Protein AF-A0A2A9PAX6-F1 (afdb_monomer_lite)

Secondary structure (DSSP, 8-state):
--HHHHHHHTTPPP----TTHHHHHHSSSHHHHHHHHHHHHHHHHHHHHHHHHHHHHHHHHT-BGGGG-HHHHHHS--HHHHHHHHHHHHHTTT-SS-B-SSS----SSSS-SS--HHHHTHHHHHHHHHHHHHHHHHHHHHHHTS---SSEEEEEEEETTTEEEEEE---TT--HHHHHHHHHHHHHHHHHHHHHHHHHHHHH-TTTTTSPPGGG--S-TT--TTHHHHHHHHHHHHHHHHHTS-SGGG---BGGGTBSS---HHHHHHHHHHHHHHHHHHHHHHHHHHHHHHHHHHHHHHHHHIIIIIITT--STTSTTTTS---SHHHHHHHHHHHHHHHHHHHHH-TTS-HHHHHHHHHHHHHHHHHHHHHHTT----HHHHHHHHHHHHHHHHHHHHHHSTTSPPPPHHHHHTTS-TTHHHHHHIIIIIS-PPPP-GGGG-HHHHHHHT---TT---HHHHHHHHHHHHHTSHHHHHHHHHHHS---S---SHHHHHHHHHHHTT-

InterPro domains:
  IPR001106 Aromatic amino acid lyase [PF00221] (1-301)
  IPR001106 Aromatic amino acid lyase [PTHR10362] (2-488)
  IPR001106 Aromatic amino acid lyase [cd00332] (1-297)
  IPR008948 L-Aspartase-like [SSF48557] (1-490)
  IPR023144 Phenylalanine ammonia-lyase, shielding domain superfamily [G3DSA:1.10.274.20] (300-417)

pLDDT: mean 93.19, std 7.22, range [53.94, 98.94]

Structure (mmCIF, N/CA/C/O backbone):
data_AF-A0A2A9PAX6-F1
#
_entry.id   AF-A0A2A9PAX6-F1
#
loop_
_atom_site.group_PDB
_atom_site.id
_atom_site.type_symbol
_atom_site.label_atom_id
_atom_site.label_alt_id
_atom_site.label_comp_id
_atom_site.label_asym_id
_atom_site.label_entity_id
_atom_site.label_seq_id
_atom_site.pdbx_PDB_ins_code
_atom_site.Cartn_x
_atom_site.Cartn_y
_atom_site.Cartn_z
_atom_site.occupancy
_atom_site.B_iso_or_equiv
_atom_site.auth_seq_id
_atom_site.auth_comp_id
_atom_site.auth_asym_id
_atom_site.auth_atom_id
_atom_site.pdbx_PDB_model_num
ATOM 1 N N . MET A 1 1 ? -27.738 21.958 20.203 1.00 93.00 1 MET A N 1
ATOM 2 C CA . MET A 1 1 ? -29.095 22.229 20.728 1.00 93.00 1 MET A CA 1
ATOM 3 C C . MET A 1 1 ? -29.168 21.798 22.187 1.00 93.00 1 MET A C 1
ATOM 5 O O . MET A 1 1 ? -28.459 20.857 22.531 1.00 93.00 1 MET A O 1
ATOM 9 N N . PRO A 1 2 ? -29.952 22.470 23.044 1.00 94.94 2 PRO A N 1
ATOM 10 C CA . PRO A 1 2 ? -30.195 22.041 24.423 1.00 94.94 2 PRO A CA 1
ATOM 11 C C . PRO A 1 2 ? -30.911 20.680 24.499 1.00 94.94 2 PRO A C 1
ATOM 13 O O . PRO A 1 2 ? -31.703 20.349 23.618 1.00 94.94 2 PRO A O 1
ATOM 16 N N . ALA A 1 3 ? -30.681 19.915 25.573 1.00 92.56 3 ALA A N 1
ATOM 17 C CA . ALA A 1 3 ? -31.254 18.571 25.745 1.00 92.56 3 ALA A CA 1
ATOM 18 C C . ALA A 1 3 ? -32.798 18.503 25.638 1.00 92.56 3 ALA A C 1
ATOM 20 O O . ALA A 1 3 ? -33.286 17.603 24.954 1.00 92.56 3 ALA A O 1
ATOM 21 N N . PRO A 1 4 ? -33.588 19.441 26.210 1.00 92.06 4 PRO A N 1
ATOM 22 C CA . PRO A 1 4 ? -35.049 19.404 26.077 1.00 92.06 4 PRO A CA 1
ATOM 23 C C . PRO A 1 4 ? -35.538 19.529 24.628 1.00 92.06 4 PRO A C 1
ATOM 25 O O . PRO A 1 4 ? -36.483 18.852 24.232 1.00 92.06 4 PRO A O 1
ATOM 28 N N . GLU A 1 5 ? -34.869 20.357 23.822 1.00 94.44 5 GLU A N 1
ATOM 29 C CA . GLU A 1 5 ? -35.203 20.529 22.405 1.00 94.44 5 GLU A CA 1
ATOM 30 C C . GLU A 1 5 ? -34.905 19.248 21.611 1.00 94.44 5 GLU A C 1
ATOM 32 O O . GLU A 1 5 ? -35.689 18.852 20.751 1.00 94.44 5 GLU A O 1
ATOM 37 N N . ALA A 1 6 ? -33.795 18.572 21.925 1.00 95.56 6 ALA A N 1
ATOM 38 C CA . ALA A 1 6 ? -33.430 17.305 21.295 1.00 95.56 6 ALA A CA 1
ATOM 39 C C . ALA A 1 6 ? -34.447 16.195 21.607 1.00 95.56 6 ALA A C 1
ATOM 41 O O . ALA A 1 6 ? -34.886 15.502 20.693 1.00 95.56 6 ALA A O 1
ATOM 42 N N . LEU A 1 7 ? -34.868 16.063 22.871 1.00 93.94 7 LEU A N 1
ATOM 43 C CA . LEU A 1 7 ? -35.895 15.094 23.273 1.00 93.94 7 LEU A CA 1
ATOM 44 C C . LEU A 1 7 ? -37.217 15.350 22.541 1.00 93.94 7 LEU A C 1
ATOM 46 O O . LEU A 1 7 ? -37.763 14.427 21.938 1.00 93.94 7 LEU A O 1
ATOM 50 N N . GLN A 1 8 ? -37.675 16.606 22.505 1.00 94.00 8 GLN A N 1
ATOM 51 C CA . GLN A 1 8 ? -38.909 16.985 21.817 1.00 94.00 8 GLN A CA 1
ATOM 52 C C . GLN A 1 8 ? -38.858 16.659 20.317 1.00 94.00 8 GLN A C 1
ATOM 54 O O . GLN A 1 8 ? -39.816 16.109 19.774 1.00 94.00 8 GLN A O 1
ATOM 59 N N . ARG A 1 9 ? -37.736 16.958 19.646 1.00 96.25 9 ARG A N 1
ATOM 60 C CA . ARG A 1 9 ? -37.533 16.627 18.225 1.00 96.25 9 ARG A CA 1
ATOM 61 C C . ARG A 1 9 ? -37.530 15.119 17.962 1.00 96.25 9 ARG A C 1
ATOM 63 O O . ARG A 1 9 ? -37.971 14.706 16.895 1.00 96.25 9 ARG A O 1
ATOM 70 N N . SER A 1 10 ? -37.076 14.316 18.922 1.00 95.88 10 SER A N 1
ATOM 71 C CA . SER A 1 10 ? -37.088 12.848 18.853 1.00 95.88 10 SER A CA 1
ATOM 72 C C . SER A 1 10 ? -38.413 12.216 19.306 1.00 95.88 10 SER A C 1
ATOM 74 O O . SER A 1 10 ? -38.500 10.994 19.384 1.00 95.88 10 SER A O 1
ATOM 76 N N . GLY A 1 11 ? -39.442 13.011 19.628 1.00 96.19 11 GLY A N 1
ATOM 77 C CA . GLY A 1 11 ? -40.727 12.504 20.126 1.00 96.19 11 GLY A CA 1
ATOM 78 C C . GLY A 1 11 ? -40.675 11.944 21.554 1.00 96.19 11 GLY A C 1
ATOM 79 O O . GLY A 1 11 ? -41.574 11.211 21.956 1.00 96.19 11 GLY A O 1
ATOM 80 N N . LEU A 1 12 ? -39.634 12.279 22.322 1.00 94.44 12 LEU A N 1
ATOM 81 C CA . LEU A 1 12 ? -39.436 11.849 23.704 1.00 94.44 12 LEU A CA 1
ATOM 82 C C . LEU A 1 12 ? -39.805 12.973 24.677 1.00 94.44 12 LEU A C 1
ATOM 84 O O . LEU A 1 12 ? -39.599 14.156 24.405 1.00 94.44 12 LEU A O 1
ATOM 88 N N . SER A 1 13 ? -40.328 12.600 25.844 1.00 88.69 13 SER A N 1
ATOM 89 C CA . SER A 1 13 ? -40.570 13.530 26.952 1.00 88.69 13 SER A CA 1
ATOM 90 C C . SER A 1 13 ? -39.496 13.374 28.029 1.00 88.69 13 SER A C 1
ATOM 92 O O . SER A 1 13 ? -39.046 12.252 28.261 1.00 88.69 13 SER A O 1
ATOM 94 N N . PRO A 1 14 ? -39.084 14.457 28.712 1.00 81.94 14 PRO A N 1
ATOM 95 C CA . PRO A 1 14 ? -38.200 14.340 29.863 1.00 81.94 14 PRO A CA 1
ATOM 96 C C . PRO A 1 14 ? -38.856 13.479 30.950 1.00 81.94 14 PRO A C 1
ATOM 98 O O . PRO A 1 14 ? -39.945 13.805 31.423 1.00 81.94 14 PRO A O 1
ATOM 101 N N . SER A 1 15 ? -38.194 12.401 31.358 1.00 80.31 15 SER A N 1
ATOM 102 C CA . SER A 1 15 ? -38.548 11.626 32.547 1.00 80.31 15 SER A CA 1
ATOM 103 C C . SER A 1 15 ? -37.545 11.918 33.664 1.00 80.31 15 SER A C 1
ATOM 105 O O . SER A 1 15 ? -36.359 12.136 33.409 1.00 80.31 15 SER A O 1
ATOM 107 N N . GLY A 1 16 ? -38.016 11.955 34.913 1.00 85.94 16 GLY A N 1
ATOM 108 C CA . GLY A 1 16 ? -37.116 11.910 36.067 1.00 85.94 16 GLY A CA 1
ATOM 109 C C . GLY A 1 16 ? -36.395 10.560 36.142 1.00 85.94 16 GLY A C 1
ATOM 110 O O . GLY A 1 16 ? -36.816 9.609 35.488 1.00 85.94 16 GLY A O 1
ATOM 111 N N . LEU A 1 17 ? -35.328 10.485 36.939 1.00 92.00 17 LEU A N 1
ATOM 112 C CA . LEU A 1 17 ? -34.605 9.239 37.202 1.00 92.00 17 LEU A CA 1
ATOM 113 C C . LEU A 1 17 ? -35.041 8.663 38.551 1.00 92.00 17 LEU A C 1
ATOM 115 O O . LEU A 1 17 ? -35.015 9.363 39.567 1.00 92.00 17 LEU A O 1
ATOM 119 N N . GLY A 1 18 ? -35.437 7.397 38.556 1.00 93.81 18 GLY A N 1
ATOM 120 C CA . GLY A 1 18 ? -35.698 6.615 39.754 1.00 93.81 18 GLY A CA 1
ATOM 121 C C . GLY A 1 18 ? -34.415 6.172 40.471 1.00 93.81 18 GLY A C 1
ATOM 122 O O . GLY A 1 18 ? -33.294 6.445 40.021 1.00 93.81 18 GLY A O 1
ATOM 123 N N . PRO A 1 19 ? -34.552 5.463 41.608 1.00 92.75 19 PRO A N 1
ATOM 124 C CA . PRO A 1 19 ? -33.420 4.834 42.279 1.00 92.75 19 PRO A CA 1
ATOM 125 C C . PRO A 1 19 ? -32.650 3.919 41.318 1.00 92.75 19 PRO A C 1
ATOM 127 O O . PRO A 1 19 ? -33.253 3.248 40.488 1.00 92.75 19 PRO A O 1
ATOM 130 N N . LYS A 1 20 ? -31.317 3.887 41.437 1.00 93.00 20 LYS A N 1
ATOM 131 C CA . LYS A 1 20 ? -30.375 3.121 40.589 1.00 93.00 20 LYS A CA 1
ATOM 132 C C . LYS A 1 20 ? -30.283 3.550 39.115 1.00 93.00 20 LYS A C 1
ATOM 134 O O . LYS A 1 20 ? -29.205 3.383 38.549 1.00 93.00 20 LYS A O 1
ATOM 139 N N . GLU A 1 21 ? -31.308 4.154 38.514 1.00 94.12 21 GLU A N 1
ATOM 140 C CA . GLU A 1 21 ? -31.316 4.506 37.081 1.00 94.12 21 GLU A CA 1
ATOM 141 C C . GLU A 1 21 ? -30.173 5.452 36.692 1.00 94.12 21 GLU A C 1
ATOM 143 O O . GLU A 1 21 ? -29.459 5.191 35.727 1.00 94.12 21 GLU A O 1
ATOM 148 N N . ALA A 1 22 ? -29.922 6.500 37.485 1.00 93.19 22 ALA A N 1
ATOM 149 C CA . ALA A 1 22 ? -28.809 7.420 37.232 1.00 93.19 22 ALA A CA 1
ATOM 150 C C . ALA A 1 22 ? -27.451 6.705 37.236 1.00 93.19 22 ALA A C 1
ATOM 152 O O . ALA A 1 22 ? -26.610 6.971 36.382 1.00 93.19 22 ALA A O 1
ATOM 153 N N . LEU A 1 23 ? -27.255 5.773 38.175 1.00 94.12 23 LEU A N 1
ATOM 154 C CA . LEU A 1 23 ? -26.037 4.976 38.248 1.00 94.12 23 LEU A CA 1
ATOM 155 C C . LEU A 1 23 ? -25.953 4.002 37.068 1.00 94.12 23 LEU A C 1
ATOM 157 O O . LEU A 1 23 ? -24.904 3.926 36.452 1.00 94.12 23 LEU A O 1
ATOM 161 N N . GLY A 1 24 ? -27.047 3.330 36.698 1.00 91.62 24 GLY A N 1
ATOM 162 C CA . GLY A 1 24 ? -27.072 2.429 35.537 1.00 91.62 24 GLY A CA 1
ATOM 163 C C . GLY A 1 24 ? -26.767 3.125 34.205 1.00 91.62 24 GLY A C 1
ATOM 164 O O . GLY A 1 24 ? -26.224 2.502 33.301 1.00 91.62 24 GLY A O 1
ATOM 165 N N . LEU A 1 25 ? -27.050 4.427 34.091 1.00 91.62 25 LEU A N 1
ATOM 166 C CA . LEU A 1 25 ? -26.694 5.220 32.910 1.00 91.62 25 LEU A CA 1
ATOM 167 C C . LEU A 1 25 ? -25.199 5.564 32.830 1.00 91.62 25 LEU A C 1
ATOM 169 O O . LEU A 1 25 ? -24.664 5.678 31.728 1.00 91.62 25 LEU A O 1
ATOM 173 N N . ILE A 1 26 ? -24.536 5.788 33.969 1.00 94.00 26 ILE A N 1
ATOM 174 C CA . ILE A 1 26 ? -23.148 6.291 34.005 1.00 94.00 26 ILE A CA 1
ATOM 175 C C . ILE A 1 26 ? -22.116 5.224 34.375 1.00 94.00 26 ILE A C 1
ATOM 177 O O . ILE A 1 26 ? -20.929 5.408 34.113 1.00 94.00 26 ILE A O 1
ATOM 181 N N . ASN A 1 27 ? -22.543 4.137 35.012 1.00 90.38 27 ASN A N 1
ATOM 182 C CA . ASN A 1 27 ? -21.668 3.115 35.561 1.00 90.38 27 ASN A CA 1
ATOM 183 C C . ASN A 1 27 ? -21.474 1.997 34.540 1.00 90.38 27 ASN A C 1
ATOM 185 O O . ASN A 1 27 ? -22.255 1.052 34.459 1.00 90.38 27 ASN A O 1
ATOM 189 N N . GLY A 1 28 ? -20.440 2.142 33.717 1.00 92.12 28 GLY A N 1
ATOM 190 C CA . GLY A 1 28 ? -20.119 1.153 32.705 1.00 92.12 28 GLY A CA 1
ATOM 191 C C . GLY A 1 28 ? -18.996 1.571 31.772 1.00 92.12 28 GLY A C 1
ATOM 192 O O . GLY A 1 28 ? -18.386 2.631 31.910 1.00 92.12 28 GLY A O 1
ATOM 193 N N . THR A 1 29 ? -18.734 0.714 30.792 1.00 97.00 29 THR A N 1
ATOM 194 C CA . THR A 1 29 ? -17.568 0.824 29.902 1.00 97.00 29 THR A CA 1
ATOM 195 C C . THR A 1 29 ? -17.936 1.276 28.488 1.00 97.00 29 THR A C 1
ATOM 197 O O . THR A 1 29 ? -17.059 1.428 27.633 1.00 97.00 29 THR A O 1
ATOM 200 N N . ALA A 1 30 ? -19.220 1.568 28.243 1.00 96.31 30 ALA A N 1
ATOM 201 C CA . ALA A 1 30 ? -19.776 1.824 26.916 1.00 96.31 30 ALA A CA 1
ATOM 202 C C . ALA A 1 30 ? -19.006 2.874 26.085 1.00 96.31 30 ALA A C 1
ATOM 204 O O . ALA A 1 30 ? -18.693 2.567 24.933 1.00 96.31 30 ALA A O 1
ATOM 205 N N . PRO A 1 31 ? -18.606 4.057 26.607 1.00 96.44 31 PRO A N 1
ATOM 206 C CA . PRO A 1 31 ? -17.847 5.021 25.807 1.00 96.44 31 PRO A CA 1
ATOM 207 C C . PRO A 1 31 ? -16.486 4.484 25.346 1.00 96.44 31 PRO A C 1
ATOM 209 O O . PRO A 1 31 ? -16.105 4.674 24.192 1.00 96.44 31 PRO A O 1
ATOM 212 N N . SER A 1 32 ? -15.749 3.797 26.227 1.00 97.88 32 SER A N 1
ATOM 213 C CA . SER A 1 32 ? -14.463 3.189 25.868 1.00 97.88 32 SER A CA 1
ATOM 214 C C . SER A 1 32 ? -14.624 2.038 24.884 1.00 97.88 32 SER A C 1
ATOM 216 O O . SER A 1 32 ? -13.879 1.975 23.909 1.00 97.88 32 SER A O 1
ATOM 218 N N . THR A 1 33 ? -15.604 1.162 25.107 1.00 98.25 33 THR A N 1
ATOM 219 C CA . THR A 1 33 ? -15.859 -0.006 24.259 1.00 98.25 33 THR A CA 1
ATOM 220 C C . THR A 1 33 ? -16.315 0.421 22.867 1.00 98.25 33 THR A C 1
ATOM 222 O O . THR A 1 33 ? -15.815 -0.110 21.880 1.00 98.25 33 THR A O 1
ATOM 225 N N . ALA A 1 34 ? -17.173 1.442 22.761 1.00 98.31 34 ALA A N 1
ATOM 226 C CA . ALA A 1 34 ? -17.632 1.976 21.481 1.00 98.31 34 ALA A CA 1
ATOM 227 C C . ALA A 1 34 ? -16.470 2.495 20.619 1.00 98.31 34 ALA A C 1
ATOM 229 O O . ALA A 1 34 ? -16.323 2.081 19.469 1.00 98.31 34 ALA A O 1
ATOM 230 N N . VAL A 1 35 ? -15.605 3.353 21.179 1.00 98.69 35 VAL A N 1
ATOM 231 C CA . VAL A 1 35 ? -14.426 3.860 20.454 1.00 98.69 35 VAL A CA 1
ATOM 232 C C . VAL A 1 35 ? -13.479 2.714 20.103 1.00 98.69 35 VAL A C 1
ATOM 234 O O . VAL A 1 35 ? -13.005 2.640 18.973 1.00 98.69 35 VAL A O 1
ATOM 237 N N . ALA A 1 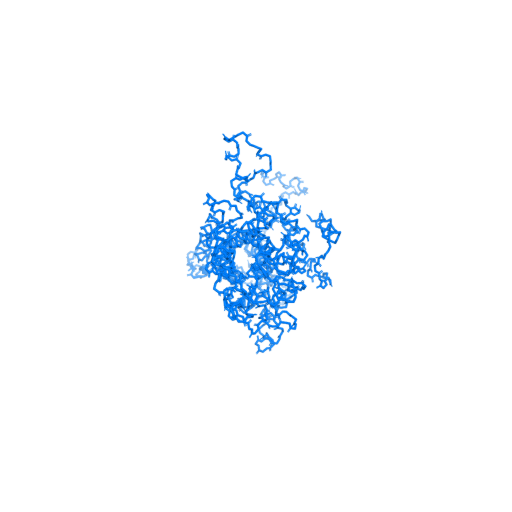36 ? -13.240 1.788 21.035 1.00 98.75 36 ALA A N 1
ATOM 238 C CA . ALA A 1 36 ? -12.363 0.647 20.805 1.00 98.75 36 ALA A CA 1
ATOM 239 C C . ALA A 1 36 ? -12.831 -0.242 19.642 1.00 98.75 36 ALA A C 1
ATOM 241 O O . ALA A 1 36 ? -12.005 -0.674 18.843 1.00 98.75 36 ALA A O 1
ATOM 242 N N . CYS A 1 37 ? -14.139 -0.478 19.505 1.00 98.75 37 CYS A N 1
ATOM 243 C CA . CYS A 1 37 ? -14.685 -1.294 18.418 1.00 98.75 37 CYS A CA 1
ATOM 244 C C . CYS A 1 37 ? -14.513 -0.629 17.050 1.00 98.75 37 CYS A C 1
ATOM 246 O O . CYS A 1 37 ? -14.090 -1.288 16.103 1.00 98.75 37 CYS A O 1
ATOM 248 N N . LEU A 1 38 ? -14.779 0.679 16.952 1.00 98.38 38 LEU A N 1
ATOM 249 C CA . LEU A 1 38 ? -14.576 1.439 15.712 1.00 98.38 38 LEU A CA 1
ATOM 250 C C . LEU A 1 38 ? -13.102 1.433 15.288 1.00 98.38 38 LEU A C 1
ATOM 252 O O . LEU A 1 38 ? -12.778 1.190 14.129 1.00 98.38 38 LEU A O 1
ATOM 256 N N . VAL A 1 39 ? -12.200 1.649 16.245 1.00 98.38 39 VAL A N 1
ATOM 257 C CA . VAL A 1 39 ? -10.757 1.663 15.985 1.00 98.38 39 VAL A CA 1
ATOM 258 C C . VAL A 1 39 ? -10.238 0.277 15.612 1.00 98.38 39 VAL A C 1
ATOM 260 O O . VAL A 1 39 ? -9.399 0.162 14.721 1.00 98.38 39 VAL A O 1
ATOM 263 N N . LEU A 1 40 ? -10.728 -0.785 16.260 1.00 98.81 40 LEU A N 1
ATOM 264 C CA . LEU A 1 40 ? -10.346 -2.151 15.912 1.00 98.81 40 LEU A CA 1
ATOM 265 C C . LEU A 1 40 ? -10.795 -2.513 14.491 1.00 98.81 40 LEU A C 1
ATOM 267 O O . LEU A 1 40 ? -10.008 -3.088 13.741 1.00 98.81 40 LEU A O 1
ATOM 271 N N . HIS A 1 41 ? -12.015 -2.131 14.108 1.00 98.12 41 HIS A N 1
ATOM 272 C CA . HIS A 1 41 ? -12.517 -2.311 12.747 1.00 98.12 41 HIS A CA 1
ATOM 273 C C . HIS A 1 41 ? -11.603 -1.630 11.711 1.00 98.12 41 HIS A C 1
ATOM 275 O O . HIS A 1 41 ? -11.192 -2.254 10.728 1.00 98.12 41 HIS A O 1
ATOM 281 N N . ASP A 1 42 ? -11.208 -0.378 11.960 1.00 98.12 42 ASP A N 1
ATOM 282 C CA . ASP A 1 42 ? -10.267 0.343 11.096 1.00 98.12 42 ASP A CA 1
ATOM 283 C C . ASP A 1 42 ? -8.890 -0.343 11.054 1.00 98.12 42 ASP A C 1
ATOM 285 O O . ASP A 1 42 ? -8.308 -0.514 9.980 1.00 98.12 42 ASP A O 1
ATOM 289 N N . ALA A 1 43 ? -8.380 -0.805 12.199 1.00 98.69 43 ALA A N 1
ATOM 290 C CA . ALA A 1 43 ? -7.095 -1.494 12.287 1.00 98.69 43 ALA A CA 1
ATOM 291 C C . ALA A 1 43 ? -7.074 -2.818 11.504 1.00 98.69 43 ALA A C 1
ATOM 293 O O . ALA A 1 43 ? -6.090 -3.113 10.826 1.00 98.69 43 ALA A O 1
ATOM 294 N N . GLN A 1 44 ? -8.160 -3.594 11.538 1.00 98.44 44 GLN A N 1
ATOM 295 C CA . GLN A 1 44 ? -8.292 -4.832 10.765 1.00 98.44 44 GLN A CA 1
ATOM 296 C C . GLN A 1 44 ? -8.297 -4.563 9.254 1.00 98.44 44 GLN A C 1
ATOM 298 O O . GLN A 1 44 ? -7.599 -5.245 8.499 1.00 98.44 44 GLN A O 1
ATOM 303 N N . ARG A 1 45 ? -9.001 -3.514 8.804 1.00 97.94 45 ARG A N 1
ATOM 304 C CA . ARG A 1 45 ? -8.983 -3.078 7.395 1.00 97.94 45 ARG A CA 1
ATOM 305 C C . ARG A 1 45 ? -7.583 -2.647 6.960 1.00 97.94 45 ARG A C 1
ATOM 307 O O . ARG A 1 45 ? -7.117 -3.059 5.898 1.00 97.94 45 ARG A O 1
ATOM 314 N N . LEU A 1 46 ? -6.877 -1.881 7.793 1.00 98.62 46 LEU A N 1
ATOM 315 C CA . LEU A 1 46 ? -5.493 -1.472 7.534 1.00 98.62 46 LEU A CA 1
ATOM 316 C C . LEU A 1 46 ? -4.522 -2.662 7.519 1.00 98.62 46 LEU A C 1
ATOM 318 O O . LEU A 1 46 ? -3.591 -2.682 6.711 1.00 98.62 46 LEU A O 1
ATOM 322 N N . ALA A 1 47 ? -4.743 -3.682 8.351 1.00 98.75 47 ALA A N 1
ATOM 323 C CA . ALA A 1 47 ? -3.945 -4.906 8.343 1.00 98.75 47 ALA A CA 1
ATOM 324 C C . ALA A 1 47 ? -4.088 -5.675 7.022 1.00 98.75 47 ALA A C 1
ATOM 326 O O . ALA A 1 47 ? -3.090 -6.150 6.474 1.00 98.75 47 ALA A O 1
ATOM 327 N N . LEU A 1 48 ? -5.302 -5.749 6.468 1.00 98.50 48 LEU A N 1
ATOM 328 C CA . LEU A 1 48 ? -5.532 -6.334 5.148 1.00 98.50 48 LEU A CA 1
ATOM 329 C C . LEU A 1 48 ? -4.917 -5.482 4.030 1.00 98.50 48 LEU A C 1
ATOM 331 O O . LEU A 1 48 ? -4.211 -6.003 3.164 1.00 98.50 48 LEU A O 1
ATOM 335 N N . LEU A 1 49 ? -5.125 -4.164 4.073 1.00 98.69 49 LEU A N 1
ATOM 336 C CA . LEU A 1 49 ? -4.542 -3.243 3.100 1.00 98.69 49 LEU A CA 1
ATOM 337 C C . LEU A 1 49 ? -3.014 -3.322 3.087 1.00 98.69 49 LEU A C 1
ATOM 339 O O . LEU A 1 49 ? -2.411 -3.312 2.019 1.00 98.69 49 LEU A O 1
ATOM 343 N N . THR A 1 50 ? -2.378 -3.472 4.250 1.00 98.88 50 THR A N 1
ATOM 344 C CA . THR A 1 50 ? -0.920 -3.632 4.358 1.00 98.88 50 THR A CA 1
ATOM 345 C C . THR A 1 50 ? -0.426 -4.855 3.577 1.00 98.88 50 THR A C 1
ATOM 347 O O . THR A 1 50 ? 0.638 -4.806 2.955 1.00 98.88 50 THR A O 1
ATOM 350 N N . GLN A 1 51 ? -1.200 -5.944 3.540 1.00 98.81 51 GLN A N 1
ATOM 351 C CA . GLN A 1 51 ? -0.870 -7.141 2.755 1.00 98.81 51 GLN A CA 1
ATOM 352 C C . GLN A 1 51 ? -0.978 -6.877 1.244 1.00 98.81 51 GLN A C 1
ATOM 354 O O . GLN A 1 51 ? -0.109 -7.289 0.467 1.00 98.81 51 GLN A O 1
ATOM 359 N N . LEU A 1 52 ? -2.007 -6.140 0.819 1.00 98.69 52 LEU A N 1
ATOM 360 C CA . LEU A 1 52 ? -2.179 -5.731 -0.575 1.00 98.69 52 LEU A CA 1
ATOM 361 C C . LEU A 1 52 ? -1.083 -4.747 -1.025 1.00 98.69 52 LEU A C 1
ATOM 363 O O . LEU A 1 52 ? -0.487 -4.932 -2.085 1.00 98.69 52 LEU A O 1
ATOM 367 N N . LEU A 1 53 ? -0.754 -3.755 -0.196 1.00 98.88 53 LEU A N 1
ATOM 368 C CA . LEU A 1 53 ? 0.335 -2.803 -0.434 1.00 98.88 53 LEU A CA 1
ATOM 369 C C . LEU A 1 53 ? 1.693 -3.505 -0.502 1.00 98.88 53 LEU A C 1
ATOM 371 O O . LEU A 1 53 ? 2.483 -3.220 -1.396 1.00 98.88 53 LEU A O 1
ATOM 375 N N . THR A 1 54 ? 1.943 -4.484 0.369 1.00 98.88 54 THR A N 1
ATOM 376 C CA . THR A 1 54 ? 3.145 -5.332 0.302 1.00 98.88 54 THR A CA 1
ATOM 377 C C . THR A 1 54 ? 3.249 -6.057 -1.041 1.00 98.88 54 THR A C 1
ATOM 379 O O . THR A 1 54 ? 4.331 -6.148 -1.621 1.00 98.88 54 THR A O 1
ATOM 382 N N . SER A 1 55 ? 2.123 -6.554 -1.556 1.00 98.62 55 SER A N 1
ATOM 383 C CA . SER A 1 55 ? 2.069 -7.223 -2.859 1.00 98.62 55 SER A CA 1
ATOM 384 C C . SER A 1 55 ? 2.405 -6.248 -3.992 1.00 98.62 55 SER A C 1
ATOM 386 O O . SER A 1 55 ? 3.258 -6.542 -4.828 1.00 98.62 55 SER A O 1
ATOM 388 N N . LEU A 1 56 ? 1.823 -5.045 -3.974 1.00 98.69 56 LEU A N 1
ATOM 389 C CA . LEU A 1 56 ? 2.129 -4.004 -4.959 1.00 98.69 56 LEU A CA 1
ATOM 390 C C . LEU A 1 56 ? 3.593 -3.525 -4.859 1.00 98.69 56 LEU A C 1
ATOM 392 O O . LEU A 1 56 ? 4.234 -3.284 -5.880 1.00 98.69 56 LEU A O 1
ATOM 396 N N . ALA A 1 57 ? 4.161 -3.453 -3.650 1.00 98.75 57 ALA A N 1
ATOM 397 C CA . ALA A 1 57 ? 5.580 -3.159 -3.441 1.00 98.75 57 ALA A CA 1
ATOM 398 C C . ALA A 1 57 ? 6.487 -4.235 -4.058 1.00 98.75 57 ALA A C 1
ATOM 400 O O . ALA A 1 57 ? 7.497 -3.905 -4.680 1.00 98.75 57 ALA A O 1
ATOM 401 N N . ALA A 1 58 ? 6.129 -5.517 -3.932 1.00 97.94 58 ALA A N 1
ATOM 402 C CA . ALA A 1 58 ? 6.878 -6.601 -4.562 1.00 97.94 58 ALA A CA 1
ATOM 403 C C . ALA A 1 58 ? 6.883 -6.474 -6.097 1.00 97.94 58 ALA A C 1
ATOM 405 O O . ALA A 1 58 ? 7.928 -6.661 -6.722 1.00 97.94 58 ALA A O 1
ATOM 406 N N . GLU A 1 59 ? 5.759 -6.085 -6.705 1.00 97.88 59 GLU A N 1
ATOM 407 C CA . GLU A 1 59 ? 5.677 -5.799 -8.144 1.00 97.88 59 GLU A CA 1
ATOM 408 C C . GLU A 1 59 ? 6.493 -4.571 -8.556 1.00 97.88 59 GLU A C 1
ATOM 410 O O . GLU A 1 59 ? 7.238 -4.629 -9.537 1.00 97.88 59 GLU A O 1
ATOM 415 N N . ALA A 1 60 ? 6.424 -3.484 -7.784 1.00 98.06 60 ALA A N 1
ATOM 416 C CA . ALA A 1 60 ? 7.229 -2.283 -8.004 1.00 98.06 60 ALA A CA 1
ATOM 417 C C . ALA A 1 60 ? 8.738 -2.593 -7.992 1.00 98.06 60 ALA A C 1
ATOM 419 O O . ALA A 1 60 ? 9.500 -2.115 -8.842 1.00 98.06 60 ALA A O 1
ATOM 420 N N . LEU A 1 61 ? 9.174 -3.447 -7.063 1.00 96.31 61 LEU A N 1
ATOM 421 C CA . LEU A 1 61 ? 10.565 -3.879 -6.914 1.00 96.31 61 LEU A CA 1
ATOM 422 C C . LEU A 1 61 ? 10.980 -4.979 -7.905 1.00 96.31 61 LEU A C 1
ATOM 424 O O . LEU A 1 61 ? 12.172 -5.269 -8.008 1.00 96.31 61 LEU A O 1
ATOM 428 N N . GLY A 1 62 ? 10.041 -5.580 -8.641 1.00 93.25 62 GLY A N 1
ATOM 429 C CA . GLY A 1 62 ? 10.313 -6.727 -9.512 1.00 93.25 62 GLY A CA 1
ATOM 430 C C . GLY A 1 62 ? 10.815 -7.957 -8.744 1.00 93.25 62 GLY A C 1
ATOM 431 O O . GLY A 1 62 ? 11.768 -8.609 -9.177 1.00 93.25 62 GLY A O 1
ATOM 432 N N . GLY A 1 63 ? 10.236 -8.211 -7.567 1.00 91.19 63 GLY A N 1
ATOM 433 C CA . GLY A 1 63 ? 10.727 -9.182 -6.588 1.00 91.19 63 GLY A CA 1
ATOM 434 C C . GLY A 1 63 ? 10.565 -10.656 -6.977 1.00 91.19 63 GLY A C 1
ATOM 435 O O . GLY A 1 63 ? 9.790 -11.025 -7.868 1.00 91.19 63 GLY A O 1
ATOM 436 N N . ASN A 1 64 ? 11.291 -11.517 -6.258 1.00 91.44 64 ASN A N 1
ATOM 437 C CA . ASN A 1 64 ? 11.088 -12.965 -6.262 1.00 91.44 64 ASN A CA 1
ATOM 438 C C . ASN A 1 64 ? 10.176 -13.368 -5.093 1.00 91.44 64 ASN A C 1
ATOM 440 O O . ASN A 1 64 ? 10.608 -13.477 -3.944 1.00 91.44 64 ASN A O 1
ATOM 444 N N . VAL A 1 65 ? 8.920 -13.667 -5.414 1.00 93.50 65 VAL A N 1
ATOM 445 C CA . VAL A 1 65 ? 7.848 -13.916 -4.444 1.00 93.50 65 VAL A CA 1
ATOM 446 C C . VAL A 1 65 ? 7.636 -15.395 -4.110 1.00 93.50 65 VAL A C 1
ATOM 448 O O . VAL A 1 65 ? 6.579 -15.780 -3.613 1.00 93.50 65 VAL A O 1
ATOM 451 N N . GLU A 1 66 ? 8.663 -16.236 -4.292 1.00 92.38 66 GLU A N 1
ATOM 452 C CA . GLU A 1 66 ? 8.690 -17.616 -3.764 1.00 92.38 66 GLU A CA 1
ATOM 453 C C . GLU A 1 66 ? 8.386 -17.679 -2.256 1.00 92.38 66 GLU A C 1
ATOM 455 O O . GLU A 1 66 ? 7.938 -18.704 -1.740 1.00 92.38 66 GLU A O 1
ATOM 460 N N . TRP A 1 67 ? 8.608 -16.574 -1.541 1.00 93.75 67 TRP A N 1
ATOM 461 C CA . TRP A 1 67 ? 8.294 -16.438 -0.125 1.00 93.75 67 TRP A CA 1
ATOM 462 C C . TRP A 1 67 ? 6.804 -16.511 0.203 1.00 93.75 67 TRP A C 1
ATOM 464 O O . TRP A 1 67 ? 6.499 -16.704 1.371 1.00 93.75 67 TRP A O 1
ATOM 474 N N . ALA A 1 68 ? 5.904 -16.391 -0.780 1.00 94.81 68 ALA A N 1
ATOM 475 C CA . ALA A 1 68 ? 4.457 -16.541 -0.602 1.00 94.81 68 ALA A CA 1
ATOM 476 C C . ALA A 1 68 ? 3.968 -17.988 -0.830 1.00 94.81 68 ALA A C 1
ATOM 478 O O . ALA A 1 68 ? 2.765 -18.263 -0.796 1.00 94.81 68 ALA A O 1
ATOM 479 N N . LEU A 1 69 ? 4.872 -18.931 -1.135 1.00 94.38 69 LEU A N 1
ATOM 480 C CA . LEU A 1 69 ? 4.491 -20.303 -1.466 1.00 94.38 69 LEU A CA 1
ATOM 481 C C . LEU A 1 69 ? 3.977 -21.070 -0.232 1.00 94.38 69 LEU A C 1
ATOM 483 O O . LEU A 1 69 ? 4.631 -21.054 0.814 1.00 94.38 69 LEU A O 1
ATOM 487 N N . PRO A 1 70 ? 2.882 -21.852 -0.361 1.00 95.50 70 PRO A N 1
ATOM 488 C CA . PRO A 1 70 ? 2.256 -22.542 0.771 1.00 95.50 70 PRO A CA 1
ATOM 489 C C . PRO A 1 70 ? 3.203 -23.425 1.592 1.00 95.50 70 PRO A C 1
ATOM 491 O O . PRO A 1 70 ? 3.080 -23.486 2.810 1.00 95.50 70 PRO A O 1
ATOM 494 N N . PHE A 1 71 ? 4.185 -24.070 0.951 1.00 95.44 71 PHE A N 1
ATOM 495 C CA . PHE A 1 71 ? 5.163 -24.930 1.628 1.00 95.44 71 PHE A CA 1
ATOM 496 C C . PHE A 1 71 ? 5.945 -24.203 2.736 1.00 95.44 71 PHE A C 1
ATOM 498 O O . PHE A 1 71 ? 6.159 -24.768 3.811 1.00 95.44 71 PHE A O 1
ATOM 505 N N . VAL A 1 72 ? 6.340 -22.945 2.500 1.00 95.75 72 VAL A N 1
ATOM 506 C CA . VAL A 1 72 ? 7.101 -22.143 3.473 1.00 95.75 72 VAL A CA 1
ATOM 507 C C . VAL A 1 72 ? 6.289 -21.966 4.755 1.00 95.75 72 VAL A C 1
ATOM 509 O O . VAL A 1 72 ? 6.809 -22.146 5.856 1.00 95.75 72 VAL A O 1
ATOM 512 N N . HIS A 1 73 ? 4.996 -21.673 4.616 1.00 97.94 73 HIS A N 1
ATOM 513 C CA . HIS A 1 73 ? 4.124 -21.373 5.750 1.00 97.94 73 HIS A CA 1
ATOM 514 C C . HIS A 1 73 ? 3.518 -22.626 6.381 1.00 97.94 73 HIS A C 1
ATOM 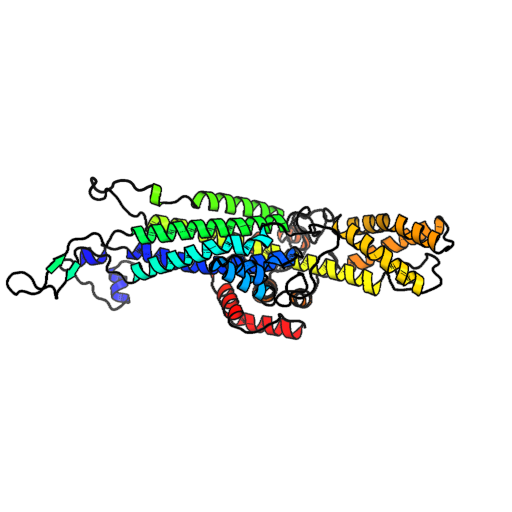516 O O . HIS A 1 73 ? 3.304 -22.635 7.585 1.00 97.94 73 HIS A O 1
ATOM 522 N N . ALA A 1 74 ? 3.353 -23.716 5.630 1.00 97.44 74 ALA A N 1
ATOM 523 C CA . ALA A 1 74 ? 3.003 -25.023 6.187 1.00 97.44 74 ALA A CA 1
ATOM 524 C C . ALA A 1 74 ? 4.114 -25.587 7.095 1.00 97.44 74 ALA A C 1
ATOM 526 O O . ALA A 1 74 ? 3.827 -26.293 8.056 1.00 97.44 74 ALA A O 1
ATOM 527 N N . THR A 1 75 ? 5.379 -25.242 6.824 1.00 97.81 75 THR A N 1
ATOM 528 C CA . THR A 1 75 ? 6.531 -25.670 7.641 1.00 97.81 75 THR A CA 1
ATOM 529 C C . THR A 1 75 ? 6.609 -24.928 8.984 1.00 97.81 75 THR A C 1
ATOM 531 O O . THR A 1 75 ? 7.163 -25.447 9.950 1.00 97.81 75 THR A O 1
ATOM 534 N N . ARG A 1 76 ? 6.037 -23.719 9.071 1.00 96.81 76 ARG A N 1
ATOM 535 C CA . ARG A 1 76 ? 5.916 -22.935 10.311 1.00 96.81 76 ARG A CA 1
ATOM 536 C C . ARG A 1 76 ? 4.515 -22.300 10.393 1.00 96.81 76 ARG A C 1
ATOM 538 O O . ARG A 1 76 ? 4.376 -21.118 10.065 1.00 96.81 76 ARG A O 1
ATOM 545 N N . PRO A 1 77 ? 3.486 -23.070 10.794 1.00 97.12 77 PRO A N 1
ATOM 546 C CA . PRO A 1 77 ? 2.081 -22.751 10.537 1.00 97.12 77 PRO A CA 1
ATOM 547 C C . PRO A 1 77 ? 1.445 -21.874 11.625 1.00 97.12 77 PRO A C 1
ATOM 549 O O . PRO A 1 77 ? 0.434 -22.242 12.217 1.00 97.12 77 PRO A O 1
ATOM 552 N N . HIS A 1 78 ? 2.025 -20.701 11.897 1.00 98.62 78 HIS A N 1
ATOM 553 C CA . HIS A 1 78 ? 1.304 -19.664 12.646 1.00 98.62 78 HIS A CA 1
ATOM 554 C C . HIS A 1 78 ? 0.103 -19.200 11.812 1.00 98.62 78 HIS A C 1
ATOM 556 O O . HIS A 1 78 ? 0.262 -18.941 10.615 1.00 98.62 78 HIS A O 1
ATOM 562 N N . ALA A 1 79 ? -1.084 -19.125 12.412 1.00 98.44 79 ALA A N 1
ATOM 563 C CA . ALA A 1 79 ? -2.337 -18.932 11.684 1.00 98.44 79 ALA A CA 1
ATOM 564 C C . ALA A 1 79 ? -2.324 -17.628 10.878 1.00 98.44 79 ALA A C 1
ATOM 566 O O . ALA A 1 79 ? -2.550 -17.655 9.667 1.00 98.44 79 ALA A O 1
ATOM 567 N N . GLY A 1 80 ? -1.933 -16.516 11.507 1.00 98.56 80 GLY A N 1
ATOM 568 C CA . GLY A 1 80 ? -1.864 -15.227 10.823 1.00 98.56 80 GLY A CA 1
ATOM 569 C C . GLY A 1 80 ? -0.787 -15.192 9.735 1.00 98.56 80 GLY A C 1
ATOM 570 O O . GLY A 1 80 ? -0.954 -14.540 8.708 1.00 98.56 80 GLY A O 1
ATOM 571 N N . GLN A 1 81 ? 0.317 -15.927 9.908 1.00 98.62 81 GLN A N 1
ATOM 572 C CA . GLN A 1 81 ? 1.366 -16.016 8.885 1.00 98.62 81 GLN A CA 1
ATOM 573 C C . GLN A 1 81 ? 0.867 -16.761 7.640 1.00 98.62 81 GLN A C 1
ATOM 575 O O . GLN A 1 81 ? 1.155 -16.350 6.516 1.00 98.62 81 GLN A O 1
ATOM 580 N N . VAL A 1 82 ? 0.156 -17.875 7.840 1.00 98.69 82 VAL A N 1
ATOM 581 C CA . VAL A 1 82 ? -0.430 -18.672 6.755 1.00 98.69 82 VAL A CA 1
ATOM 582 C C . VAL A 1 82 ? -1.480 -17.853 6.009 1.00 98.69 82 VAL A C 1
ATOM 584 O O . VAL A 1 82 ? -1.457 -17.822 4.779 1.00 98.69 82 VAL A O 1
ATOM 587 N N . GLU A 1 83 ? -2.345 -17.149 6.740 1.00 98.19 83 GLU A N 1
ATOM 588 C CA . GLU A 1 83 ? -3.363 -16.267 6.168 1.00 98.19 83 GLU A CA 1
ATOM 589 C C . GLU A 1 83 ? -2.739 -15.132 5.344 1.00 98.19 83 GLU A C 1
ATOM 591 O O . GLU A 1 83 ? -3.051 -14.984 4.161 1.00 98.19 83 GLU A O 1
ATOM 596 N N . ALA A 1 84 ? -1.791 -14.385 5.923 1.00 98.50 84 ALA A N 1
ATOM 597 C CA . ALA A 1 84 ? -1.143 -13.266 5.242 1.00 98.50 84 ALA A CA 1
ATOM 598 C C . ALA A 1 84 ? -0.450 -13.704 3.943 1.00 98.50 84 ALA A C 1
ATOM 600 O O . ALA A 1 84 ? -0.556 -13.037 2.911 1.00 98.50 84 ALA A O 1
ATOM 601 N N . ALA A 1 85 ? 0.226 -14.854 3.966 1.00 98.25 85 ALA A N 1
ATOM 602 C CA . ALA A 1 85 ? 0.847 -15.417 2.777 1.00 98.25 85 ALA A CA 1
ATOM 603 C C . ALA A 1 85 ? -0.169 -15.829 1.708 1.00 98.25 85 ALA A C 1
ATOM 605 O O . ALA A 1 85 ? 0.047 -15.563 0.524 1.00 98.25 85 ALA A O 1
ATOM 606 N N . ALA A 1 86 ? -1.272 -16.465 2.110 1.00 96.56 86 ALA A N 1
ATOM 607 C CA . ALA A 1 86 ? -2.326 -16.879 1.191 1.00 96.56 86 ALA A CA 1
ATOM 608 C C . ALA A 1 86 ? -2.964 -15.668 0.490 1.00 96.56 86 ALA A C 1
ATOM 610 O O . ALA A 1 86 ? -3.120 -15.684 -0.735 1.00 96.56 86 ALA A O 1
ATOM 611 N N . ASN A 1 87 ? -3.242 -14.599 1.240 1.00 96.88 87 ASN A N 1
ATOM 612 C CA . ASN A 1 87 ? -3.777 -13.348 0.706 1.00 96.88 87 ASN A CA 1
ATOM 613 C C . ASN A 1 87 ? -2.801 -12.687 -0.275 1.00 96.88 87 ASN A C 1
ATOM 615 O O . ASN A 1 87 ? -3.173 -12.410 -1.414 1.00 96.88 87 ASN A O 1
ATOM 619 N N . MET A 1 88 ? -1.532 -12.501 0.112 1.00 97.56 88 MET A N 1
ATOM 620 C CA . MET A 1 88 ? -0.513 -11.911 -0.771 1.00 97.56 88 MET A CA 1
ATOM 621 C C . MET A 1 88 ? -0.307 -12.736 -2.044 1.00 97.56 88 MET A C 1
ATOM 623 O O . MET A 1 88 ? -0.258 -12.187 -3.145 1.00 97.56 88 MET A O 1
ATOM 627 N N . ARG A 1 89 ? -0.252 -14.069 -1.923 1.00 95.44 89 ARG A N 1
ATOM 628 C CA . ARG A 1 89 ? -0.161 -14.968 -3.078 1.00 95.44 89 ARG A CA 1
ATOM 629 C C . ARG A 1 89 ? -1.341 -14.773 -4.025 1.00 95.44 89 ARG A C 1
ATOM 631 O O . ARG A 1 89 ? -1.148 -14.752 -5.239 1.00 95.44 89 ARG A O 1
ATOM 638 N N . ARG A 1 90 ? -2.553 -14.635 -3.482 1.00 94.25 90 ARG A N 1
ATOM 639 C CA . ARG A 1 90 ? -3.754 -14.373 -4.276 1.00 94.25 90 ARG A CA 1
ATOM 640 C C . ARG A 1 90 ? -3.686 -13.014 -4.964 1.00 94.25 90 ARG A C 1
ATOM 642 O O . ARG A 1 90 ? -3.954 -12.952 -6.157 1.00 94.25 90 ARG A O 1
ATOM 649 N N . PHE A 1 91 ? -3.291 -11.956 -4.257 1.00 96.44 91 PHE A N 1
ATOM 650 C CA . PHE A 1 91 ? -3.174 -10.614 -4.832 1.00 96.44 91 PHE A CA 1
ATOM 651 C C . PHE A 1 91 ? -2.179 -10.544 -5.989 1.00 96.44 91 PHE A C 1
ATOM 653 O O . PHE A 1 91 ? -2.428 -9.835 -6.962 1.00 96.44 91 PHE A O 1
ATOM 660 N N . LEU A 1 92 ? -1.085 -11.300 -5.895 1.00 95.19 92 LEU A N 1
ATOM 661 C CA . LEU A 1 92 ? -0.041 -11.378 -6.913 1.00 95.19 92 LEU A CA 1
ATOM 662 C C . LEU A 1 92 ? -0.394 -12.308 -8.087 1.00 95.19 92 LEU A C 1
ATOM 664 O O . LEU A 1 92 ? 0.355 -12.362 -9.064 1.00 95.19 92 LEU A O 1
ATOM 668 N N . SER A 1 93 ? -1.509 -13.046 -8.020 1.00 92.81 93 SER A N 1
ATOM 669 C CA . SER A 1 93 ? -1.884 -14.030 -9.040 1.00 92.81 93 SER A CA 1
ATOM 670 C C . SER A 1 93 ? -1.949 -13.403 -10.432 1.00 92.81 93 SER A C 1
ATOM 672 O O . SER A 1 93 ? -2.621 -12.393 -10.652 1.00 92.81 93 SER A O 1
ATOM 674 N N . GLY A 1 94 ? -1.238 -14.007 -11.385 1.00 91.12 94 GLY A N 1
ATOM 675 C CA . GLY A 1 94 ? -1.161 -13.528 -12.761 1.00 91.12 94 GLY A CA 1
ATOM 676 C C . GLY A 1 94 ? -0.249 -12.317 -12.987 1.00 91.12 94 GLY A C 1
ATOM 677 O O . GLY A 1 94 ? -0.192 -11.837 -14.124 1.00 91.12 94 GLY A O 1
ATOM 678 N N . SER A 1 95 ? 0.472 -11.833 -11.975 1.00 94.06 95 SER A N 1
ATOM 679 C CA . SER A 1 95 ? 1.451 -10.762 -12.160 1.00 94.06 95 SER A CA 1
ATOM 680 C C . SER A 1 95 ? 2.543 -11.172 -13.146 1.00 94.06 95 SER A C 1
ATOM 682 O O . SER A 1 95 ? 3.068 -12.285 -13.106 1.00 94.06 95 SER A O 1
ATOM 684 N N . ARG A 1 96 ? 2.907 -10.244 -14.030 1.00 93.69 96 ARG A N 1
ATOM 685 C CA . ARG A 1 96 ? 4.066 -10.364 -14.921 1.00 93.69 96 ARG A CA 1
ATOM 686 C C . ARG A 1 96 ? 5.275 -9.613 -14.380 1.00 93.69 96 ARG A C 1
ATOM 688 O O . ARG A 1 96 ? 6.353 -9.772 -14.951 1.00 93.69 96 ARG A O 1
ATOM 695 N N . LEU A 1 97 ? 5.107 -8.787 -13.342 1.00 93.62 97 LEU A N 1
ATOM 696 C CA . LEU A 1 97 ? 6.168 -7.962 -12.758 1.00 93.62 97 LEU A CA 1
ATOM 697 C C . LEU A 1 97 ? 7.020 -8.709 -11.727 1.00 93.62 97 LEU A C 1
ATOM 699 O O . LEU A 1 97 ? 8.186 -8.357 -11.569 1.00 93.62 97 LEU A O 1
ATOM 703 N N . VAL A 1 98 ? 6.486 -9.754 -11.092 1.00 93.19 98 VAL A N 1
ATOM 704 C CA . VAL A 1 98 ? 7.228 -10.631 -10.169 1.00 93.19 98 VAL A CA 1
ATOM 705 C C . VAL A 1 98 ? 7.513 -12.003 -10.778 1.00 93.19 98 VAL A C 1
ATOM 707 O O . VAL A 1 98 ? 6.937 -12.392 -11.794 1.00 93.19 98 VAL A O 1
ATOM 710 N N . VAL A 1 99 ? 8.393 -12.762 -10.127 1.00 90.88 99 VAL A N 1
ATOM 711 C CA . VAL A 1 99 ? 8.675 -14.174 -10.438 1.00 90.88 99 VAL A CA 1
ATOM 712 C C . VAL A 1 99 ? 8.487 -15.044 -9.193 1.00 90.88 99 VAL A C 1
ATOM 714 O O . VAL A 1 99 ? 8.445 -14.520 -8.085 1.00 90.88 99 VAL A O 1
ATOM 717 N N . GLY A 1 100 ? 8.392 -16.369 -9.345 1.00 87.69 100 GLY A N 1
ATOM 718 C CA . GLY A 1 100 ? 8.395 -17.293 -8.200 1.00 87.69 100 GLY A CA 1
ATOM 719 C C . GLY A 1 100 ? 7.037 -17.779 -7.671 1.00 87.69 100 GLY A C 1
ATOM 720 O O . GLY A 1 100 ? 7.019 -18.663 -6.817 1.00 87.69 100 GLY A O 1
ATOM 721 N N . LEU A 1 101 ? 5.905 -17.275 -8.186 1.00 85.00 101 LEU A N 1
ATOM 722 C CA . LEU A 1 101 ? 4.557 -17.755 -7.803 1.00 85.00 101 LEU A CA 1
ATOM 723 C C . LEU A 1 101 ? 4.200 -19.133 -8.374 1.00 85.00 101 LEU A C 1
ATOM 725 O O . LEU A 1 101 ? 3.432 -19.878 -7.762 1.00 85.00 101 LEU A O 1
ATOM 729 N N . GLU A 1 102 ? 4.721 -19.437 -9.562 1.00 75.25 102 GLU A N 1
ATOM 730 C CA . GLU A 1 102 ? 4.425 -20.655 -10.318 1.00 75.25 102 GLU A CA 1
ATOM 731 C C . GLU A 1 102 ? 5.703 -21.500 -10.493 1.00 75.25 102 GLU A C 1
ATOM 733 O O . GLU A 1 102 ? 6.302 -21.948 -9.514 1.00 75.25 102 GLU A O 1
ATOM 738 N N . ALA A 1 103 ? 6.133 -21.741 -11.736 1.00 59.31 103 ALA A N 1
ATOM 739 C CA . ALA A 1 103 ? 7.202 -22.686 -12.053 1.00 59.31 103 ALA A CA 1
ATOM 740 C C . ALA A 1 103 ? 8.579 -22.030 -12.248 1.00 59.31 103 ALA A C 1
ATOM 742 O O . ALA A 1 103 ? 9.599 -22.617 -11.878 1.00 59.31 103 ALA A O 1
ATOM 743 N N . VAL A 1 104 ? 8.636 -20.817 -12.810 1.00 61.81 104 VAL A N 1
ATOM 744 C CA . VAL A 1 104 ? 9.913 -20.152 -13.100 1.00 61.81 104 VAL A CA 1
ATOM 745 C C . VAL A 1 104 ? 10.447 -19.493 -11.834 1.00 61.81 104 VAL A C 1
ATOM 747 O O . VAL A 1 104 ? 10.002 -18.426 -11.411 1.00 61.81 104 VAL A O 1
ATOM 750 N N . ARG A 1 105 ? 11.423 -20.167 -11.231 1.00 68.06 105 ARG A N 1
ATOM 751 C CA . ARG A 1 105 ? 12.189 -19.686 -10.083 1.00 68.06 105 ARG A CA 1
ATOM 752 C C . ARG A 1 105 ? 13.467 -19.045 -10.587 1.00 68.06 105 ARG A C 1
ATOM 754 O O . ARG A 1 105 ? 14.244 -19.695 -11.292 1.00 68.06 105 ARG A O 1
ATOM 761 N N . ARG A 1 106 ? 13.714 -17.787 -10.223 1.00 67.38 106 ARG A N 1
ATOM 762 C CA . ARG A 1 106 ? 14.974 -17.119 -10.565 1.00 67.38 106 ARG A CA 1
ATOM 763 C C . ARG A 1 106 ? 16.078 -17.686 -9.677 1.00 67.38 106 ARG A C 1
ATOM 765 O O . ARG A 1 106 ? 16.285 -17.233 -8.560 1.00 67.38 106 ARG A O 1
ATOM 772 N N . ARG A 1 107 ? 16.769 -18.705 -10.193 1.00 66.81 107 ARG A N 1
ATOM 773 C CA . ARG A 1 107 ? 17.917 -19.369 -9.549 1.00 66.81 107 ARG A CA 1
ATOM 774 C C . ARG A 1 107 ? 19.252 -19.027 -10.212 1.00 66.81 107 ARG A C 1
ATOM 776 O O . ARG A 1 107 ? 20.255 -19.680 -9.966 1.00 66.81 107 ARG A O 1
ATOM 783 N N . THR A 1 108 ? 19.280 -18.051 -11.105 1.00 58.62 108 THR A N 1
ATOM 784 C CA . THR A 1 108 ? 20.493 -17.583 -11.782 1.00 58.62 108 THR A CA 1
ATOM 785 C C . THR A 1 108 ? 20.307 -16.116 -12.163 1.00 58.62 108 THR A C 1
ATOM 787 O O . THR A 1 108 ? 19.178 -15.647 -12.323 1.00 58.62 108 THR A O 1
ATOM 790 N N . GLY A 1 109 ? 21.407 -15.378 -12.311 1.00 59.94 109 GLY A N 1
ATOM 791 C CA . GLY A 1 109 ? 21.404 -13.987 -12.771 1.00 59.94 109 GLY A CA 1
ATOM 792 C C . GLY A 1 109 ? 22.081 -13.017 -11.804 1.00 59.94 109 GLY A C 1
ATOM 793 O O . GLY A 1 109 ? 22.620 -13.406 -10.772 1.00 59.94 109 GLY A O 1
ATOM 794 N N . HIS A 1 110 ? 22.071 -11.739 -12.174 1.00 58.69 110 HIS A N 1
ATOM 795 C CA . HIS A 1 110 ? 22.704 -10.653 -11.420 1.00 58.69 110 HIS A CA 1
ATOM 796 C C . HIS A 1 110 ? 21.695 -9.964 -10.490 1.00 58.69 110 HIS A C 1
ATOM 798 O O . HIS A 1 110 ? 20.503 -9.953 -10.793 1.00 58.69 110 HIS A O 1
ATOM 804 N N . GLY A 1 111 ? 22.166 -9.384 -9.383 1.00 67.50 111 GLY A N 1
ATOM 805 C CA . GLY A 1 111 ? 21.327 -8.770 -8.344 1.00 67.50 111 GLY A CA 1
ATOM 806 C C . GLY A 1 111 ? 21.274 -9.600 -7.059 1.00 67.50 111 GLY A C 1
ATOM 807 O O . GLY A 1 111 ? 22.033 -10.557 -6.898 1.00 67.50 111 GLY A O 1
ATOM 808 N N . LEU A 1 112 ? 20.400 -9.218 -6.124 1.00 71.44 112 LEU A N 1
ATOM 809 C CA . LEU A 1 112 ? 20.198 -9.992 -4.901 1.00 71.44 112 LEU A CA 1
ATOM 810 C C . LEU A 1 112 ? 19.541 -11.336 -5.229 1.00 71.44 112 LEU A C 1
ATOM 812 O O . LEU A 1 112 ? 18.558 -11.398 -5.961 1.00 71.44 112 LEU A O 1
ATOM 816 N N . TRP A 1 113 ? 20.067 -12.411 -4.643 1.00 77.00 113 TRP A N 1
ATOM 817 C CA . TRP A 1 113 ? 19.454 -13.738 -4.742 1.00 77.00 113 TRP A CA 1
ATOM 818 C C . TRP A 1 113 ? 18.118 -13.824 -3.997 1.00 77.00 113 TRP A C 1
ATOM 820 O O . TRP A 1 113 ? 17.251 -14.628 -4.325 1.00 77.00 113 TRP A O 1
ATOM 830 N N . GLN A 1 114 ? 17.969 -13.005 -2.959 1.00 84.38 114 GLN A N 1
ATOM 831 C CA . GLN A 1 114 ? 16.777 -12.940 -2.134 1.00 84.38 114 GLN A CA 1
ATOM 832 C C . GLN A 1 114 ? 16.367 -11.485 -1.969 1.00 84.38 114 GLN A C 1
ATOM 834 O O . GLN A 1 114 ? 17.217 -10.641 -1.676 1.00 84.38 114 GLN A O 1
ATOM 839 N N . ASP A 1 115 ? 15.068 -11.219 -2.058 1.00 90.62 115 ASP A N 1
ATOM 840 C CA . ASP A 1 115 ? 14.521 -9.905 -1.729 1.00 90.62 115 ASP A CA 1
ATOM 841 C C . ASP A 1 115 ? 14.863 -9.514 -0.279 1.00 90.62 115 ASP A C 1
ATOM 843 O O . ASP A 1 115 ? 15.177 -10.363 0.573 1.00 90.62 115 ASP A O 1
ATOM 847 N N . ARG A 1 116 ? 14.816 -8.217 0.027 1.00 95.00 116 ARG A N 1
ATOM 848 C CA . ARG A 1 116 ? 15.008 -7.730 1.399 1.00 95.00 116 ARG A CA 1
ATOM 849 C C . ARG A 1 116 ? 13.819 -8.116 2.279 1.00 95.00 116 ARG A C 1
ATOM 851 O O . ARG A 1 116 ? 12.777 -8.569 1.814 1.00 95.00 116 ARG A O 1
ATOM 858 N N . TYR A 1 117 ? 13.999 -7.982 3.589 1.00 98.00 117 TYR A N 1
ATOM 859 C CA . TYR A 1 117 ? 13.024 -8.469 4.571 1.00 98.00 117 TYR A CA 1
ATOM 860 C C . TYR A 1 117 ? 11.686 -7.724 4.509 1.00 98.00 117 TYR A C 1
ATOM 862 O O . TYR A 1 117 ? 10.646 -8.328 4.754 1.00 98.00 117 TYR A O 1
ATOM 870 N N . SER A 1 118 ? 11.711 -6.449 4.113 1.00 96.12 118 SER A N 1
ATOM 871 C CA . SER A 1 118 ? 10.537 -5.582 3.948 1.00 96.12 118 SER A CA 1
ATOM 872 C C . SER A 1 118 ? 9.427 -6.214 3.095 1.00 96.12 118 SER A C 1
ATOM 874 O O . SER A 1 118 ? 8.254 -5.975 3.365 1.00 96.12 118 SER A O 1
ATOM 876 N N . THR A 1 119 ? 9.771 -7.049 2.110 1.00 95.88 119 THR A N 1
ATOM 877 C CA . THR A 1 119 ? 8.819 -7.845 1.322 1.00 95.88 119 THR A CA 1
ATOM 878 C C . THR A 1 119 ? 8.886 -9.324 1.687 1.00 95.88 119 THR A C 1
ATOM 880 O O . THR A 1 119 ? 7.869 -9.928 2.020 1.00 95.88 119 THR A O 1
ATOM 883 N N . ARG A 1 120 ? 10.084 -9.919 1.704 1.00 97.44 120 ARG A N 1
ATOM 884 C CA . ARG A 1 120 ? 10.246 -11.374 1.834 1.00 97.44 120 ARG A CA 1
ATOM 885 C C . ARG A 1 120 ? 9.750 -11.955 3.151 1.00 97.44 120 ARG A C 1
ATOM 887 O O . ARG A 1 120 ? 9.306 -13.098 3.172 1.00 97.44 120 ARG A O 1
ATOM 894 N N . THR A 1 121 ? 9.874 -11.214 4.249 1.00 98.44 121 THR A N 1
ATOM 895 C CA . THR A 1 121 ? 9.421 -11.682 5.566 1.00 98.44 121 THR A CA 1
ATOM 896 C C . THR A 1 121 ? 8.066 -11.102 5.953 1.00 98.44 121 THR A C 1
ATOM 898 O O . THR A 1 121 ? 7.683 -11.192 7.117 1.00 98.44 121 THR A O 1
ATOM 901 N N . ALA A 1 122 ? 7.342 -10.475 5.020 1.00 98.62 122 ALA A N 1
ATOM 902 C CA . ALA A 1 122 ? 6.098 -9.785 5.330 1.00 98.62 122 ALA A CA 1
ATOM 903 C C . ALA A 1 122 ? 5.012 -10.703 5.921 1.00 98.62 122 ALA A C 1
ATOM 905 O O . ALA A 1 122 ? 4.412 -10.292 6.913 1.00 98.62 122 ALA A O 1
ATOM 906 N N . PRO A 1 123 ? 4.796 -11.951 5.448 1.00 98.69 123 PRO A N 1
ATOM 907 C CA . PRO A 1 123 ? 3.856 -12.854 6.114 1.00 98.69 123 PRO A CA 1
ATOM 908 C C . PRO A 1 123 ? 4.246 -13.162 7.566 1.00 98.69 123 PRO A C 1
ATOM 910 O O . PRO A 1 123 ? 3.396 -13.178 8.450 1.00 98.69 123 PRO A O 1
ATOM 913 N N . GLN A 1 124 ? 5.540 -13.374 7.831 1.00 98.75 124 GLN A N 1
ATOM 914 C CA . GLN A 1 124 ? 6.071 -13.646 9.172 1.00 98.75 124 GLN A CA 1
ATOM 915 C C . GLN A 1 124 ? 5.987 -12.421 10.088 1.00 98.75 124 GLN A C 1
ATOM 917 O O . GLN A 1 124 ? 5.840 -12.578 11.295 1.00 98.75 124 GLN A O 1
ATOM 922 N N . TRP A 1 125 ? 6.099 -11.219 9.520 1.00 98.75 125 TRP A N 1
ATOM 923 C CA . TRP A 1 125 ? 5.994 -9.959 10.247 1.00 98.75 125 TRP A CA 1
ATOM 924 C C . TRP A 1 125 ? 4.543 -9.616 10.584 1.00 98.75 125 TRP A C 1
ATOM 926 O O . TRP A 1 125 ? 4.247 -9.295 11.725 1.00 98.75 125 TRP A O 1
ATOM 936 N N . ILE A 1 126 ? 3.634 -9.702 9.609 1.00 98.81 126 ILE A N 1
ATOM 937 C CA . ILE A 1 126 ? 2.225 -9.313 9.765 1.00 98.81 126 ILE A CA 1
ATOM 938 C C . ILE A 1 126 ? 1.444 -10.358 10.571 1.00 98.81 126 ILE A C 1
ATOM 940 O O . ILE A 1 126 ? 0.576 -9.996 11.359 1.00 98.81 126 ILE A O 1
ATOM 944 N N . GLY A 1 127 ? 1.765 -11.644 10.406 1.00 98.69 127 GLY A N 1
ATOM 945 C CA . GLY A 1 127 ? 0.987 -12.754 10.954 1.00 98.69 127 GLY A CA 1
ATOM 946 C C . GLY A 1 127 ? 0.679 -12.673 12.455 1.00 98.69 127 GLY A C 1
ATOM 947 O O . GLY A 1 127 ? -0.498 -12.714 12.807 1.00 98.69 127 GLY A O 1
ATOM 948 N N . PRO A 1 128 ? 1.676 -12.506 13.345 1.00 98.75 128 PRO A N 1
ATOM 949 C CA . PRO A 1 128 ? 1.425 -12.385 14.784 1.00 98.75 128 PRO A CA 1
ATOM 950 C C . PRO A 1 128 ? 0.470 -11.239 15.144 1.00 98.75 128 PRO A C 1
ATOM 952 O O . PRO A 1 128 ? -0.333 -11.361 16.063 1.00 98.75 128 PRO A O 1
ATOM 955 N N . TYR A 1 129 ? 0.499 -10.143 14.384 1.00 98.75 129 TYR A N 1
ATOM 956 C CA . TYR A 1 129 ? -0.372 -8.996 14.631 1.00 98.75 129 TYR A CA 1
ATOM 957 C C . TYR A 1 129 ? -1.806 -9.223 14.149 1.00 98.75 129 TYR A C 1
ATOM 959 O O . TYR A 1 129 ? -2.725 -8.647 14.721 1.00 98.75 129 TYR A O 1
ATOM 967 N N . LEU A 1 130 ? -2.033 -10.099 13.163 1.00 98.81 130 LEU A N 1
ATOM 968 C CA . LEU A 1 130 ? -3.388 -10.568 12.848 1.00 98.81 130 LEU A CA 1
ATOM 969 C C . LEU A 1 130 ? -3.964 -11.377 14.018 1.00 98.81 130 LEU A C 1
ATOM 971 O O . LEU A 1 130 ? -5.110 -11.166 14.410 1.00 98.81 130 LEU A O 1
ATOM 975 N N . GLU A 1 131 ? -3.151 -12.243 14.627 1.00 98.75 131 GLU A N 1
ATOM 976 C CA . GLU A 1 131 ? -3.551 -13.044 15.792 1.00 98.75 131 GLU A CA 1
ATOM 977 C C . GLU A 1 131 ? -3.885 -12.151 17.006 1.00 98.75 131 GLU A C 1
ATOM 979 O O . GLU A 1 131 ? -4.900 -12.370 17.676 1.00 98.75 131 GLU A O 1
ATOM 984 N N . ASP A 1 132 ? -3.098 -11.095 17.240 1.00 98.62 132 ASP A N 1
ATOM 985 C CA . ASP A 1 132 ? -3.371 -10.088 18.274 1.00 98.62 132 ASP A CA 1
ATOM 986 C C . ASP A 1 132 ? -4.676 -9.319 18.025 1.00 98.62 132 ASP A C 1
ATOM 988 O O . ASP A 1 132 ? -5.458 -9.119 18.960 1.00 98.62 132 ASP A O 1
ATOM 992 N N . LEU A 1 133 ? -4.951 -8.915 16.779 1.00 98.88 133 LEU A N 1
ATOM 993 C CA . LEU A 1 133 ? -6.200 -8.233 16.415 1.00 98.88 133 LEU A CA 1
ATOM 994 C C . LEU A 1 133 ? -7.420 -9.148 16.604 1.00 98.88 133 LEU A C 1
ATOM 996 O O . LEU A 1 133 ? -8.452 -8.696 17.097 1.00 98.88 133 LEU A O 1
ATOM 1000 N N . MET A 1 134 ? -7.303 -10.444 16.297 1.00 98.56 134 MET A N 1
ATOM 1001 C CA . MET A 1 134 ? -8.369 -11.419 16.569 1.00 98.56 134 MET A CA 1
ATOM 1002 C C . MET A 1 134 ? -8.592 -11.644 18.069 1.00 98.56 134 MET A C 1
ATOM 1004 O O . MET A 1 134 ? -9.716 -11.880 18.519 1.00 98.56 134 MET A O 1
ATOM 1008 N N . LEU A 1 135 ? -7.534 -11.596 18.881 1.00 98.75 135 LEU A N 1
ATOM 1009 C CA . LEU A 1 135 ? -7.680 -11.639 20.333 1.00 98.75 135 LEU A CA 1
ATOM 1010 C C . LEU A 1 135 ? -8.357 -10.368 20.861 1.00 98.75 135 LEU A C 1
ATOM 1012 O O . LEU A 1 135 ? -9.275 -10.477 21.671 1.00 98.75 135 LEU A O 1
ATOM 1016 N N . ALA A 1 136 ? -7.952 -9.191 20.380 1.00 98.75 136 ALA A N 1
ATOM 1017 C CA . ALA A 1 136 ? -8.589 -7.922 20.720 1.00 98.75 136 ALA A CA 1
ATOM 1018 C C . ALA A 1 136 ? -10.086 -7.927 20.365 1.00 98.75 136 ALA A C 1
ATOM 1020 O O . ALA A 1 136 ? -10.901 -7.519 21.190 1.00 98.75 136 ALA A O 1
ATOM 1021 N N . GLN A 1 137 ? -10.456 -8.473 19.202 1.00 98.69 137 GLN A N 1
ATOM 1022 C CA . GLN A 1 137 ? -11.855 -8.618 18.790 1.00 98.69 137 GLN A CA 1
ATOM 1023 C C . GLN A 1 137 ? -12.662 -9.433 19.796 1.00 98.69 137 GLN A C 1
ATOM 1025 O O . GLN A 1 137 ? -13.665 -8.942 20.300 1.00 98.69 137 GLN A O 1
ATOM 1030 N N . ARG A 1 138 ? -12.188 -10.627 20.172 1.00 98.69 138 ARG A N 1
ATOM 1031 C CA . ARG A 1 138 ? -12.884 -11.480 21.152 1.00 98.69 138 ARG A CA 1
ATOM 1032 C C . ARG A 1 138 ? -13.072 -10.794 22.508 1.00 98.69 138 ARG A C 1
ATOM 1034 O O . ARG A 1 138 ? -14.105 -10.966 23.154 1.00 98.69 138 ARG A O 1
ATOM 1041 N N . GLN A 1 139 ? -12.078 -10.013 22.944 1.00 98.62 139 GLN A N 1
ATOM 1042 C CA . GLN A 1 139 ? -12.167 -9.235 24.184 1.00 98.62 139 GLN A CA 1
ATOM 1043 C C . GLN A 1 139 ? -13.265 -8.165 24.087 1.00 98.62 139 GLN A C 1
ATOM 1045 O O . GLN A 1 139 ? -14.087 -8.058 24.994 1.00 98.62 139 GLN A O 1
ATOM 1050 N N . LEU A 1 140 ? -13.312 -7.411 22.986 1.00 98.69 140 LEU A N 1
ATOM 1051 C CA . LEU A 1 140 ? -14.315 -6.362 22.787 1.00 98.69 140 LEU A CA 1
ATOM 1052 C C . LEU A 1 140 ? -15.721 -6.914 22.532 1.00 98.69 140 LEU A C 1
ATOM 1054 O O . LEU A 1 140 ? -16.681 -6.343 23.032 1.00 98.69 140 LEU A O 1
ATOM 1058 N N . GLU A 1 141 ? -15.859 -8.029 21.814 1.00 98.44 141 GLU A N 1
ATOM 1059 C CA . GLU A 1 141 ? -17.143 -8.717 21.624 1.00 98.44 141 GLU A CA 1
ATOM 1060 C C . GLU A 1 141 ? -17.739 -9.158 22.961 1.00 98.44 141 GLU A C 1
ATOM 1062 O O . GLU A 1 141 ? -18.934 -8.992 23.191 1.00 98.44 141 GLU A O 1
ATOM 1067 N N . THR A 1 142 ? -16.908 -9.673 23.868 1.00 98.56 142 THR A N 1
ATOM 1068 C CA . THR A 1 142 ? -17.358 -10.031 25.219 1.00 98.56 142 THR A CA 1
ATOM 1069 C C . THR A 1 142 ? -17.811 -8.786 25.982 1.00 98.56 142 THR A C 1
ATOM 1071 O O . THR A 1 142 ? -18.903 -8.775 26.544 1.00 98.56 142 THR A O 1
ATOM 1074 N N . GLU A 1 143 ? -17.010 -7.718 25.964 1.00 98.12 143 GLU A N 1
ATOM 1075 C CA . GLU A 1 143 ? -17.317 -6.463 26.659 1.00 98.12 143 GLU A CA 1
ATOM 1076 C C . GLU A 1 143 ? -18.612 -5.811 26.144 1.00 98.12 143 GLU A C 1
ATOM 1078 O O . GLU A 1 143 ? -19.450 -5.388 26.936 1.00 98.12 143 GLU A O 1
ATOM 1083 N N . LEU A 1 144 ? -18.808 -5.780 24.820 1.00 96.62 144 LEU A N 1
ATOM 1084 C CA . LEU A 1 144 ? -20.015 -5.259 24.169 1.00 96.62 144 LEU A CA 1
ATOM 1085 C C . LEU A 1 144 ? -21.291 -5.980 24.615 1.00 96.62 144 LEU A C 1
ATOM 1087 O O . LEU A 1 144 ? -22.356 -5.370 24.636 1.00 96.62 144 LEU A O 1
ATOM 1091 N N . ASN A 1 145 ? -21.183 -7.268 24.945 1.00 97.19 145 ASN A N 1
ATOM 1092 C CA . ASN A 1 145 ? -22.305 -8.124 25.324 1.00 97.19 145 ASN A CA 1
ATOM 1093 C C . ASN A 1 145 ? -22.343 -8.409 26.839 1.00 97.19 145 ASN A C 1
ATOM 1095 O O . ASN A 1 145 ? -22.969 -9.376 27.271 1.00 97.19 145 ASN A O 1
ATOM 1099 N N . SER A 1 146 ? -21.670 -7.587 27.651 1.00 96.19 146 SER A N 1
ATOM 1100 C CA . SER A 1 146 ? -21.602 -7.734 29.109 1.00 96.19 146 SER A CA 1
ATOM 1101 C C . SER A 1 146 ? -22.437 -6.681 29.839 1.00 96.19 146 SER A C 1
ATOM 1103 O O . SER A 1 146 ? -22.592 -5.551 29.382 1.00 96.19 146 SER A O 1
ATOM 1105 N N . THR A 1 147 ? -22.920 -7.020 31.038 1.00 94.56 147 THR A N 1
ATOM 1106 C CA . THR A 1 147 ? -23.431 -6.008 31.978 1.00 94.56 147 THR A CA 1
ATOM 1107 C C . THR A 1 147 ? -22.261 -5.434 32.775 1.00 94.56 147 THR A C 1
ATOM 1109 O O . THR A 1 147 ? -21.781 -6.060 33.721 1.00 94.56 147 THR A O 1
ATOM 1112 N N . SER A 1 148 ? -21.803 -4.238 32.392 1.00 93.62 148 SER A N 1
ATOM 1113 C CA . SER A 1 148 ? -20.688 -3.518 33.032 1.00 93.62 148 SER A CA 1
ATOM 1114 C C . SER A 1 148 ? -21.087 -2.693 34.271 1.00 93.62 148 SER A C 1
ATOM 1116 O O . SER A 1 148 ? -20.334 -1.832 34.716 1.00 93.62 148 SER A O 1
ATOM 1118 N N . ASP A 1 149 ? -22.300 -2.887 34.780 1.00 95.00 149 ASP A N 1
ATOM 1119 C CA . ASP A 1 149 ? -22.918 -2.061 35.820 1.00 95.00 149 ASP A CA 1
ATOM 1120 C C . ASP A 1 149 ? -22.590 -2.571 37.237 1.00 95.00 149 ASP A C 1
ATOM 1122 O O . ASP A 1 149 ? -22.105 -3.687 37.435 1.00 95.00 149 ASP A O 1
ATOM 1126 N N . ASN A 1 150 ? -22.858 -1.740 38.241 1.00 95.50 150 ASN A N 1
ATOM 1127 C CA . ASN A 1 150 ? -22.810 -2.101 39.652 1.00 95.50 150 ASN A CA 1
ATOM 1128 C C . ASN A 1 150 ? -23.758 -1.212 40.489 1.00 95.50 150 ASN A C 1
ATOM 1130 O O . ASN A 1 150 ? -23.805 -0.000 40.259 1.00 95.50 150 ASN A O 1
ATOM 1134 N N . PRO A 1 151 ? -24.445 -1.761 41.511 1.00 95.69 151 PRO A N 1
ATOM 1135 C CA . PRO A 1 151 ? -24.601 -3.194 41.775 1.00 95.69 151 PRO A CA 1
ATOM 1136 C C . PRO A 1 151 ? -25.471 -3.883 40.719 1.00 95.69 151 PRO A C 1
ATOM 1138 O O . PRO A 1 151 ? -26.272 -3.230 40.047 1.00 95.69 151 PRO A O 1
ATOM 1141 N N . LEU A 1 152 ? -25.300 -5.196 40.585 1.00 95.50 152 LEU A N 1
ATOM 1142 C CA . LEU A 1 152 ? -26.139 -6.046 39.747 1.00 95.50 152 LEU A CA 1
ATOM 1143 C C . LEU A 1 152 ? -27.375 -6.481 40.529 1.00 95.50 152 LEU A C 1
ATOM 1145 O O . LEU A 1 152 ? -27.291 -6.757 41.724 1.00 95.50 152 LEU A O 1
ATOM 1149 N N . VAL A 1 153 ? -28.512 -6.546 39.846 1.00 93.62 153 VAL A N 1
ATOM 1150 C CA . VAL A 1 153 ? -29.774 -7.022 40.413 1.00 93.62 153 VAL A CA 1
ATOM 1151 C C . VAL A 1 153 ? -30.081 -8.368 39.779 1.00 93.62 153 VAL A C 1
ATOM 1153 O O . VAL A 1 153 ? -30.281 -8.438 38.568 1.00 93.62 153 VAL A O 1
ATOM 1156 N N . ASP A 1 154 ? -30.113 -9.417 40.591 1.00 94.12 154 ASP A N 1
ATOM 1157 C CA . ASP A 1 154 ? -30.604 -10.727 40.179 1.00 94.12 154 ASP A CA 1
ATOM 1158 C C . ASP A 1 154 ? -32.001 -10.902 40.765 1.00 94.12 154 ASP A C 1
ATOM 1160 O O . ASP A 1 154 ? -32.158 -11.159 41.955 1.00 94.12 154 ASP A O 1
ATOM 1164 N N . SER A 1 155 ? -33.025 -10.715 39.936 1.00 92.88 155 SER A N 1
ATOM 1165 C CA . SER A 1 155 ? -34.421 -10.845 40.358 1.00 92.88 155 SER A CA 1
ATOM 1166 C C . SER A 1 155 ? -34.848 -12.288 40.640 1.00 92.88 155 SER A C 1
ATOM 1168 O O . SER A 1 155 ? -35.903 -12.487 41.238 1.00 92.88 155 SER A O 1
ATOM 1170 N N . GLU A 1 156 ? -34.074 -13.278 40.191 1.00 92.62 156 GLU A N 1
ATOM 1171 C CA . GLU A 1 156 ? -34.390 -14.703 40.320 1.00 92.62 156 GLU A CA 1
ATOM 1172 C C . GLU A 1 156 ? -33.626 -15.372 41.469 1.00 92.62 156 GLU A C 1
ATOM 1174 O O . GLU A 1 156 ? -33.987 -16.477 41.875 1.00 92.62 156 GLU A O 1
ATOM 1179 N N . ALA A 1 157 ? -32.615 -14.701 42.031 1.00 89.00 157 ALA A N 1
ATOM 1180 C CA . ALA A 1 157 ? -31.874 -15.194 43.183 1.00 89.00 157 ALA A CA 1
ATOM 1181 C C . ALA A 1 157 ? -32.814 -15.503 44.359 1.00 89.00 157 ALA A C 1
ATOM 1183 O O . ALA A 1 157 ? -33.529 -14.630 44.857 1.00 89.00 157 ALA A O 1
ATOM 1184 N N . GLU A 1 158 ? -32.796 -16.753 44.821 1.00 86.00 158 GLU A N 1
ATOM 1185 C CA . GLU A 1 158 ? -33.483 -17.159 46.044 1.00 86.00 158 GLU A CA 1
ATOM 1186 C C . GLU A 1 158 ? -32.676 -16.685 47.255 1.00 86.00 158 GLU A C 1
ATOM 1188 O O . GLU A 1 158 ? -31.513 -17.051 47.440 1.00 86.00 158 GLU A O 1
ATOM 1193 N N . VAL A 1 159 ? -33.306 -15.870 48.097 1.00 83.81 159 VAL A N 1
ATOM 1194 C CA . VAL A 1 159 ? -32.686 -15.312 49.299 1.00 83.81 159 VAL A CA 1
ATOM 1195 C C . VAL A 1 159 ? -33.176 -16.074 50.527 1.00 83.81 159 VAL A C 1
ATOM 1197 O O . VAL A 1 159 ? -34.310 -16.563 50.586 1.00 83.81 159 VAL A O 1
ATOM 1200 N N . ALA A 1 160 ? -32.317 -16.171 51.544 1.00 77.25 160 ALA A N 1
ATOM 1201 C CA . ALA A 1 160 ? -32.647 -16.818 52.808 1.00 77.25 160 ALA A CA 1
ATOM 1202 C C . ALA A 1 160 ? -33.963 -16.263 53.390 1.00 77.25 160 ALA A C 1
ATOM 1204 O O . ALA A 1 160 ? -34.064 -15.078 53.700 1.00 77.25 160 ALA A O 1
ATOM 1205 N N . GLY A 1 161 ? -34.964 -17.135 53.551 1.00 79.94 161 GLY A N 1
ATOM 1206 C CA . GLY A 1 161 ? -36.311 -16.757 53.996 1.00 79.94 161 GLY A CA 1
ATOM 1207 C C . GLY A 1 161 ? -37.414 -16.915 52.943 1.00 79.94 161 GLY A C 1
ATOM 1208 O O . GLY A 1 161 ? -38.567 -16.634 53.259 1.00 79.94 161 GLY A O 1
ATOM 1209 N N . GLY A 1 162 ? -37.099 -17.400 51.734 1.00 78.81 162 GLY A N 1
ATOM 1210 C CA . GLY A 1 162 ? -38.090 -17.738 50.700 1.00 78.81 162 GLY A CA 1
ATOM 1211 C C . GLY A 1 162 ? -38.568 -16.549 49.857 1.00 78.81 162 GLY A C 1
ATOM 1212 O O . GLY A 1 162 ? -39.591 -16.648 49.181 1.00 78.81 162 GLY A O 1
ATOM 1213 N N . SER A 1 163 ? -37.856 -15.419 49.909 1.00 81.00 163 SER A N 1
ATOM 1214 C CA . SER A 1 163 ? -38.041 -14.282 48.999 1.00 81.00 163 SER A CA 1
ATOM 1215 C C . SER A 1 163 ? -37.131 -14.403 47.774 1.00 81.00 163 SER A C 1
ATOM 1217 O O . SER A 1 163 ? -36.043 -14.966 47.869 1.00 81.00 163 SER A O 1
ATOM 1219 N N . PHE A 1 164 ? -37.551 -13.822 46.650 1.00 82.56 164 PHE A N 1
ATOM 1220 C CA . PHE A 1 164 ? -36.763 -13.736 45.418 1.00 82.56 164 PHE A CA 1
ATOM 1221 C C . PHE A 1 164 ? -36.227 -12.317 45.212 1.00 82.56 164 PHE A C 1
ATOM 1223 O O . PHE A 1 164 ? -36.914 -11.346 45.545 1.00 82.56 164 PHE A O 1
ATOM 1230 N N . GLY A 1 165 ? -35.033 -12.213 44.635 1.00 88.94 165 GLY A N 1
ATOM 1231 C CA . GLY A 1 165 ? -34.376 -10.956 44.308 1.00 88.94 165 GLY A CA 1
ATOM 1232 C C . GLY A 1 165 ? -33.239 -10.614 45.267 1.00 88.94 165 GLY A C 1
ATOM 1233 O O . GLY A 1 165 ? -33.484 -10.378 46.448 1.00 88.94 165 GLY A O 1
ATOM 1234 N N . ASP A 1 166 ? -32.016 -10.513 44.748 1.00 92.44 166 ASP A N 1
ATOM 1235 C CA . ASP A 1 166 ? -30.835 -10.076 45.501 1.00 92.44 166 ASP A CA 1
ATOM 1236 C C . ASP A 1 166 ? -30.013 -9.033 44.721 1.00 92.44 166 ASP A C 1
ATOM 1238 O O . ASP A 1 166 ? -30.153 -8.860 43.504 1.00 92.44 166 ASP A O 1
ATOM 1242 N N . VAL A 1 167 ? -29.163 -8.296 45.439 1.00 93.12 167 VAL A N 1
ATOM 1243 C CA . VAL A 1 167 ? -28.330 -7.213 44.908 1.00 93.12 167 VAL A CA 1
ATOM 1244 C C . VAL A 1 167 ? -26.858 -7.514 45.167 1.00 93.12 167 VAL A C 1
ATOM 1246 O O . VAL A 1 167 ? -26.375 -7.468 46.298 1.00 93.12 167 VAL A O 1
ATOM 1249 N N . PHE A 1 168 ? -26.108 -7.740 44.093 1.00 94.50 168 PHE A N 1
ATOM 1250 C CA . PHE A 1 168 ? -24.701 -8.117 44.147 1.00 94.50 168 PHE A CA 1
ATOM 1251 C C . PHE A 1 168 ? -23.794 -6.923 43.854 1.00 94.50 168 PHE A C 1
ATOM 1253 O O . PHE A 1 168 ? -23.853 -6.314 42.785 1.00 94.50 168 PHE A O 1
ATOM 1260 N N . SER A 1 169 ? -22.913 -6.600 44.802 1.00 96.19 169 SER A N 1
ATOM 1261 C CA . SER A 1 169 ? -21.863 -5.594 44.603 1.00 96.19 169 SER A CA 1
ATOM 1262 C C . SER A 1 169 ? -20.610 -6.239 44.007 1.00 96.19 169 SER A C 1
ATOM 1264 O O . SER A 1 169 ? -20.095 -7.218 44.543 1.00 96.19 169 SER A O 1
ATOM 1266 N N . GLY A 1 170 ? -20.104 -5.674 42.914 1.00 95.94 170 GLY A N 1
ATOM 1267 C CA . GLY A 1 170 ? -18.950 -6.163 42.167 1.00 95.94 170 GLY A CA 1
ATOM 1268 C C . GLY A 1 170 ? -18.190 -5.042 41.453 1.00 95.94 170 GLY A C 1
ATOM 1269 O O . GLY A 1 170 ? -18.321 -3.865 41.781 1.00 95.94 170 GLY A O 1
ATOM 1270 N N . GLY A 1 171 ? -17.362 -5.421 40.476 1.00 96.50 171 GLY A N 1
ATOM 1271 C CA . GLY A 1 171 ? -16.430 -4.518 39.789 1.00 96.50 171 GLY A CA 1
ATOM 1272 C C . GLY A 1 171 ? -16.557 -4.503 38.267 1.00 96.50 171 GLY A C 1
ATOM 1273 O O . GLY A 1 171 ? -15.576 -4.192 37.596 1.00 96.50 171 GLY A O 1
ATOM 1274 N N . ASN A 1 172 ? -17.721 -4.852 37.706 1.00 97.12 172 ASN A N 1
ATOM 1275 C CA . ASN A 1 172 ? -17.899 -5.010 36.253 1.00 97.12 172 ASN A CA 1
ATOM 1276 C C . ASN A 1 172 ? -17.709 -3.711 35.443 1.00 97.12 172 ASN A C 1
ATOM 1278 O O . ASN A 1 172 ? -17.534 -3.772 34.231 1.00 97.12 172 ASN A O 1
ATOM 1282 N N . PHE A 1 173 ? -17.667 -2.544 36.092 1.00 96.50 173 PHE A N 1
ATOM 1283 C CA . PHE A 1 173 ? -17.302 -1.265 35.466 1.00 96.50 173 PHE A CA 1
ATOM 1284 C C . PHE A 1 173 ? -15.794 -1.147 35.148 1.00 96.50 173 PHE A C 1
ATOM 1286 O O . PHE A 1 173 ? -15.353 -0.172 34.537 1.00 96.50 173 PHE A O 1
ATOM 1293 N N . GLN A 1 174 ? -14.970 -2.116 35.562 1.00 97.69 174 GLN A N 1
ATOM 1294 C CA . GLN A 1 174 ? -13.528 -2.126 35.323 1.00 97.69 174 GLN A CA 1
ATOM 1295 C C . GLN A 1 174 ? -13.175 -2.592 33.897 1.00 97.69 174 GLN A C 1
ATOM 1297 O O . GLN A 1 174 ? -13.013 -3.779 33.628 1.00 97.69 174 GLN A O 1
ATOM 1302 N N . ALA A 1 175 ? -12.934 -1.638 32.997 1.00 97.62 175 ALA A N 1
ATOM 1303 C CA . ALA A 1 175 ? -12.695 -1.885 31.567 1.00 97.62 175 ALA A CA 1
ATOM 1304 C C . ALA A 1 175 ? -11.272 -2.371 31.186 1.00 97.62 175 ALA A C 1
ATOM 1306 O O . ALA A 1 175 ? -10.763 -2.031 30.115 1.00 97.62 175 ALA A O 1
ATOM 1307 N N . THR A 1 176 ? -10.562 -3.114 32.039 1.00 97.56 176 THR A N 1
ATOM 1308 C CA . THR A 1 176 ? -9.159 -3.509 31.765 1.00 97.56 176 THR A CA 1
ATOM 1309 C C . THR A 1 176 ? -9.027 -4.377 30.506 1.00 97.56 176 THR A C 1
ATOM 1311 O O . THR A 1 176 ? -8.014 -4.299 29.806 1.00 97.56 176 THR A O 1
ATOM 1314 N N . ALA A 1 177 ? -10.056 -5.164 30.169 1.00 98.06 177 ALA A N 1
ATOM 1315 C CA . ALA A 1 177 ? -10.108 -5.941 28.929 1.00 98.06 177 ALA A CA 1
ATOM 1316 C C . ALA A 1 177 ? -10.038 -5.043 27.681 1.00 98.06 177 ALA A C 1
ATOM 1318 O O . ALA A 1 177 ? -9.283 -5.345 26.754 1.00 98.06 177 ALA A O 1
ATOM 1319 N N . VAL A 1 178 ? -10.729 -3.896 27.696 1.00 98.62 178 VAL A N 1
ATOM 1320 C CA . VAL A 1 178 ? -10.691 -2.897 26.617 1.00 98.62 178 VAL A CA 1
ATOM 1321 C C . VAL A 1 178 ? -9.293 -2.295 26.479 1.00 98.62 178 VAL A C 1
ATOM 1323 O O . VAL A 1 178 ? -8.767 -2.222 25.371 1.00 98.62 178 VAL A O 1
ATOM 1326 N N . THR A 1 179 ? -8.638 -1.931 27.586 1.00 98.50 179 THR A N 1
ATOM 1327 C CA . THR A 1 179 ? -7.246 -1.439 27.556 1.00 98.50 179 THR A CA 1
ATOM 1328 C C . THR A 1 179 ? -6.297 -2.485 26.982 1.00 98.50 179 THR A C 1
ATOM 1330 O O . THR A 1 179 ? -5.470 -2.172 26.130 1.00 98.50 179 THR A O 1
ATOM 1333 N N . SER A 1 180 ? -6.452 -3.745 27.395 1.00 98.38 180 SER A N 1
ATOM 1334 C CA . SER A 1 180 ? -5.665 -4.864 26.876 1.00 98.38 180 SER A CA 1
ATOM 1335 C C . SER A 1 180 ? -5.859 -5.050 25.367 1.00 98.38 180 SER A C 1
ATOM 1337 O O . SER A 1 180 ? -4.887 -5.316 24.658 1.00 98.38 180 SER A O 1
ATOM 1339 N N . ALA A 1 181 ? -7.087 -4.913 24.862 1.00 98.62 181 ALA A N 1
ATOM 1340 C CA . ALA A 1 181 ? -7.389 -4.982 23.433 1.00 98.62 181 ALA A CA 1
ATOM 1341 C C . ALA A 1 181 ? -6.761 -3.806 22.664 1.00 98.62 181 ALA A C 1
ATOM 1343 O O . ALA A 1 181 ? -6.145 -3.998 21.613 1.00 98.62 181 ALA A O 1
ATOM 1344 N N . MET A 1 182 ? -6.859 -2.591 23.206 1.00 98.75 182 MET A N 1
ATOM 1345 C CA . MET A 1 182 ? -6.352 -1.374 22.566 1.00 98.75 182 MET A CA 1
ATOM 1346 C C . MET A 1 182 ? -4.831 -1.270 22.557 1.00 98.75 182 MET A C 1
ATOM 1348 O O . MET A 1 182 ? -4.281 -0.828 21.550 1.00 98.75 182 MET A O 1
ATOM 1352 N N . ASP A 1 183 ? -4.141 -1.725 23.603 1.00 97.88 183 ASP A N 1
ATOM 1353 C CA . ASP A 1 183 ? -2.675 -1.752 23.627 1.00 97.88 183 ASP A CA 1
ATOM 1354 C C . ASP A 1 183 ? -2.115 -2.767 22.607 1.00 97.88 183 ASP A C 1
ATOM 1356 O O . ASP A 1 183 ? -1.180 -2.437 21.876 1.00 97.88 183 ASP A O 1
ATOM 1360 N N . LYS A 1 184 ? -2.742 -3.949 22.455 1.00 97.62 184 LYS A N 1
ATOM 1361 C CA . LYS A 1 184 ? -2.398 -4.909 21.380 1.00 97.62 184 LYS A CA 1
ATOM 1362 C C . LYS A 1 184 ? -2.638 -4.322 19.993 1.00 97.62 184 LYS A C 1
ATOM 1364 O O . LYS A 1 184 ? -1.759 -4.362 19.139 1.00 97.62 184 LYS A O 1
ATOM 1369 N N . THR A 1 185 ? -3.816 -3.732 19.787 1.00 98.81 185 THR A N 1
ATOM 1370 C CA . THR A 1 185 ? -4.199 -3.114 18.507 1.00 98.81 185 THR A CA 1
ATOM 1371 C C . THR A 1 185 ? -3.226 -1.997 18.123 1.00 98.81 185 THR A C 1
ATOM 1373 O O . THR A 1 185 ? -2.826 -1.891 16.966 1.00 98.81 185 THR A O 1
ATOM 1376 N N . ARG A 1 186 ? -2.780 -1.186 19.090 1.00 98.62 186 ARG A N 1
ATOM 1377 C CA . ARG A 1 186 ? -1.827 -0.095 18.842 1.00 98.62 186 ARG A CA 1
ATOM 1378 C C . ARG A 1 186 ? -0.435 -0.602 18.487 1.00 98.62 186 ARG A C 1
ATOM 1380 O O . ARG A 1 186 ? 0.190 -0.054 17.581 1.00 98.62 186 ARG A O 1
ATOM 1387 N N . LEU A 1 187 ? 0.027 -1.662 19.150 1.00 98.44 187 LEU A N 1
ATOM 1388 C CA . LEU A 1 187 ? 1.277 -2.324 18.786 1.00 98.44 187 LEU A CA 1
ATOM 1389 C C . LEU A 1 187 ? 1.200 -2.927 17.375 1.00 98.44 187 LEU A C 1
ATOM 1391 O O . LEU A 1 187 ? 2.113 -2.725 16.576 1.00 98.44 187 LEU A O 1
ATOM 1395 N N . ALA A 1 188 ? 0.091 -3.595 17.042 1.00 98.75 188 ALA A N 1
ATOM 1396 C CA . ALA A 1 188 ? -0.160 -4.112 15.700 1.00 98.75 188 ALA A CA 1
ATOM 1397 C C . ALA A 1 188 ? -0.076 -2.996 14.645 1.00 98.75 188 ALA A C 1
ATOM 1399 O O . ALA A 1 188 ? 0.693 -3.112 13.694 1.00 98.75 188 ALA A O 1
ATOM 1400 N N . LEU A 1 189 ? -0.776 -1.874 14.847 1.00 98.88 189 LEU A N 1
ATOM 1401 C CA . LEU A 1 189 ? -0.715 -0.704 13.961 1.00 98.88 189 LEU A CA 1
ATOM 1402 C C . LEU A 1 189 ? 0.710 -0.166 13.798 1.00 98.88 189 LEU A C 1
ATOM 1404 O O . LEU A 1 189 ? 1.146 0.092 12.677 1.00 98.88 189 LEU A O 1
ATOM 1408 N N . GLN A 1 190 ? 1.472 -0.045 14.887 1.00 98.69 190 GLN A N 1
ATOM 1409 C CA . GLN A 1 190 ? 2.852 0.428 14.813 1.00 98.69 190 GLN A CA 1
ATOM 1410 C C . GLN A 1 190 ? 3.757 -0.512 14.005 1.00 98.69 190 GLN A C 1
ATOM 1412 O O . GLN A 1 190 ? 4.616 -0.054 13.244 1.00 98.69 190 GLN A O 1
ATOM 1417 N N . MET A 1 191 ? 3.540 -1.818 14.109 1.00 98.75 191 MET A N 1
ATOM 1418 C CA . MET A 1 191 ? 4.297 -2.816 13.360 1.00 98.75 191 MET A CA 1
ATOM 1419 C C . MET A 1 191 ? 3.876 -2.877 11.887 1.00 98.75 191 MET A C 1
ATOM 1421 O O . MET A 1 191 ? 4.739 -3.002 11.014 1.00 98.75 191 MET A O 1
ATOM 1425 N N . LEU A 1 192 ? 2.591 -2.686 11.574 1.00 98.94 192 LEU A N 1
ATOM 1426 C CA . LEU A 1 192 ? 2.114 -2.488 10.200 1.00 98.94 192 LEU A CA 1
ATOM 1427 C C . LEU A 1 192 ? 2.723 -1.215 9.583 1.00 98.94 192 LEU A C 1
ATOM 1429 O O . LEU A 1 192 ? 3.294 -1.260 8.494 1.00 98.94 192 LEU A O 1
ATOM 1433 N N . GLY A 1 193 ? 2.720 -0.095 10.310 1.00 98.81 193 GLY A N 1
ATOM 1434 C CA . GLY A 1 193 ? 3.385 1.136 9.878 1.00 98.81 193 GLY A CA 1
ATOM 1435 C C . GLY A 1 193 ? 4.882 0.937 9.622 1.00 98.81 193 GLY A C 1
ATOM 1436 O O . GLY A 1 193 ? 5.415 1.432 8.628 1.00 98.81 193 GLY A O 1
ATOM 1437 N N . ARG A 1 194 ? 5.565 0.134 10.449 1.00 98.75 194 ARG A N 1
ATOM 1438 C CA . ARG A 1 194 ? 6.996 -0.162 10.283 1.00 98.75 194 ARG A CA 1
ATOM 1439 C C . ARG A 1 194 ? 7.314 -0.866 8.966 1.00 98.75 194 ARG A C 1
ATOM 1441 O O . ARG A 1 194 ? 8.312 -0.508 8.330 1.00 98.75 194 ARG A O 1
ATOM 1448 N N . ILE A 1 195 ? 6.502 -1.840 8.552 1.00 98.81 195 ILE A N 1
ATOM 1449 C CA . ILE A 1 195 ? 6.731 -2.536 7.280 1.00 98.81 195 ILE A CA 1
ATOM 1450 C C . ILE A 1 195 ? 6.373 -1.645 6.083 1.00 98.81 195 ILE A C 1
ATOM 1452 O O . ILE A 1 195 ? 7.160 -1.583 5.139 1.00 98.81 195 ILE A O 1
ATOM 1456 N N . ILE A 1 196 ? 5.286 -0.864 6.167 1.00 98.88 196 ILE A N 1
ATOM 1457 C CA . ILE A 1 196 ? 4.908 0.132 5.146 1.00 98.88 196 ILE A CA 1
ATOM 1458 C C . ILE A 1 196 ? 6.046 1.142 4.940 1.00 98.88 196 ILE A C 1
ATOM 1460 O O . ILE A 1 196 ? 6.474 1.366 3.808 1.00 98.88 196 ILE A O 1
ATOM 1464 N N . PHE A 1 197 ? 6.580 1.711 6.026 1.00 98.81 197 PHE A N 1
ATOM 1465 C CA . PHE A 1 197 ? 7.712 2.639 5.981 1.00 98.81 197 PHE A CA 1
ATOM 1466 C C . PHE A 1 197 ? 8.926 2.017 5.285 1.00 98.81 197 PHE A C 1
ATOM 1468 O O . PHE A 1 197 ? 9.473 2.596 4.349 1.00 98.81 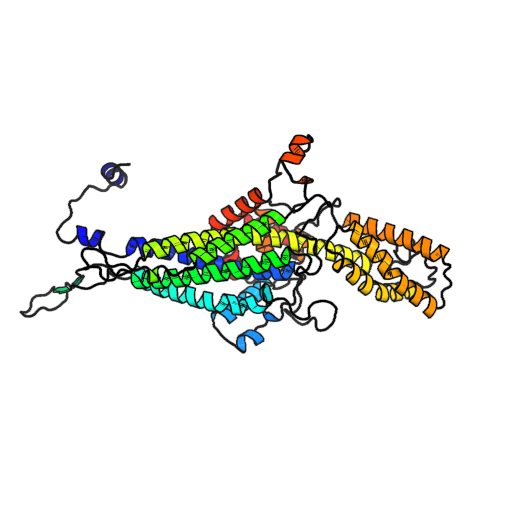197 PHE A O 1
ATOM 1475 N N . SER A 1 198 ? 9.321 0.809 5.705 1.00 98.69 198 SER A N 1
ATOM 1476 C CA . SER A 1 198 ? 10.493 0.138 5.140 1.00 98.69 198 SER A CA 1
ATOM 1477 C C . SER A 1 198 ? 10.349 -0.134 3.642 1.00 98.69 198 SER A C 1
ATOM 1479 O O . SER A 1 198 ? 11.337 -0.027 2.920 1.00 98.69 198 SER A O 1
ATOM 1481 N N . GLN A 1 199 ? 9.152 -0.502 3.180 1.00 98.81 199 GLN A N 1
ATOM 1482 C CA . GLN A 1 199 ? 8.881 -0.760 1.766 1.00 98.81 199 GLN A CA 1
ATOM 1483 C C . GLN A 1 199 ? 8.926 0.529 0.940 1.00 98.81 199 GLN A C 1
ATOM 1485 O O . GLN A 1 199 ? 9.560 0.550 -0.112 1.00 98.81 199 GLN A O 1
ATOM 1490 N N . VAL A 1 200 ? 8.316 1.618 1.421 1.00 98.75 200 VAL A N 1
ATOM 1491 C CA . VAL A 1 200 ? 8.329 2.910 0.715 1.00 98.75 200 VAL A CA 1
ATOM 1492 C C . VAL A 1 200 ? 9.752 3.443 0.557 1.00 98.75 200 VAL A C 1
ATOM 1494 O O . VAL A 1 200 ? 10.152 3.782 -0.557 1.00 98.75 200 VAL A O 1
ATOM 1497 N N . THR A 1 201 ? 10.548 3.447 1.628 1.00 98.12 201 THR A N 1
ATOM 1498 C CA . THR A 1 201 ? 11.952 3.881 1.560 1.00 98.12 201 THR A CA 1
ATOM 1499 C C . THR A 1 201 ? 12.770 2.998 0.609 1.00 98.12 201 THR A C 1
ATOM 1501 O O . THR A 1 201 ? 13.611 3.500 -0.140 1.00 98.12 201 THR A O 1
ATOM 1504 N N . GLU A 1 202 ? 12.504 1.688 0.580 1.00 98.12 202 GLU A N 1
ATOM 1505 C CA . GLU A 1 202 ? 13.174 0.765 -0.339 1.00 98.12 202 GLU A CA 1
ATOM 1506 C C . GLU A 1 202 ? 12.833 1.032 -1.812 1.00 98.12 202 GLU A C 1
ATOM 1508 O O . GLU A 1 202 ? 13.733 0.969 -2.652 1.00 98.12 202 GLU A O 1
ATOM 1513 N N . ILE A 1 203 ? 11.579 1.369 -2.126 1.00 98.50 203 ILE A N 1
ATOM 1514 C CA . ILE A 1 203 ? 11.129 1.709 -3.484 1.00 98.50 203 ILE A CA 1
ATOM 1515 C C . ILE A 1 203 ? 11.724 3.049 -3.955 1.00 98.50 203 ILE A C 1
ATOM 1517 O O . ILE A 1 203 ? 12.128 3.185 -5.111 1.00 98.50 203 ILE A O 1
ATOM 1521 N N . ILE A 1 204 ? 11.789 4.049 -3.075 1.00 97.56 204 ILE A N 1
ATOM 1522 C CA . ILE A 1 204 ? 12.262 5.404 -3.409 1.00 97.56 204 ILE A CA 1
ATOM 1523 C C . ILE A 1 204 ? 13.774 5.427 -3.682 1.00 97.56 204 ILE A C 1
ATOM 1525 O O . ILE A 1 204 ? 14.247 6.209 -4.515 1.00 97.56 204 ILE A O 1
ATOM 1529 N N . SER A 1 205 ? 14.542 4.583 -2.990 1.00 95.88 205 SER A N 1
ATOM 1530 C CA . SER A 1 205 ? 16.003 4.605 -3.046 1.00 95.88 205 SER A CA 1
ATOM 1531 C C . SER A 1 205 ? 16.568 3.832 -4.249 1.00 95.88 205 SER A C 1
ATOM 1533 O O . SER A 1 205 ? 16.338 2.624 -4.367 1.00 95.88 205 SER A O 1
ATOM 1535 N N . PRO A 1 206 ? 17.411 4.462 -5.094 1.00 94.06 206 PRO A N 1
ATOM 1536 C CA . PRO A 1 206 ? 18.007 3.802 -6.259 1.00 94.06 206 PRO A CA 1
ATOM 1537 C C . PRO A 1 206 ? 18.943 2.646 -5.866 1.00 94.06 206 PRO A C 1
ATOM 1539 O O . PRO A 1 206 ? 19.140 1.709 -6.635 1.00 94.06 206 PRO A O 1
ATOM 1542 N N . PHE A 1 207 ? 19.480 2.650 -4.643 1.00 93.75 207 PHE A N 1
ATOM 1543 C CA . PHE A 1 207 ? 20.348 1.580 -4.144 1.00 93.75 207 PHE A CA 1
ATOM 1544 C C . PHE A 1 207 ? 19.590 0.292 -3.809 1.00 93.75 207 PHE A C 1
ATOM 1546 O O . PHE A 1 207 ? 20.194 -0.776 -3.671 1.00 93.75 207 PHE A O 1
ATOM 1553 N N . THR A 1 208 ? 18.274 0.385 -3.627 1.00 94.88 208 THR A N 1
ATOM 1554 C CA . THR A 1 208 ? 17.458 -0.726 -3.137 1.00 94.88 208 THR A CA 1
ATOM 1555 C C . THR A 1 208 ? 16.310 -1.096 -4.066 1.00 94.88 208 THR A C 1
ATOM 1557 O O . THR A 1 208 ? 15.884 -2.246 -4.033 1.00 94.88 208 THR A O 1
ATOM 1560 N N . ASN A 1 209 ? 15.888 -0.196 -4.954 1.00 95.25 209 ASN A N 1
ATOM 1561 C CA . ASN A 1 209 ? 14.695 -0.348 -5.786 1.00 95.25 209 ASN A CA 1
ATOM 1562 C C . ASN A 1 209 ? 14.874 -1.153 -7.087 1.00 95.25 209 ASN A C 1
ATOM 1564 O O . ASN A 1 209 ? 13.998 -1.137 -7.952 1.00 95.25 209 ASN A O 1
ATOM 1568 N N . ASN A 1 210 ? 16.000 -1.848 -7.256 1.00 93.25 210 ASN A N 1
ATOM 1569 C CA . ASN A 1 210 ? 16.293 -2.686 -8.422 1.00 93.25 210 ASN A CA 1
ATOM 1570 C C . ASN A 1 210 ? 16.232 -1.940 -9.772 1.00 93.25 210 ASN A C 1
ATOM 1572 O O . ASN A 1 210 ? 15.689 -2.461 -10.747 1.00 93.25 210 ASN A O 1
ATOM 1576 N N . GLY A 1 211 ? 16.784 -0.728 -9.851 1.00 93.88 211 GLY A N 1
ATOM 1577 C CA . GLY A 1 211 ? 17.056 -0.061 -11.129 1.00 93.88 211 GLY A CA 1
ATOM 1578 C C . GLY A 1 211 ? 16.038 0.996 -11.571 1.00 93.88 211 GLY A C 1
ATOM 1579 O O . GLY A 1 211 ? 16.155 1.494 -12.695 1.00 93.88 211 GLY A O 1
ATOM 1580 N N . LEU A 1 212 ? 15.078 1.358 -10.710 1.00 95.31 212 LEU A N 1
ATOM 1581 C CA . LEU A 1 212 ? 14.208 2.526 -10.920 1.00 95.31 212 LEU A CA 1
ATOM 1582 C C . LEU A 1 212 ? 14.949 3.818 -10.582 1.00 95.31 212 LEU A C 1
ATOM 1584 O O . LEU A 1 212 ? 15.907 3.811 -9.807 1.00 95.31 212 LEU A O 1
ATOM 1588 N N . GLU A 1 213 ? 14.478 4.922 -11.146 1.00 93.44 213 GLU A N 1
ATOM 1589 C CA . GLU A 1 213 ? 15.022 6.257 -10.937 1.00 93.44 213 GLU A CA 1
ATOM 1590 C C . GLU A 1 213 ? 15.034 6.658 -9.458 1.00 93.44 213 GLU A C 1
ATOM 1592 O O . GLU A 1 213 ? 14.133 6.330 -8.676 1.00 93.44 213 GLU A O 1
ATOM 1597 N N . ALA A 1 214 ? 16.051 7.431 -9.076 1.00 92.94 214 ALA A N 1
ATOM 1598 C CA . ALA A 1 214 ? 16.132 8.016 -7.747 1.00 92.94 214 ALA A CA 1
ATOM 1599 C C . ALA A 1 214 ? 14.887 8.867 -7.436 1.00 92.94 214 ALA A C 1
ATOM 1601 O O . ALA A 1 214 ? 14.515 9.761 -8.197 1.00 92.94 214 ALA A O 1
ATOM 1602 N N . ASN A 1 215 ? 14.263 8.623 -6.281 1.00 94.44 215 ASN A N 1
ATOM 1603 C CA . ASN A 1 215 ? 13.019 9.274 -5.855 1.00 94.44 215 ASN A CA 1
ATOM 1604 C C . ASN A 1 215 ? 11.825 9.055 -6.805 1.00 94.44 215 ASN A C 1
ATOM 1606 O O . ASN A 1 215 ? 10.866 9.826 -6.740 1.00 94.44 215 ASN A O 1
ATOM 1610 N N . LEU A 1 216 ? 11.876 8.033 -7.670 1.00 94.88 216 LEU A N 1
ATOM 1611 C CA . LEU A 1 216 ? 10.867 7.745 -8.698 1.00 94.88 216 LEU A CA 1
ATOM 1612 C C . LEU A 1 216 ? 10.586 8.930 -9.633 1.00 94.88 216 LEU A C 1
ATOM 1614 O O . LEU A 1 216 ? 9.445 9.165 -10.049 1.00 94.88 216 LEU A O 1
ATOM 1618 N N . ASN A 1 217 ? 11.627 9.706 -9.928 1.00 91.81 217 ASN A N 1
ATOM 1619 C CA . ASN A 1 217 ? 11.525 10.828 -10.839 1.00 91.81 217 ASN A CA 1
ATOM 1620 C C . ASN A 1 217 ? 11.409 10.330 -12.285 1.00 91.81 217 ASN A C 1
ATOM 1622 O O . ASN A 1 217 ? 12.398 9.911 -12.877 1.00 91.81 217 ASN A O 1
ATOM 1626 N N . ALA A 1 218 ? 10.204 10.413 -12.849 1.00 86.88 218 ALA A N 1
ATOM 1627 C CA . ALA A 1 218 ? 9.964 10.095 -14.254 1.00 86.88 218 ALA A CA 1
ATOM 1628 C C . ALA A 1 218 ? 10.534 11.157 -15.213 1.00 86.88 218 ALA A C 1
ATOM 1630 O O . ALA A 1 218 ? 10.654 10.884 -16.402 1.00 86.88 218 ALA A O 1
ATOM 1631 N N . GLY A 1 219 ? 10.810 12.370 -14.716 1.00 76.75 219 GLY A N 1
ATOM 1632 C CA . GLY A 1 219 ? 11.088 13.569 -15.506 1.00 76.75 219 GLY A CA 1
ATOM 1633 C C . GLY A 1 219 ? 12.560 13.996 -15.543 1.00 76.75 219 GLY A C 1
ATOM 1634 O O . GLY A 1 219 ? 13.474 13.174 -15.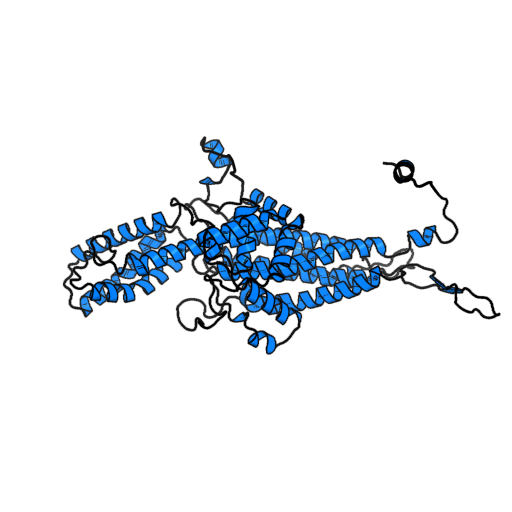547 1.00 76.75 219 GLY A O 1
ATOM 1635 N N . ALA A 1 220 ? 12.780 15.311 -15.630 1.00 65.06 220 ALA A N 1
ATOM 1636 C CA . ALA A 1 220 ? 14.092 15.940 -15.799 1.00 65.06 220 ALA A CA 1
ATOM 1637 C C . ALA A 1 220 ? 14.927 16.010 -14.501 1.00 65.06 220 ALA A C 1
ATOM 1639 O O . ALA A 1 220 ? 14.423 15.774 -13.401 1.00 65.06 220 ALA A O 1
ATOM 1640 N N . ASP A 1 221 ? 16.215 16.351 -14.637 1.00 70.50 221 ASP A N 1
ATOM 1641 C CA . ASP A 1 221 ? 17.210 16.389 -13.547 1.00 70.50 221 ASP A CA 1
ATOM 1642 C C . ASP A 1 221 ? 16.892 17.405 -12.423 1.00 70.50 221 ASP A C 1
ATOM 1644 O O . ASP A 1 221 ? 17.547 17.409 -11.383 1.00 70.50 221 ASP A O 1
ATOM 1648 N N . ASP A 1 222 ? 15.890 18.266 -12.607 1.00 74.81 222 ASP A N 1
ATOM 1649 C CA . ASP A 1 222 ? 15.465 19.319 -11.679 1.00 74.81 222 ASP A CA 1
ATOM 1650 C C . ASP A 1 222 ? 14.261 18.938 -10.792 1.00 74.81 222 ASP A C 1
ATOM 1652 O O . ASP A 1 222 ? 13.798 19.753 -9.989 1.00 74.81 222 ASP A O 1
ATOM 1656 N N . SER A 1 223 ? 13.774 17.695 -10.878 1.00 81.75 223 SER A N 1
ATOM 1657 C CA . SER A 1 223 ? 12.670 17.180 -10.059 1.00 81.75 223 SER A CA 1
ATOM 1658 C C . SER A 1 223 ? 13.138 16.224 -8.957 1.00 81.75 223 SER A C 1
ATOM 1660 O O . SER A 1 223 ? 13.928 15.306 -9.172 1.00 81.75 223 SER A O 1
ATOM 1662 N N . PHE A 1 224 ? 12.574 16.388 -7.756 1.00 85.69 224 PHE A N 1
ATOM 1663 C CA . PHE A 1 224 ? 12.843 15.522 -6.598 1.00 85.69 224 PHE A CA 1
ATOM 1664 C C . PHE A 1 224 ? 11.679 14.590 -6.231 1.00 85.69 224 PHE A C 1
ATOM 1666 O O . PHE A 1 224 ? 11.813 13.831 -5.271 1.00 85.69 224 PHE A O 1
ATOM 1673 N N . THR A 1 225 ? 10.562 14.651 -6.972 1.00 91.00 225 THR A N 1
ATOM 1674 C CA . THR A 1 225 ? 9.361 13.793 -6.879 1.00 91.00 225 THR A CA 1
ATOM 1675 C C . THR A 1 225 ? 9.049 13.292 -5.455 1.00 91.00 225 THR A C 1
ATOM 1677 O O . THR A 1 225 ? 8.433 14.019 -4.677 1.00 91.00 225 THR A O 1
ATOM 1680 N N . MET A 1 226 ? 9.497 12.089 -5.063 1.00 95.12 226 MET A N 1
ATOM 1681 C CA . MET A 1 226 ? 9.128 11.472 -3.778 1.00 95.12 226 MET A CA 1
ATOM 1682 C C . MET A 1 226 ? 9.951 11.911 -2.559 1.00 95.12 226 MET A C 1
ATOM 1684 O O . MET A 1 226 ? 9.699 11.419 -1.462 1.00 95.12 226 MET A O 1
ATOM 1688 N N . LYS A 1 227 ? 10.903 12.843 -2.683 1.00 94.56 227 LYS A N 1
ATOM 1689 C CA . LYS A 1 227 ? 11.743 13.259 -1.542 1.00 94.56 227 LYS A CA 1
ATOM 1690 C C . LYS A 1 227 ? 10.920 13.781 -0.356 1.00 94.56 227 LYS A C 1
ATOM 1692 O O . LYS A 1 227 ? 11.204 13.433 0.784 1.00 94.56 227 LYS A O 1
ATOM 1697 N N . GLY A 1 228 ? 9.889 14.588 -0.619 1.00 96.19 228 GLY A N 1
ATOM 1698 C CA . GLY A 1 228 ? 8.989 15.079 0.433 1.00 96.19 228 GLY A CA 1
ATOM 1699 C C . GLY A 1 228 ? 8.147 13.964 1.062 1.00 96.19 228 GLY A C 1
ATOM 1700 O O . GLY A 1 228 ? 7.908 13.977 2.265 1.00 96.19 228 GLY A O 1
ATOM 1701 N N . VAL A 1 229 ? 7.755 12.966 0.264 1.00 97.75 229 VAL A N 1
ATOM 1702 C CA . VAL A 1 229 ? 7.015 11.796 0.754 1.00 97.75 229 VAL A CA 1
ATOM 1703 C C . VAL A 1 229 ? 7.889 10.967 1.694 1.00 97.75 229 VAL A C 1
ATOM 1705 O O . VAL A 1 229 ? 7.421 10.605 2.764 1.00 97.75 229 VAL A O 1
ATOM 1708 N N . ASP A 1 230 ? 9.160 10.730 1.359 1.00 98.00 230 ASP A N 1
ATOM 1709 C CA . ASP A 1 230 ? 10.097 9.985 2.218 1.00 98.00 230 ASP A CA 1
ATOM 1710 C C . ASP A 1 230 ? 10.299 10.669 3.587 1.00 98.00 230 ASP A C 1
ATOM 1712 O O . ASP A 1 230 ? 10.249 10.019 4.633 1.00 98.00 230 ASP A O 1
ATOM 1716 N N . VAL A 1 231 ? 10.413 12.005 3.604 1.00 98.38 231 VAL A N 1
ATOM 1717 C CA . VAL A 1 231 ? 10.477 12.795 4.850 1.00 98.38 231 VAL A CA 1
ATOM 1718 C C . VAL A 1 231 ? 9.193 12.649 5.672 1.00 98.38 231 VAL A C 1
ATOM 1720 O O . VAL A 1 231 ? 9.262 12.398 6.876 1.00 98.38 231 VAL A O 1
ATOM 1723 N N . ASN A 1 232 ? 8.023 12.758 5.035 1.00 97.94 232 ASN A N 1
ATOM 1724 C CA . ASN A 1 232 ? 6.738 12.592 5.718 1.00 97.94 232 ASN A CA 1
ATOM 1725 C C . ASN A 1 232 ? 6.587 11.182 6.295 1.00 97.94 232 ASN A C 1
ATOM 1727 O O . ASN A 1 232 ? 6.177 11.027 7.440 1.00 97.94 232 ASN A O 1
ATOM 1731 N N . MET A 1 233 ? 6.977 10.155 5.539 1.00 98.69 233 MET A N 1
ATOM 1732 C CA . MET A 1 233 ? 6.954 8.766 5.993 1.00 98.69 233 MET A CA 1
ATOM 1733 C C . MET A 1 233 ? 7.817 8.562 7.243 1.00 98.69 233 MET A C 1
ATOM 1735 O O . MET A 1 233 ? 7.396 7.858 8.162 1.00 98.69 233 MET A O 1
ATOM 1739 N N . ALA A 1 234 ? 8.989 9.203 7.315 1.00 98.69 234 ALA A N 1
ATOM 1740 C CA . ALA A 1 234 ? 9.840 9.161 8.503 1.00 98.69 234 ALA A CA 1
ATOM 1741 C C . ALA A 1 234 ? 9.190 9.861 9.708 1.00 98.69 234 ALA A C 1
ATOM 1743 O O . ALA A 1 234 ? 9.229 9.321 10.815 1.00 98.69 234 ALA A O 1
ATOM 1744 N N . ALA A 1 235 ? 8.555 11.018 9.495 1.00 98.69 235 ALA A N 1
ATOM 1745 C CA . ALA A 1 235 ? 7.827 11.734 10.541 1.00 98.69 235 ALA A CA 1
ATOM 1746 C C . ALA A 1 235 ? 6.644 10.911 11.081 1.00 98.69 235 ALA A C 1
ATOM 1748 O O . ALA A 1 235 ? 6.549 10.708 12.291 1.00 98.69 235 ALA A O 1
ATOM 1749 N N . TYR A 1 236 ? 5.809 10.353 10.195 1.00 98.75 236 TYR A N 1
ATOM 1750 C CA . TYR A 1 236 ? 4.677 9.504 10.579 1.00 98.75 236 TYR A CA 1
ATOM 1751 C C . TYR A 1 236 ? 5.128 8.271 11.360 1.00 98.75 236 TYR A C 1
ATOM 1753 O O . TYR A 1 236 ? 4.543 7.942 12.388 1.00 98.75 236 TYR A O 1
ATOM 1761 N N . MET A 1 237 ? 6.204 7.609 10.921 1.00 98.69 237 MET A N 1
ATOM 1762 C CA . MET A 1 237 ? 6.748 6.450 11.628 1.00 98.69 237 MET A CA 1
ATOM 1763 C C . MET A 1 237 ? 7.290 6.822 13.016 1.00 98.69 237 MET A C 1
ATOM 1765 O O . MET A 1 237 ? 7.101 6.064 13.967 1.00 98.69 237 MET A O 1
ATOM 1769 N N . ALA A 1 238 ? 7.965 7.967 13.151 1.00 98.62 238 ALA A N 1
ATOM 1770 C CA . ALA A 1 238 ? 8.485 8.427 14.437 1.00 98.62 238 ALA A CA 1
ATOM 1771 C C . ALA A 1 238 ? 7.352 8.732 15.431 1.00 98.62 238 ALA A C 1
ATOM 1773 O O . ALA A 1 238 ? 7.413 8.301 16.583 1.00 98.62 238 ALA A O 1
ATOM 1774 N N . GLU A 1 239 ? 6.297 9.411 14.978 1.00 98.62 239 GLU A N 1
ATOM 1775 C CA . GLU A 1 239 ? 5.118 9.707 15.797 1.00 98.62 239 GLU A CA 1
ATOM 1776 C C . GLU A 1 239 ? 4.352 8.430 16.175 1.00 98.62 239 GLU A C 1
ATOM 1778 O O . GLU A 1 239 ? 4.032 8.213 17.345 1.00 98.62 239 GLU A O 1
ATOM 1783 N N . LEU A 1 240 ? 4.162 7.515 15.222 1.00 98.62 240 LEU A N 1
ATOM 1784 C CA . LEU A 1 240 ? 3.532 6.217 15.458 1.00 98.62 240 LEU A CA 1
ATOM 1785 C C . LEU A 1 240 ? 4.316 5.372 16.475 1.00 98.62 240 LEU A C 1
ATOM 1787 O O . LEU A 1 240 ? 3.724 4.721 17.336 1.00 98.62 240 LEU A O 1
ATOM 1791 N N . ALA A 1 241 ? 5.650 5.401 16.412 1.00 97.75 241 ALA A N 1
ATOM 1792 C CA . ALA A 1 241 ? 6.505 4.740 17.394 1.00 97.75 241 ALA A CA 1
ATOM 1793 C C . ALA A 1 241 ? 6.364 5.357 18.795 1.00 97.75 241 ALA A C 1
ATOM 1795 O O . ALA A 1 241 ? 6.336 4.623 19.781 1.00 97.75 241 ALA A O 1
ATOM 1796 N N . ALA A 1 242 ? 6.226 6.682 18.896 1.00 97.06 242 ALA A N 1
ATOM 1797 C CA . ALA A 1 242 ? 5.983 7.349 20.172 1.00 97.06 242 ALA A CA 1
ATOM 1798 C C . ALA A 1 242 ? 4.615 6.971 20.773 1.00 97.06 242 ALA A C 1
ATOM 1800 O O . ALA A 1 242 ? 4.520 6.762 21.984 1.00 97.06 242 ALA A O 1
ATOM 1801 N N . LEU A 1 243 ? 3.579 6.811 19.942 1.00 96.38 243 LEU A N 1
ATOM 1802 C CA . LEU A 1 243 ? 2.235 6.402 20.372 1.00 96.38 243 LEU A CA 1
ATOM 1803 C C . LEU A 1 243 ? 2.145 4.940 20.833 1.00 96.38 243 LEU A C 1
ATOM 1805 O O . LEU A 1 243 ? 1.241 4.595 21.594 1.00 96.38 243 LEU A O 1
ATOM 1809 N N . ALA A 1 244 ? 3.064 4.071 20.406 1.00 92.06 244 ALA A N 1
ATOM 1810 C CA . ALA A 1 244 ? 2.996 2.634 20.682 1.00 92.06 244 ALA A CA 1
ATOM 1811 C C . ALA A 1 244 ? 3.225 2.243 22.151 1.00 92.06 244 ALA A C 1
ATOM 1813 O O . ALA A 1 244 ? 2.970 1.096 22.519 1.00 92.06 244 ALA A O 1
ATOM 1814 N N . HIS A 1 245 ? 3.666 3.169 23.006 1.00 93.50 245 HIS A N 1
ATOM 1815 C CA . HIS A 1 245 ? 3.812 2.899 24.434 1.00 93.50 245 HIS A CA 1
ATOM 1816 C C . HIS A 1 245 ? 2.458 2.496 25.059 1.00 93.50 245 HIS A C 1
ATOM 1818 O O . HIS A 1 245 ? 1.425 3.108 24.751 1.00 93.50 245 HIS A O 1
ATOM 1824 N N . PRO A 1 246 ? 2.420 1.455 25.912 1.00 93.38 246 PRO A N 1
ATOM 1825 C CA . PRO A 1 246 ? 1.188 1.012 26.552 1.00 93.38 246 PRO A CA 1
ATOM 1826 C C . PRO A 1 246 ? 0.658 2.097 27.490 1.00 93.38 246 PRO A C 1
ATOM 1828 O O . PRO A 1 246 ? 1.409 2.700 28.253 1.00 93.38 246 PRO A O 1
ATOM 1831 N N . VAL A 1 247 ? -0.651 2.344 27.459 1.00 93.56 247 VAL A N 1
ATOM 1832 C CA . VAL A 1 247 ? -1.271 3.293 28.396 1.00 93.56 247 VAL A CA 1
ATOM 1833 C C . VAL A 1 247 ? -1.424 2.640 29.771 1.00 93.56 247 VAL A C 1
ATOM 1835 O O . VAL A 1 247 ? -1.371 3.324 30.792 1.00 93.56 247 VAL A O 1
ATOM 1838 N N . SER A 1 248 ? -1.544 1.309 29.814 1.00 90.69 248 SER A N 1
ATOM 1839 C CA . SER A 1 248 ? -1.758 0.543 31.043 1.00 90.69 248 SER A CA 1
ATOM 1840 C C . SER A 1 248 ? -0.647 0.696 32.090 1.00 90.69 248 SER A C 1
ATOM 1842 O O . SER A 1 248 ? -0.898 0.479 33.270 1.00 90.69 248 SER A O 1
ATOM 1844 N N . SER A 1 249 ? 0.576 1.074 31.704 1.00 93.75 249 SER A N 1
ATOM 1845 C CA . SER A 1 249 ? 1.680 1.313 32.650 1.00 93.75 249 SER A CA 1
ATOM 1846 C C . SER A 1 249 ? 1.557 2.627 33.427 1.00 93.75 249 SER A C 1
ATOM 1848 O O . SER A 1 249 ? 2.362 2.879 34.318 1.00 93.75 249 SER A O 1
ATOM 1850 N N . HIS A 1 250 ? 0.571 3.466 33.098 1.00 95.75 250 HIS A N 1
ATOM 1851 C CA . HIS A 1 250 ? 0.390 4.802 33.670 1.00 95.75 250 HIS A CA 1
ATOM 1852 C C . HIS A 1 250 ? -0.815 4.906 34.615 1.00 95.75 250 HIS A C 1
ATOM 1854 O O . HIS A 1 250 ? -1.299 6.006 34.880 1.00 95.75 250 HIS A O 1
ATOM 1860 N N . VAL A 1 251 ? -1.317 3.775 35.118 1.00 96.69 251 VAL A N 1
ATOM 1861 C CA . VAL A 1 251 ? -2.407 3.752 36.101 1.00 96.69 251 VAL A CA 1
ATOM 1862 C C . VAL A 1 251 ? -1.957 4.440 37.387 1.00 96.69 251 VAL A C 1
ATOM 1864 O O . VAL A 1 251 ? -0.941 4.081 37.978 1.00 96.69 251 VAL A O 1
ATOM 1867 N N . MET A 1 252 ? -2.745 5.418 37.826 1.00 96.88 252 MET A N 1
ATOM 1868 C CA . MET A 1 252 ? -2.537 6.159 39.069 1.00 96.88 252 MET A CA 1
ATOM 1869 C C . MET A 1 252 ? -3.743 5.961 39.987 1.00 96.88 252 MET A C 1
ATOM 1871 O O . MET A 1 252 ? -4.867 5.889 39.478 1.00 96.88 252 MET A O 1
ATOM 1875 N N . PRO A 1 253 ? -3.551 5.910 41.316 1.00 96.75 253 PRO A N 1
ATOM 1876 C CA . PRO A 1 253 ? -4.673 5.876 42.238 1.00 96.75 253 PRO A CA 1
ATOM 1877 C C . PRO A 1 253 ? -5.499 7.159 42.108 1.00 96.75 253 PRO A C 1
ATOM 1879 O O . PRO A 1 253 ? -4.954 8.262 42.052 1.00 96.75 253 PRO A O 1
ATOM 1882 N N . ALA A 1 254 ? -6.818 7.007 42.084 1.00 97.06 254 ALA A N 1
ATOM 1883 C CA . ALA A 1 254 ? -7.769 8.106 41.988 1.00 97.06 254 ALA A CA 1
ATOM 1884 C C . ALA A 1 254 ? -8.840 7.996 43.079 1.00 97.06 254 ALA A C 1
ATOM 1886 O O . ALA A 1 254 ? -8.921 6.988 43.781 1.00 97.06 254 ALA A O 1
ATOM 1887 N N . GLU A 1 255 ? -9.651 9.052 43.213 1.00 97.44 255 GLU A N 1
ATOM 1888 C CA . GLU A 1 255 ? -10.843 9.073 44.074 1.00 97.44 255 GLU A CA 1
ATOM 1889 C C . GLU A 1 255 ? -10.521 8.617 45.508 1.00 97.44 255 GLU A C 1
ATOM 1891 O O . GLU A 1 255 ? -10.918 7.549 45.952 1.00 97.44 255 GLU A O 1
ATOM 1896 N N . MET A 1 256 ? -9.665 9.385 46.198 1.00 96.19 256 MET A N 1
ATOM 1897 C CA . MET A 1 256 ? -9.247 9.108 47.583 1.00 96.19 256 MET A CA 1
ATOM 1898 C C . MET A 1 256 ? -8.708 7.677 47.812 1.00 96.19 256 MET A C 1
ATOM 1900 O O . MET A 1 256 ? -8.863 7.123 48.895 1.00 96.19 256 MET A O 1
ATOM 1904 N N . HIS A 1 257 ? -8.051 7.093 46.800 1.00 94.69 257 HIS A N 1
ATOM 1905 C CA . HIS A 1 257 ? -7.549 5.708 46.759 1.00 94.69 257 HIS A CA 1
ATOM 1906 C C . HIS A 1 257 ? -8.612 4.602 46.694 1.00 94.69 257 HIS A C 1
ATOM 1908 O O . HIS A 1 257 ? -8.239 3.430 46.644 1.00 94.69 257 HIS A O 1
ATOM 1914 N N . ASN A 1 258 ? -9.901 4.934 46.606 1.00 96.31 258 ASN A N 1
ATOM 1915 C CA . ASN A 1 258 ? -10.939 3.947 46.313 1.00 96.31 258 ASN A CA 1
ATOM 1916 C C . ASN A 1 258 ? -10.713 3.325 44.923 1.00 96.31 258 ASN A C 1
ATOM 1918 O O . ASN A 1 258 ? -10.723 2.107 44.762 1.00 96.31 258 ASN A O 1
ATOM 1922 N N . GLN A 1 259 ? -10.364 4.151 43.930 1.00 96.12 259 GLN A N 1
ATOM 1923 C CA . GLN A 1 259 ? -9.891 3.687 42.624 1.00 96.12 259 GLN A CA 1
ATOM 1924 C C . GLN A 1 259 ? -8.370 3.505 42.636 1.00 96.12 259 GLN A C 1
ATOM 1926 O O . GLN A 1 259 ? -7.640 4.157 41.885 1.00 96.12 259 GLN A O 1
ATOM 1931 N N . GLY A 1 260 ? -7.878 2.620 43.511 1.00 96.44 260 GLY A N 1
ATOM 1932 C CA . GLY A 1 260 ? -6.454 2.276 43.601 1.00 96.44 260 GLY A CA 1
ATOM 1933 C C . GLY A 1 260 ? -5.888 1.688 42.300 1.00 96.44 260 GLY A C 1
ATOM 1934 O O . GLY A 1 260 ? -4.701 1.840 42.023 1.00 96.44 260 GLY A O 1
ATOM 1935 N N . VAL A 1 261 ? -6.756 1.084 41.480 1.00 97.06 261 VAL A N 1
ATOM 1936 C CA . VAL A 1 261 ? -6.500 0.696 40.088 1.00 97.06 261 VAL A CA 1
ATOM 1937 C C . VAL A 1 261 ? -7.665 1.137 39.200 1.00 97.06 261 VAL A C 1
ATOM 1939 O O . VAL A 1 261 ? -8.820 1.152 39.626 1.00 97.06 261 VAL A O 1
ATOM 1942 N N . ASN A 1 262 ? -7.375 1.484 37.952 1.00 97.81 262 ASN A N 1
ATOM 1943 C CA . ASN A 1 262 ? -8.358 1.841 36.928 1.00 97.81 262 ASN A CA 1
ATOM 1944 C C . ASN A 1 262 ? -7.817 1.464 35.543 1.00 97.81 262 ASN A C 1
ATOM 1946 O O . ASN A 1 262 ? -6.618 1.254 35.376 1.00 97.81 262 ASN A O 1
ATOM 1950 N N . SER A 1 263 ? -8.702 1.338 34.558 1.00 97.44 263 SER A N 1
ATOM 1951 C CA . SER A 1 263 ? -8.345 0.761 33.260 1.00 97.44 263 SER A CA 1
ATOM 1952 C C . SER A 1 263 ? -7.642 1.733 32.317 1.00 97.44 263 SER A C 1
ATOM 1954 O O . SER A 1 263 ? -6.860 1.297 31.476 1.00 97.44 263 SER A O 1
ATOM 1956 N N . LEU A 1 264 ? -7.946 3.034 32.393 1.00 98.19 264 LEU A N 1
ATOM 1957 C CA . LEU A 1 264 ? -7.587 4.033 31.372 1.00 98.19 264 LEU A CA 1
ATOM 1958 C C . LEU A 1 264 ? -8.095 3.685 29.952 1.00 98.19 264 LEU A C 1
ATOM 1960 O O . LEU A 1 264 ? -7.554 4.172 28.956 1.00 98.19 264 LEU A O 1
ATOM 1964 N N . ALA A 1 265 ? -9.149 2.869 29.836 1.00 98.38 265 ALA A N 1
ATOM 1965 C CA . ALA A 1 265 ? -9.584 2.277 28.567 1.00 98.38 265 ALA A CA 1
ATOM 1966 C C . ALA A 1 265 ? -9.902 3.298 27.467 1.00 98.38 265 ALA A C 1
ATOM 1968 O O . ALA A 1 265 ? -9.438 3.149 26.337 1.00 98.38 265 ALA A O 1
ATOM 1969 N N . LEU A 1 266 ? -10.633 4.371 27.790 1.00 98.44 266 LEU A N 1
ATOM 1970 C CA . LEU A 1 266 ? -10.970 5.406 26.806 1.00 98.44 266 LEU A CA 1
ATOM 1971 C C . LEU A 1 266 ? -9.724 6.161 26.311 1.00 98.44 266 LEU A C 1
ATOM 1973 O O . LEU A 1 266 ? -9.655 6.538 25.143 1.00 98.44 266 LEU A O 1
ATOM 1977 N N . LEU A 1 267 ? -8.727 6.371 27.179 1.00 98.25 267 LEU A N 1
ATOM 1978 C CA . LEU A 1 267 ? -7.458 6.980 26.781 1.00 98.25 267 LEU A CA 1
ATOM 1979 C C . LEU A 1 267 ? -6.694 6.055 25.828 1.00 98.25 267 LEU A C 1
ATOM 1981 O O . LEU A 1 267 ? -6.239 6.524 24.787 1.00 98.25 267 LEU A O 1
ATOM 1985 N N . SER A 1 268 ? -6.597 4.759 26.148 1.00 98.56 268 SER A N 1
ATOM 1986 C CA . SER A 1 268 ? -5.950 3.785 25.260 1.00 98.56 268 SER A CA 1
ATOM 1987 C C . SER A 1 268 ? -6.648 3.727 23.897 1.00 98.56 268 SER A C 1
ATOM 1989 O O . SER A 1 268 ? -5.981 3.879 22.877 1.00 98.56 268 SER A O 1
ATOM 1991 N N . ALA A 1 269 ? -7.985 3.659 23.864 1.00 98.69 269 ALA A N 1
ATOM 1992 C CA . ALA A 1 269 ? -8.759 3.656 22.620 1.00 98.69 269 ALA A CA 1
ATOM 1993 C C . ALA A 1 269 ? -8.512 4.907 21.757 1.00 98.69 269 ALA A C 1
ATOM 1995 O O . ALA A 1 269 ? -8.293 4.796 20.552 1.00 98.69 269 ALA A O 1
ATOM 1996 N N . ARG A 1 270 ? -8.466 6.101 22.365 1.00 98.56 270 ARG A N 1
ATOM 1997 C CA . ARG A 1 270 ? -8.166 7.356 21.651 1.00 98.56 270 ARG A CA 1
ATOM 1998 C C . ARG A 1 270 ? -6.745 7.396 21.086 1.00 98.56 270 ARG A C 1
ATOM 2000 O O . ARG A 1 270 ? -6.565 7.822 19.952 1.00 98.56 270 ARG A O 1
ATOM 2007 N N . ARG A 1 271 ? -5.744 6.923 21.837 1.00 98.50 271 ARG A N 1
ATOM 2008 C CA . ARG A 1 271 ? -4.359 6.824 21.335 1.00 98.50 271 ARG A CA 1
ATOM 2009 C C . ARG A 1 271 ? -4.225 5.805 20.210 1.00 98.50 271 ARG A C 1
ATOM 2011 O O . ARG A 1 271 ? -3.444 6.006 19.287 1.00 98.50 271 ARG A O 1
ATOM 2018 N N . THR A 1 272 ? -4.995 4.722 20.263 1.00 98.81 272 THR A N 1
ATOM 2019 C CA . THR A 1 272 ? -5.049 3.741 19.176 1.00 98.81 272 THR A CA 1
ATOM 2020 C C . THR A 1 272 ? -5.738 4.316 17.934 1.00 98.81 272 THR A C 1
ATOM 2022 O O . THR A 1 272 ? -5.287 4.034 16.829 1.00 98.81 272 THR A O 1
ATOM 2025 N N . ALA A 1 273 ? -6.752 5.177 18.089 1.00 98.62 273 ALA A N 1
ATOM 2026 C CA . ALA A 1 273 ? -7.360 5.906 16.970 1.00 98.62 273 ALA A CA 1
ATOM 2027 C C . ALA A 1 273 ? -6.342 6.816 16.256 1.00 98.62 273 ALA A C 1
ATOM 2029 O O . ALA A 1 273 ? -6.210 6.749 15.038 1.00 98.62 273 ALA A O 1
ATOM 2030 N N . GLU A 1 274 ? -5.561 7.591 17.021 1.00 98.69 274 GLU A N 1
ATOM 2031 C CA . GLU A 1 274 ? -4.474 8.431 16.486 1.00 98.69 274 GLU A CA 1
ATOM 2032 C C . GLU A 1 274 ? -3.442 7.588 15.707 1.00 98.69 274 GLU A C 1
ATOM 2034 O O . GLU A 1 274 ? -3.017 7.956 14.611 1.00 98.69 274 GLU A O 1
ATOM 2039 N N . ALA A 1 275 ? -3.080 6.410 16.229 1.00 98.81 275 ALA A N 1
ATOM 2040 C CA . ALA A 1 275 ? -2.186 5.481 15.539 1.00 98.81 275 ALA A CA 1
ATOM 2041 C C . ALA A 1 275 ? -2.786 4.940 14.225 1.00 98.81 275 ALA A C 1
ATOM 2043 O O . ALA A 1 275 ? -2.061 4.788 13.240 1.00 98.81 275 ALA A O 1
ATOM 2044 N N . ALA A 1 276 ? -4.094 4.665 14.187 1.00 98.69 276 ALA A N 1
ATOM 2045 C CA . ALA A 1 276 ? -4.775 4.190 12.984 1.00 98.69 276 ALA A CA 1
ATOM 2046 C C . ALA A 1 276 ? -4.780 5.257 11.876 1.00 98.69 276 ALA A C 1
ATOM 2048 O O . ALA A 1 276 ? -4.505 4.932 10.720 1.00 98.69 276 ALA A O 1
ATOM 2049 N N . ASP A 1 277 ? -4.998 6.528 12.226 1.00 98.44 277 ASP A N 1
ATOM 2050 C CA . ASP A 1 277 ? -4.942 7.646 11.275 1.00 98.44 277 ASP A CA 1
ATOM 2051 C C . ASP A 1 277 ? -3.534 7.814 10.668 1.00 98.44 277 ASP A C 1
ATOM 2053 O O . ASP A 1 277 ? -3.398 7.998 9.455 1.00 98.44 277 ASP A O 1
ATOM 2057 N N . LEU A 1 278 ? -2.468 7.668 11.466 1.00 98.81 278 LEU A N 1
ATOM 2058 C CA . LEU A 1 278 ? -1.090 7.686 10.952 1.00 98.81 278 LEU A CA 1
ATOM 2059 C C . LEU A 1 278 ? -0.820 6.533 9.979 1.00 98.81 278 LEU A C 1
ATOM 2061 O O . LEU A 1 278 ? -0.254 6.749 8.907 1.00 98.81 278 LEU A O 1
ATOM 2065 N N . VAL A 1 279 ? -1.252 5.312 10.305 1.00 98.88 279 VAL A N 1
ATOM 2066 C CA . VAL A 1 279 ? -1.097 4.158 9.401 1.00 98.88 279 VAL A CA 1
ATOM 2067 C C . VAL A 1 279 ? -1.914 4.347 8.119 1.00 98.88 279 VAL A C 1
ATOM 2069 O O . VAL A 1 279 ? -1.450 3.974 7.039 1.00 98.88 279 VAL A O 1
ATOM 2072 N N . ALA A 1 280 ? -3.084 4.982 8.193 1.00 98.75 280 ALA A N 1
ATOM 2073 C CA . ALA A 1 280 ? -3.883 5.359 7.030 1.00 98.75 280 ALA A CA 1
ATOM 2074 C C . ALA A 1 280 ? -3.162 6.387 6.132 1.00 98.75 280 ALA A C 1
ATOM 2076 O O . ALA A 1 280 ? -3.105 6.200 4.914 1.00 98.75 280 ALA A O 1
ATOM 2077 N N . LEU A 1 281 ? -2.537 7.420 6.710 1.00 98.75 281 LEU A N 1
ATOM 2078 C CA . LEU A 1 281 ? -1.695 8.378 5.973 1.00 98.75 281 LEU A CA 1
ATOM 2079 C C . LEU A 1 281 ? -0.507 7.685 5.293 1.00 98.75 281 LEU A C 1
ATOM 2081 O O . LEU A 1 281 ? -0.252 7.889 4.105 1.00 98.75 281 LEU A O 1
ATOM 2085 N N . MET A 1 282 ? 0.192 6.816 6.025 1.00 98.88 282 MET A N 1
ATOM 2086 C CA . MET A 1 282 ? 1.311 6.035 5.491 1.00 98.88 282 MET A CA 1
ATOM 2087 C C . MET A 1 282 ? 0.867 5.102 4.355 1.00 98.88 282 MET A C 1
ATOM 2089 O O . MET A 1 282 ? 1.575 4.967 3.356 1.00 98.88 282 MET A O 1
ATOM 2093 N N . SER A 1 283 ? -0.319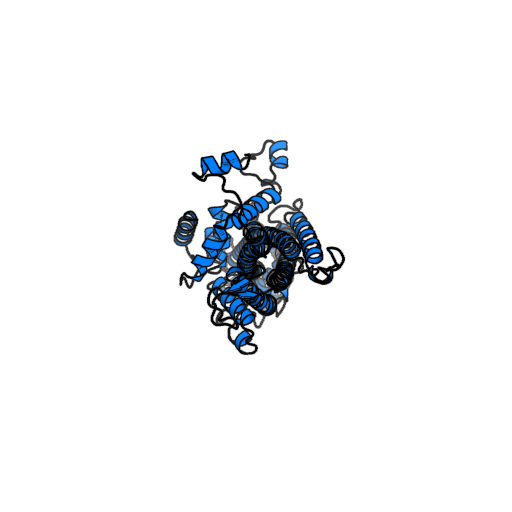 4.500 4.471 1.00 98.88 283 SER A N 1
ATOM 2094 C CA . SER A 1 283 ? -0.914 3.645 3.436 1.00 98.88 283 SER A CA 1
ATOM 2095 C C . SER A 1 283 ? -1.242 4.432 2.164 1.00 98.88 283 SER A C 1
ATOM 2097 O O . SER A 1 283 ? -0.960 3.960 1.063 1.00 98.88 283 SER A O 1
ATOM 2099 N N . ALA A 1 284 ? -1.765 5.656 2.298 1.00 98.75 284 ALA A N 1
ATOM 2100 C CA . ALA A 1 284 ? -2.031 6.545 1.168 1.00 98.75 284 ALA A CA 1
ATOM 2101 C C . ALA A 1 284 ? -0.743 6.936 0.420 1.00 98.75 284 ALA A C 1
ATOM 2103 O O . ALA A 1 284 ? -0.682 6.843 -0.810 1.00 98.75 284 ALA A O 1
ATOM 2104 N N . CYS A 1 285 ? 0.312 7.300 1.158 1.00 98.81 285 CYS A N 1
ATOM 2105 C CA . CYS A 1 285 ? 1.641 7.548 0.595 1.00 98.81 285 CYS A CA 1
ATOM 2106 C C . CYS A 1 285 ? 2.186 6.315 -0.137 1.00 98.81 285 CYS A C 1
ATOM 2108 O O . CYS A 1 285 ? 2.666 6.430 -1.264 1.00 98.81 285 CYS A O 1
ATOM 2110 N N . HIS A 1 286 ? 2.094 5.133 0.481 1.00 98.88 286 HIS A N 1
ATOM 2111 C CA . HIS A 1 286 ? 2.574 3.881 -0.106 1.00 98.88 286 HIS A CA 1
ATOM 2112 C C . HIS A 1 286 ? 1.853 3.556 -1.415 1.00 98.88 286 HIS A C 1
ATOM 2114 O O . HIS A 1 286 ? 2.508 3.265 -2.415 1.00 98.88 286 HIS A O 1
ATOM 2120 N N . MET A 1 287 ? 0.527 3.696 -1.450 1.00 98.50 287 MET A N 1
ATOM 2121 C CA . MET A 1 287 ? -0.267 3.469 -2.657 1.00 98.50 287 MET A CA 1
ATOM 2122 C C . MET A 1 287 ? 0.162 4.391 -3.805 1.00 98.50 287 MET A C 1
ATOM 2124 O O . MET A 1 287 ? 0.365 3.923 -4.927 1.00 98.50 287 MET A O 1
ATOM 2128 N N . TYR A 1 288 ? 0.367 5.680 -3.517 1.00 98.62 288 TYR A N 1
ATOM 2129 C CA . TYR A 1 288 ? 0.843 6.661 -4.494 1.00 98.62 288 TYR A CA 1
ATOM 2130 C C . TYR A 1 288 ? 2.249 6.323 -5.017 1.00 98.62 288 TYR A C 1
ATOM 2132 O O . TYR A 1 288 ? 2.466 6.256 -6.230 1.00 98.62 288 TYR A O 1
ATOM 2140 N N . VAL A 1 289 ? 3.194 6.055 -4.108 1.00 98.69 289 VAL A N 1
ATOM 2141 C CA . VAL A 1 289 ? 4.587 5.693 -4.429 1.00 98.69 289 VAL A CA 1
ATOM 2142 C C . VAL A 1 289 ? 4.645 4.414 -5.260 1.00 98.69 289 VAL A C 1
ATOM 2144 O O . VAL A 1 289 ? 5.333 4.362 -6.277 1.00 98.69 289 VAL A O 1
ATOM 2147 N N . SER A 1 290 ? 3.903 3.385 -4.862 1.00 98.62 290 SER A N 1
ATOM 2148 C CA . SER A 1 290 ? 3.937 2.091 -5.535 1.00 98.62 290 SER A CA 1
ATOM 2149 C C . SER A 1 290 ? 3.280 2.144 -6.914 1.00 98.62 290 SER A C 1
ATOM 2151 O O . SER A 1 290 ? 3.816 1.554 -7.849 1.00 98.62 290 SER A O 1
ATOM 2153 N N . CYS A 1 291 ? 2.189 2.906 -7.088 1.00 98.50 291 CYS A N 1
ATOM 2154 C CA . CYS A 1 291 ? 1.584 3.124 -8.409 1.00 98.50 291 CYS A CA 1
ATOM 2155 C C . CYS A 1 291 ? 2.531 3.871 -9.361 1.00 98.50 291 CYS A C 1
ATOM 2157 O O . CYS A 1 291 ? 2.655 3.482 -10.520 1.00 98.50 291 CYS A O 1
ATOM 2159 N N . GLN A 1 292 ? 3.249 4.891 -8.873 1.00 97.69 292 GLN A N 1
ATOM 2160 C CA . GLN A 1 292 ? 4.311 5.549 -9.645 1.00 97.69 292 GLN A CA 1
ATOM 2161 C C . GLN A 1 292 ? 5.399 4.537 -10.054 1.00 97.69 292 GLN A C 1
ATOM 2163 O O . GLN A 1 292 ? 5.831 4.504 -11.204 1.00 97.69 292 GLN A O 1
ATOM 2168 N N . ALA A 1 293 ? 5.838 3.687 -9.123 1.00 98.38 293 ALA A N 1
ATOM 2169 C CA . ALA A 1 293 ? 6.928 2.746 -9.355 1.00 98.38 293 ALA A CA 1
ATOM 2170 C C . ALA A 1 293 ? 6.581 1.630 -10.356 1.00 98.38 293 ALA A C 1
ATOM 2172 O O . ALA A 1 293 ? 7.418 1.293 -11.195 1.00 98.38 293 ALA A O 1
ATOM 2173 N N . VAL A 1 294 ? 5.368 1.060 -10.310 1.00 98.50 294 VAL A N 1
ATOM 2174 C CA . VAL A 1 294 ? 4.965 0.013 -11.272 1.00 98.50 294 VAL A CA 1
ATOM 2175 C C . VAL A 1 294 ? 4.862 0.550 -12.700 1.00 98.50 294 VAL A C 1
ATOM 2177 O O . VAL A 1 294 ? 5.201 -0.164 -13.642 1.00 98.50 294 VAL A O 1
ATOM 2180 N N . GLU A 1 295 ? 4.479 1.816 -12.876 1.00 97.44 295 GLU A N 1
ATOM 2181 C CA . GLU A 1 295 ? 4.441 2.464 -14.192 1.00 97.44 295 GLU A CA 1
ATOM 2182 C C . GLU A 1 295 ? 5.845 2.680 -14.759 1.00 97.44 295 GLU A C 1
ATOM 2184 O O . GLU A 1 295 ? 6.099 2.339 -15.916 1.00 97.44 295 GLU A O 1
ATOM 2189 N N . LEU A 1 296 ? 6.784 3.166 -13.940 1.00 96.38 296 LEU A N 1
ATOM 2190 C CA . LEU A 1 296 ? 8.196 3.281 -14.327 1.00 96.38 296 LEU A CA 1
ATOM 2191 C C . LEU A 1 296 ? 8.791 1.911 -14.672 1.00 96.38 296 LEU A C 1
ATOM 2193 O O . LEU A 1 296 ? 9.453 1.737 -15.698 1.00 96.38 296 LEU A O 1
ATOM 2197 N N . ARG A 1 297 ? 8.485 0.889 -13.865 1.00 96.69 297 ARG A N 1
ATOM 2198 C CA . ARG A 1 297 ? 8.908 -0.489 -14.130 1.00 96.69 297 ARG A CA 1
ATOM 2199 C C . ARG A 1 297 ? 8.382 -0.993 -15.471 1.00 96.69 297 ARG A C 1
ATOM 2201 O O . ARG A 1 297 ? 9.142 -1.590 -16.238 1.00 96.69 297 ARG A O 1
ATOM 2208 N N . ALA A 1 298 ? 7.106 -0.754 -15.757 1.00 96.56 298 ALA A N 1
ATOM 2209 C CA . ALA A 1 298 ? 6.472 -1.144 -17.007 1.00 96.56 298 ALA A CA 1
ATOM 2210 C C . ALA A 1 298 ? 7.109 -0.433 -18.218 1.00 96.56 298 ALA A C 1
ATOM 2212 O O . ALA A 1 298 ? 7.367 -1.084 -19.235 1.00 96.56 298 ALA A O 1
ATOM 2213 N N . GLN A 1 299 ? 7.459 0.854 -18.095 1.00 95.25 299 GLN A N 1
ATOM 2214 C CA . GLN A 1 299 ? 8.199 1.590 -19.131 1.00 95.25 299 GLN A CA 1
ATOM 2215 C C . GLN A 1 299 ? 9.586 0.988 -19.389 1.00 95.25 299 GLN A C 1
ATOM 2217 O O . GLN A 1 299 ? 9.942 0.737 -20.542 1.00 95.25 299 GLN A O 1
ATOM 2222 N N . HIS A 1 300 ? 10.348 0.664 -18.339 1.00 95.44 300 HIS A N 1
ATOM 2223 C CA . HIS A 1 300 ? 11.642 -0.002 -18.511 1.00 95.44 300 HIS A CA 1
ATOM 2224 C C . HIS A 1 300 ? 11.521 -1.358 -19.205 1.00 95.44 300 HIS A C 1
ATOM 2226 O O . HIS A 1 300 ? 12.321 -1.663 -20.086 1.00 95.44 300 HIS A O 1
ATOM 2232 N N . ARG A 1 301 ? 10.513 -2.163 -18.855 1.00 95.50 301 ARG A N 1
ATOM 2233 C CA . ARG A 1 301 ? 10.271 -3.453 -19.520 1.00 95.50 301 ARG A CA 1
ATOM 2234 C C . ARG A 1 301 ? 9.927 -3.277 -20.994 1.00 95.50 301 ARG A C 1
ATOM 2236 O O . ARG A 1 30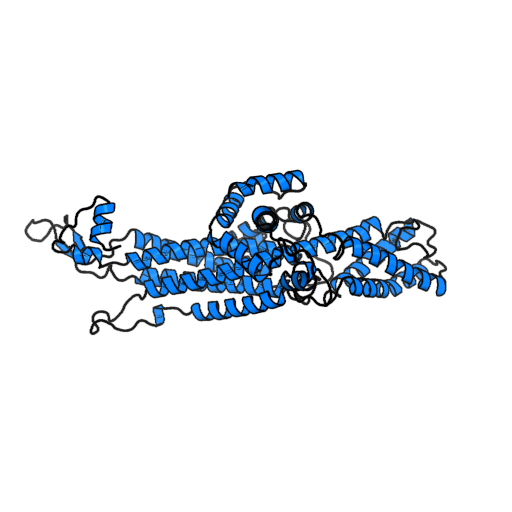1 ? 10.450 -4.016 -21.821 1.00 95.50 301 ARG A O 1
ATOM 2243 N N . ARG A 1 302 ? 9.098 -2.284 -21.333 1.00 95.69 302 ARG A N 1
ATOM 2244 C CA . ARG A 1 302 ? 8.789 -1.940 -22.729 1.00 95.69 302 ARG A CA 1
ATOM 2245 C C . ARG A 1 302 ? 10.053 -1.588 -23.507 1.00 95.69 302 ARG A C 1
ATOM 2247 O O . ARG A 1 302 ? 10.231 -2.095 -24.610 1.00 95.69 302 ARG A O 1
ATOM 2254 N N . PHE A 1 303 ? 10.930 -0.772 -22.925 1.00 96.50 303 PHE A N 1
ATOM 2255 C CA . PHE A 1 303 ? 12.205 -0.427 -23.545 1.00 96.50 303 PHE A CA 1
ATOM 2256 C C . PHE A 1 303 ? 13.085 -1.671 -23.745 1.00 96.50 303 PHE A C 1
ATOM 2258 O O . PHE A 1 303 ? 13.528 -1.921 -24.860 1.00 96.50 303 PHE A O 1
ATOM 2265 N N . MET A 1 304 ? 13.253 -2.515 -22.722 1.00 96.19 304 MET A N 1
ATOM 2266 C CA . MET A 1 304 ? 14.038 -3.753 -22.838 1.00 96.19 304 MET A CA 1
ATOM 2267 C C . MET A 1 304 ? 13.486 -4.715 -23.903 1.00 96.19 304 MET A C 1
ATOM 2269 O O . MET A 1 304 ? 14.267 -5.277 -24.666 1.00 96.19 304 MET A O 1
ATOM 2273 N N . HIS A 1 305 ? 12.162 -4.875 -24.012 1.00 95.75 305 HIS A N 1
ATOM 2274 C CA . HIS A 1 305 ? 11.552 -5.685 -25.075 1.00 95.75 305 HIS A CA 1
ATOM 2275 C C . HIS A 1 305 ? 11.802 -5.094 -26.469 1.00 95.75 305 HIS A C 1
ATOM 2277 O O . HIS A 1 305 ? 12.153 -5.830 -27.387 1.00 95.75 305 HIS A O 1
ATOM 2283 N N . LEU A 1 306 ? 11.691 -3.768 -26.626 1.00 96.00 306 LEU A N 1
ATOM 2284 C CA . LEU A 1 306 ? 11.996 -3.091 -27.891 1.00 96.00 306 LEU A CA 1
ATOM 2285 C C . LEU A 1 306 ? 13.447 -3.338 -28.333 1.00 96.00 306 LEU A C 1
ATOM 2287 O O . LEU A 1 306 ? 13.702 -3.530 -29.523 1.00 96.00 306 LEU A O 1
ATOM 2291 N N . LEU A 1 307 ? 14.392 -3.360 -27.388 1.00 96.44 307 LEU A N 1
ATOM 2292 C CA . LEU A 1 307 ? 15.787 -3.683 -27.684 1.00 96.44 307 LEU A CA 1
ATOM 2293 C C . LEU A 1 307 ? 15.955 -5.151 -28.082 1.00 96.44 307 LEU A C 1
ATOM 2295 O O . LEU A 1 307 ? 16.546 -5.433 -29.124 1.00 96.44 307 LEU A O 1
ATOM 2299 N N . ARG A 1 308 ? 15.441 -6.067 -27.254 1.00 96.31 308 ARG A N 1
ATOM 2300 C CA . ARG A 1 308 ? 15.645 -7.513 -27.394 1.00 96.31 308 ARG A CA 1
ATOM 2301 C C . ARG A 1 308 ? 15.031 -8.078 -28.666 1.00 96.31 308 ARG A C 1
ATOM 2303 O O . ARG A 1 308 ? 15.696 -8.818 -29.380 1.00 96.31 308 ARG A O 1
ATOM 2310 N N . ASP A 1 309 ? 13.774 -7.731 -28.917 1.00 94.81 309 ASP A N 1
ATOM 2311 C CA . ASP A 1 309 ? 12.954 -8.388 -29.936 1.00 94.81 309 ASP A CA 1
ATOM 2312 C C . ASP A 1 309 ? 12.860 -7.548 -31.221 1.00 94.81 309 ASP A C 1
ATOM 2314 O O . ASP A 1 309 ? 12.396 -8.037 -32.249 1.00 94.81 309 ASP A O 1
ATOM 2318 N N . GLY A 1 310 ? 13.300 -6.284 -31.169 1.00 94.69 310 GLY A N 1
ATOM 2319 C CA . GLY A 1 310 ? 13.258 -5.337 -32.282 1.00 94.69 310 GLY A CA 1
ATOM 2320 C C . GLY A 1 310 ? 14.645 -4.886 -32.731 1.00 94.69 310 GLY A C 1
ATOM 2321 O O . GLY A 1 310 ? 15.165 -5.367 -33.730 1.00 94.69 310 GLY A O 1
ATOM 2322 N N . LEU A 1 311 ? 15.246 -3.936 -32.010 1.00 94.94 311 LEU A N 1
ATOM 2323 C CA . LEU A 1 311 ? 16.396 -3.170 -32.515 1.00 94.94 311 LEU A CA 1
ATOM 2324 C C . LEU A 1 311 ? 17.694 -3.971 -32.638 1.00 94.94 311 LEU A C 1
ATOM 2326 O O . LEU A 1 311 ? 18.474 -3.714 -33.554 1.00 94.94 311 LEU A O 1
ATOM 2330 N N . LEU A 1 312 ? 17.971 -4.884 -31.705 1.00 95.56 312 LEU A N 1
ATOM 2331 C CA . LEU A 1 312 ? 19.193 -5.688 -31.740 1.00 95.56 312 LEU A CA 1
ATOM 2332 C C . LEU A 1 312 ? 19.177 -6.759 -32.844 1.00 95.56 312 LEU A C 1
ATOM 2334 O O . LEU A 1 312 ? 20.170 -6.836 -33.567 1.00 95.56 312 LEU A O 1
ATOM 2338 N N . PRO A 1 313 ? 18.112 -7.570 -33.013 1.00 94.31 313 PRO A N 1
ATOM 2339 C CA . PRO A 1 313 ? 18.095 -8.616 -34.034 1.00 94.31 313 PRO A CA 1
ATOM 2340 C C . PRO A 1 313 ? 17.788 -8.109 -35.453 1.00 94.31 313 PRO A C 1
ATOM 2342 O O . PRO A 1 313 ? 17.916 -8.891 -36.392 1.00 94.31 313 PRO A O 1
ATOM 2345 N N . ASP A 1 314 ? 17.380 -6.847 -35.635 1.00 93.62 314 ASP A N 1
ATOM 2346 C CA . ASP A 1 314 ? 17.056 -6.278 -36.950 1.00 93.62 314 ASP A CA 1
ATOM 2347 C C . ASP A 1 314 ? 18.316 -6.132 -37.841 1.00 93.62 314 ASP A C 1
ATOM 2349 O O . ASP A 1 314 ? 19.216 -5.348 -37.522 1.00 93.62 314 ASP A O 1
ATOM 2353 N N . PRO A 1 315 ? 18.405 -6.850 -38.981 1.00 90.44 315 PRO A N 1
ATOM 2354 C CA . PRO A 1 315 ? 19.559 -6.782 -39.879 1.00 90.44 315 PRO A CA 1
ATOM 2355 C C . PRO A 1 315 ? 19.520 -5.577 -40.838 1.00 90.44 315 PRO A C 1
ATOM 2357 O O . PRO A 1 315 ? 20.463 -5.364 -41.604 1.00 90.44 315 PRO A O 1
ATOM 2360 N N . THR A 1 316 ? 18.428 -4.808 -40.861 1.00 90.62 316 THR A N 1
ATOM 2361 C CA . THR A 1 316 ? 18.234 -3.688 -41.791 1.00 90.62 316 THR A CA 1
ATOM 2362 C C . THR A 1 316 ? 18.968 -2.420 -41.339 1.00 90.62 316 THR A C 1
ATOM 2364 O O . THR A 1 316 ? 19.591 -2.361 -40.280 1.00 90.62 316 THR A O 1
ATOM 2367 N N . CYS A 1 317 ? 18.873 -1.348 -42.132 1.00 89.00 317 CYS A N 1
ATOM 2368 C CA . CYS A 1 317 ? 19.396 -0.032 -41.760 1.00 89.00 317 CYS A CA 1
ATOM 2369 C C . CYS A 1 317 ? 18.655 0.632 -40.582 1.00 89.00 317 CYS A C 1
ATOM 2371 O O . CYS A 1 317 ? 19.057 1.719 -40.164 1.00 89.00 317 CYS A O 1
ATOM 2373 N N . HIS A 1 318 ? 17.615 0.004 -40.027 1.00 89.44 318 HIS A N 1
ATOM 2374 C CA . HIS A 1 318 ? 16.936 0.454 -38.809 1.00 89.44 318 HIS A CA 1
ATOM 2375 C C . HIS A 1 318 ? 17.464 -0.233 -37.540 1.00 89.44 318 HIS A C 1
ATOM 2377 O O . HIS A 1 318 ? 17.288 0.298 -36.444 1.00 89.44 318 HIS A O 1
ATOM 2383 N N . GLY A 1 319 ? 18.186 -1.349 -37.680 1.00 92.44 319 GLY A N 1
ATOM 2384 C CA . GLY A 1 319 ? 18.756 -2.086 -36.559 1.00 92.44 319 GLY A CA 1
ATOM 2385 C C . GLY A 1 319 ? 19.955 -1.398 -35.909 1.00 92.44 319 GLY A C 1
ATOM 2386 O O . GLY A 1 319 ? 20.760 -0.718 -36.567 1.00 92.44 319 GLY A O 1
ATOM 2387 N N . ALA A 1 320 ? 20.114 -1.634 -34.607 1.00 94.75 320 ALA A N 1
ATOM 2388 C CA . ALA A 1 320 ? 21.175 -1.061 -33.781 1.00 94.75 320 ALA A CA 1
ATOM 2389 C C . ALA A 1 320 ? 22.571 -1.600 -34.145 1.00 94.75 320 ALA A C 1
ATOM 2391 O O . ALA A 1 320 ? 23.573 -0.916 -33.948 1.00 94.75 320 ALA A O 1
ATOM 2392 N N . LEU A 1 321 ? 22.656 -2.809 -34.710 1.00 94.94 321 LEU A N 1
ATOM 2393 C CA . LEU A 1 321 ? 23.926 -3.463 -35.067 1.00 94.94 321 LEU A CA 1
ATOM 2394 C C . LEU A 1 321 ? 24.369 -3.203 -36.516 1.00 94.94 321 LEU A C 1
ATOM 2396 O O . LEU A 1 321 ? 25.454 -3.617 -36.926 1.00 94.94 321 LEU A O 1
ATOM 2400 N N . HIS A 1 322 ? 23.559 -2.493 -37.305 1.00 92.44 322 HIS A N 1
ATOM 2401 C CA . HIS A 1 322 ? 23.913 -2.170 -38.685 1.00 92.44 322 HIS A CA 1
ATOM 2402 C C . HIS A 1 322 ? 25.147 -1.246 -38.762 1.00 92.44 322 HIS A C 1
ATOM 2404 O O . HIS A 1 322 ? 25.393 -0.421 -37.887 1.00 92.44 322 HIS A O 1
ATOM 2410 N N . GLY A 1 323 ? 25.951 -1.379 -39.817 1.00 89.69 323 GLY A N 1
ATOM 2411 C CA . GLY A 1 323 ? 27.215 -0.642 -39.963 1.00 89.69 323 GLY A CA 1
ATOM 2412 C C . GLY A 1 323 ? 28.442 -1.338 -39.358 1.00 89.69 323 GLY A C 1
ATOM 2413 O O . GLY A 1 323 ? 29.555 -0.889 -39.610 1.00 89.69 323 GLY A O 1
ATOM 2414 N N . LEU A 1 324 ? 28.265 -2.464 -38.654 1.00 91.94 324 LEU A N 1
ATOM 2415 C CA . LEU A 1 324 ? 29.362 -3.333 -38.197 1.00 91.94 324 LEU A CA 1
ATOM 2416 C C . LEU A 1 324 ? 29.938 -4.254 -39.288 1.00 91.94 324 LEU A C 1
ATOM 2418 O O . LEU A 1 324 ? 30.886 -4.984 -39.024 1.00 91.94 324 LEU A O 1
ATOM 2422 N N . GLY A 1 325 ? 29.366 -4.251 -40.497 1.00 87.50 325 GLY A N 1
ATOM 2423 C CA . GLY A 1 325 ? 29.830 -5.097 -41.605 1.00 87.50 325 GLY A CA 1
ATOM 2424 C C . GLY A 1 325 ? 29.422 -6.573 -41.508 1.00 87.50 325 GLY A C 1
ATOM 2425 O O . GLY A 1 325 ? 29.942 -7.391 -42.258 1.00 87.50 325 GLY A O 1
ATOM 2426 N N . LEU A 1 326 ? 28.483 -6.922 -40.622 1.00 88.38 326 LEU A N 1
ATOM 2427 C CA . LEU A 1 326 ? 27.975 -8.290 -40.477 1.00 88.38 326 LEU A CA 1
ATOM 2428 C C . LEU A 1 326 ? 27.177 -8.704 -41.725 1.00 88.38 326 LEU A C 1
ATOM 2430 O O . LEU A 1 326 ? 26.117 -8.147 -42.003 1.00 88.38 326 LEU A O 1
ATOM 2434 N N . ALA A 1 327 ? 27.689 -9.679 -42.482 1.00 75.56 327 ALA A N 1
ATOM 2435 C CA . ALA A 1 327 ? 27.097 -10.108 -43.754 1.00 75.56 327 ALA A CA 1
ATOM 2436 C C . ALA A 1 327 ? 25.897 -11.061 -43.592 1.00 75.56 327 ALA A C 1
ATOM 2438 O O . ALA A 1 327 ? 25.022 -11.108 -44.457 1.00 75.56 327 ALA A O 1
ATOM 2439 N N . ALA A 1 328 ? 25.848 -11.830 -42.500 1.00 85.38 328 ALA A N 1
ATOM 2440 C CA . ALA A 1 328 ? 24.808 -12.822 -42.248 1.00 85.38 328 ALA A CA 1
ATOM 2441 C C . ALA A 1 328 ? 23.864 -12.371 -41.126 1.00 85.38 328 ALA A C 1
ATOM 2443 O O . ALA A 1 328 ? 24.309 -12.000 -40.042 1.00 85.38 328 ALA A O 1
ATOM 2444 N N . ALA A 1 329 ? 22.551 -12.503 -41.341 1.00 88.44 329 ALA A N 1
ATOM 2445 C CA . ALA A 1 329 ? 21.548 -12.226 -40.306 1.00 88.44 329 ALA A CA 1
ATOM 2446 C C . ALA A 1 329 ? 21.759 -13.081 -39.039 1.00 88.44 329 ALA A C 1
ATOM 2448 O O . ALA A 1 329 ? 21.519 -12.615 -37.930 1.00 88.44 329 ALA A O 1
ATOM 2449 N N . ALA A 1 330 ? 22.288 -14.300 -39.189 1.00 91.19 330 ALA A N 1
ATOM 2450 C CA . ALA A 1 330 ? 22.638 -15.164 -38.063 1.00 91.19 330 ALA A CA 1
ATOM 2451 C C . ALA A 1 330 ? 23.709 -14.546 -37.144 1.00 91.19 330 ALA A C 1
ATOM 2453 O O . ALA A 1 330 ? 23.650 -14.731 -35.931 1.00 91.19 330 ALA A O 1
ATOM 2454 N N . ASP A 1 331 ? 24.662 -13.786 -37.689 1.00 92.19 331 ASP A N 1
ATOM 2455 C CA . ASP A 1 331 ? 25.704 -13.127 -36.891 1.00 92.19 331 ASP A CA 1
ATOM 2456 C C . ASP A 1 331 ? 25.140 -11.948 -36.106 1.00 92.19 331 ASP A C 1
ATOM 2458 O O . ASP A 1 331 ? 25.531 -11.732 -34.961 1.00 92.19 331 ASP A O 1
ATOM 2462 N N . VAL A 1 332 ? 24.172 -11.233 -36.689 1.00 93.44 332 VAL A N 1
ATOM 2463 C CA . VAL A 1 332 ? 23.421 -10.173 -36.005 1.00 93.44 332 VAL A CA 1
ATOM 2464 C C . VAL A 1 332 ? 22.677 -10.755 -34.806 1.00 93.44 332 VAL A C 1
ATOM 2466 O O . VAL A 1 332 ? 22.816 -10.237 -33.702 1.00 93.44 332 VAL A O 1
ATOM 2469 N N . THR A 1 333 ? 21.959 -11.870 -34.980 1.00 94.31 333 THR A N 1
ATOM 2470 C CA . THR A 1 333 ? 21.253 -12.541 -33.876 1.00 94.31 333 THR A CA 1
ATOM 2471 C C . THR A 1 333 ? 22.216 -13.047 -32.799 1.00 94.31 333 THR A C 1
ATOM 2473 O O . THR A 1 333 ? 21.994 -12.793 -31.619 1.00 94.31 333 THR A O 1
ATOM 2476 N N . ARG A 1 334 ? 23.328 -13.695 -33.180 1.00 95.19 334 ARG A N 1
ATOM 2477 C CA . ARG A 1 334 ? 24.334 -14.168 -32.211 1.00 95.19 334 ARG A CA 1
ATOM 2478 C C . ARG A 1 334 ? 24.949 -13.018 -31.416 1.00 95.19 334 ARG A C 1
ATOM 2480 O O . ARG A 1 334 ? 25.119 -13.137 -30.205 1.00 95.19 334 ARG A O 1
ATOM 2487 N N . LEU A 1 335 ? 25.270 -11.904 -32.075 1.00 95.75 335 LEU A N 1
ATOM 2488 C CA . LEU A 1 335 ? 25.776 -10.722 -31.386 1.00 95.75 335 LEU A CA 1
ATOM 2489 C C . LEU A 1 335 ? 24.696 -10.105 -30.486 1.00 95.75 335 LEU A C 1
ATOM 2491 O O . LEU A 1 335 ? 24.994 -9.755 -29.349 1.00 95.75 335 LEU A O 1
ATOM 2495 N N . ALA A 1 336 ? 23.444 -10.024 -30.940 1.00 96.31 336 ALA A N 1
ATOM 2496 C CA . ALA A 1 336 ? 22.325 -9.545 -30.131 1.00 96.31 336 ALA A CA 1
ATOM 2497 C C . ALA A 1 336 ? 22.180 -10.338 -28.818 1.00 96.31 336 ALA A C 1
ATOM 2499 O O . ALA A 1 336 ? 22.077 -9.724 -27.753 1.00 96.31 336 ALA A O 1
ATOM 2500 N N . ASP A 1 337 ? 22.271 -11.671 -28.871 1.00 95.31 337 ASP A N 1
ATOM 2501 C CA . ASP A 1 337 ? 22.212 -12.544 -27.689 1.00 95.31 337 ASP A CA 1
ATOM 2502 C C . ASP A 1 337 ? 23.371 -12.298 -26.708 1.00 95.31 337 ASP A C 1
ATOM 2504 O O . ASP A 1 337 ? 23.191 -12.369 -25.490 1.00 95.31 337 ASP A O 1
ATOM 2508 N N . VAL A 1 338 ? 24.561 -11.967 -27.222 1.00 95.62 338 VAL A N 1
ATOM 2509 C CA . VAL A 1 338 ? 25.730 -11.606 -26.403 1.00 95.62 338 VAL A CA 1
ATOM 2510 C C . VAL A 1 338 ? 25.563 -10.223 -25.768 1.00 95.62 338 VAL A C 1
ATOM 2512 O O . VAL A 1 338 ? 25.931 -10.025 -24.607 1.00 95.62 338 VAL A O 1
ATOM 2515 N N . LEU A 1 339 ? 25.024 -9.253 -26.510 1.00 96.56 339 LEU A N 1
ATOM 2516 C CA . LEU A 1 339 ? 24.943 -7.860 -26.068 1.00 96.56 339 LEU A CA 1
ATOM 2517 C C . LEU A 1 339 ? 23.765 -7.584 -25.142 1.00 96.56 339 LEU A C 1
ATOM 2519 O O . LEU A 1 339 ? 23.903 -6.758 -24.240 1.00 96.56 339 LEU A O 1
ATOM 2523 N N . PHE A 1 340 ? 22.624 -8.250 -25.326 1.00 96.44 340 PHE A N 1
ATOM 2524 C CA . PHE A 1 340 ? 21.417 -7.943 -24.559 1.00 96.44 340 PHE A CA 1
ATOM 2525 C C . PHE A 1 340 ? 21.631 -8.022 -23.032 1.00 96.44 340 PHE A C 1
ATOM 2527 O O . PHE A 1 340 ? 21.317 -7.044 -22.350 1.00 96.44 340 PHE A O 1
ATOM 2534 N N . PRO A 1 341 ? 22.261 -9.072 -22.461 1.00 94.38 341 PRO A N 1
ATOM 2535 C CA . PRO A 1 341 ? 22.534 -9.123 -21.022 1.00 94.38 341 PRO A CA 1
ATOM 2536 C C . PRO A 1 341 ? 23.503 -8.034 -20.530 1.00 94.38 341 PRO A C 1
ATOM 2538 O O . PRO A 1 341 ? 23.453 -7.637 -19.363 1.00 94.38 341 PRO A O 1
ATOM 2541 N N . VAL A 1 342 ? 24.410 -7.557 -21.393 1.00 95.44 342 VAL A N 1
ATOM 2542 C CA . VAL A 1 342 ? 25.341 -6.458 -21.075 1.00 95.44 342 VAL A CA 1
ATOM 2543 C C . VAL A 1 342 ? 24.582 -5.134 -21.010 1.00 95.44 342 VAL A C 1
ATOM 2545 O O . VAL A 1 342 ? 24.735 -4.385 -20.045 1.00 95.44 342 VAL A O 1
ATOM 2548 N N . LEU A 1 343 ? 23.731 -4.887 -22.005 1.00 95.94 343 LEU A N 1
ATOM 2549 C CA . LEU A 1 343 ? 22.879 -3.706 -22.117 1.00 95.94 343 LEU A CA 1
ATOM 2550 C C . LEU A 1 343 ? 21.886 -3.607 -20.959 1.00 95.94 343 LEU A C 1
ATOM 2552 O O . LEU A 1 343 ? 21.822 -2.573 -20.296 1.00 95.94 343 LEU A O 1
ATOM 2556 N N . GLU A 1 344 ? 21.175 -4.695 -20.666 1.00 94.62 344 GLU A N 1
ATOM 2557 C CA . GLU A 1 344 ? 20.229 -4.771 -19.551 1.00 94.62 344 GLU A CA 1
ATOM 2558 C C . GLU A 1 344 ? 20.923 -4.454 -18.216 1.00 94.62 344 GLU A C 1
ATOM 2560 O O . GLU A 1 344 ? 20.435 -3.656 -17.411 1.00 94.62 344 GLU A O 1
ATOM 2565 N N . ARG A 1 345 ? 22.117 -5.019 -17.994 1.00 92.62 345 ARG A N 1
ATOM 2566 C CA . ARG A 1 345 ? 22.898 -4.766 -16.778 1.00 92.62 345 ARG A CA 1
ATOM 2567 C C . ARG A 1 345 ? 23.354 -3.312 -16.675 1.00 92.62 345 ARG A C 1
ATOM 2569 O O . ARG A 1 345 ? 23.258 -2.739 -15.591 1.00 92.62 345 ARG A O 1
ATOM 2576 N N . ALA A 1 346 ? 23.875 -2.739 -17.759 1.00 94.31 346 ALA A N 1
ATOM 2577 C CA . ALA A 1 346 ? 24.311 -1.345 -17.784 1.00 94.31 346 ALA A CA 1
ATOM 2578 C C . ALA A 1 346 ? 23.135 -0.401 -17.487 1.00 94.31 346 ALA A C 1
ATOM 2580 O O . ALA A 1 346 ? 23.247 0.477 -16.633 1.00 94.31 346 ALA A O 1
ATOM 2581 N N . TRP A 1 347 ? 21.978 -0.658 -18.102 1.00 94.88 347 TRP A N 1
ATOM 2582 C CA . TRP A 1 347 ? 20.774 0.148 -17.930 1.00 94.88 347 TRP A CA 1
ATOM 2583 C C . TRP A 1 347 ? 20.269 0.196 -16.485 1.00 94.88 347 TRP A C 1
ATOM 2585 O O . TRP A 1 347 ? 19.979 1.274 -15.963 1.00 94.88 347 TRP A O 1
ATOM 2595 N N . TYR A 1 348 ? 20.138 -0.961 -15.828 1.00 93.19 348 TYR A N 1
ATOM 2596 C CA . TYR A 1 348 ? 19.591 -1.020 -14.468 1.00 93.19 348 TYR A CA 1
ATOM 2597 C C . TYR A 1 348 ? 20.596 -0.623 -13.382 1.00 93.19 348 TYR A C 1
ATOM 2599 O O . TYR A 1 348 ? 20.174 -0.278 -12.281 1.00 93.19 348 TYR A O 1
ATOM 2607 N N . ARG A 1 349 ? 21.904 -0.657 -13.669 1.00 91.19 349 ARG A N 1
ATOM 2608 C CA . ARG A 1 349 ? 22.942 -0.210 -12.730 1.00 91.19 349 ARG A CA 1
ATOM 2609 C C . ARG A 1 349 ? 23.019 1.314 -12.629 1.00 91.19 349 ARG A C 1
ATOM 2611 O O . ARG A 1 349 ? 23.242 1.827 -11.539 1.00 91.19 349 ARG A O 1
ATOM 2618 N N . GLU A 1 350 ? 22.805 2.019 -13.736 1.00 90.94 350 GLU A N 1
ATOM 2619 C CA . GLU A 1 350 ? 22.910 3.482 -13.808 1.00 90.94 350 GLU A CA 1
ATOM 2620 C C . GLU A 1 350 ? 21.574 4.181 -13.512 1.00 90.94 350 GLU A C 1
ATOM 2622 O O . GLU A 1 350 ? 21.092 5.018 -14.266 1.00 90.94 350 GLU A O 1
ATOM 2627 N N . ASN A 1 351 ? 20.931 3.833 -12.397 1.00 91.00 351 ASN A N 1
ATOM 2628 C CA . ASN A 1 351 ? 19.590 4.318 -12.058 1.00 91.00 351 ASN A CA 1
ATOM 2629 C C . ASN A 1 351 ? 19.536 5.584 -11.190 1.00 91.00 351 ASN A C 1
ATOM 2631 O O . ASN A 1 351 ? 18.456 6.048 -10.824 1.00 91.00 351 ASN A O 1
ATOM 2635 N N . GLY A 1 352 ? 20.694 6.164 -10.875 1.00 85.62 352 GLY A N 1
ATOM 2636 C CA . GLY A 1 352 ? 20.787 7.441 -10.167 1.00 85.62 352 GLY A CA 1
ATOM 2637 C C . GLY A 1 352 ? 20.491 8.669 -11.036 1.00 85.62 352 GLY A C 1
ATOM 2638 O O . GLY A 1 352 ? 20.433 9.772 -10.502 1.00 85.62 352 GLY A O 1
ATOM 2639 N N . SER A 1 353 ? 20.329 8.494 -12.350 1.00 82.31 353 SER A N 1
ATOM 2640 C CA . SER A 1 353 ? 20.221 9.570 -13.341 1.00 82.31 353 SER A CA 1
ATOM 2641 C C . SER A 1 353 ? 19.120 9.298 -14.377 1.00 82.31 353 SER A C 1
ATOM 2643 O O . SER A 1 353 ? 18.468 8.247 -14.369 1.00 82.31 353 SER A O 1
ATOM 2645 N N . THR A 1 354 ? 18.889 10.267 -15.269 1.00 87.56 354 THR A N 1
ATOM 2646 C CA . THR A 1 354 ? 17.889 10.159 -16.340 1.00 87.56 354 THR A CA 1
ATOM 2647 C C . THR A 1 354 ? 18.264 9.106 -17.381 1.00 87.56 354 THR A C 1
ATOM 2649 O O . THR A 1 354 ? 19.426 8.730 -17.554 1.00 87.56 354 THR A O 1
ATOM 2652 N N . TRP A 1 355 ? 17.271 8.668 -18.158 1.00 91.75 355 TRP A N 1
ATOM 2653 C CA . TRP A 1 355 ? 17.474 7.714 -19.249 1.00 91.75 355 TRP A CA 1
ATOM 2654 C C . TRP A 1 355 ? 18.554 8.155 -20.253 1.00 91.75 355 TRP A C 1
ATOM 2656 O O . TRP A 1 355 ? 19.245 7.310 -20.817 1.00 91.75 355 TRP A O 1
ATOM 2666 N N . LYS A 1 356 ? 18.759 9.468 -20.441 1.00 91.12 356 LYS A N 1
ATOM 2667 C CA . LYS A 1 356 ? 19.791 10.020 -21.335 1.00 91.12 356 LYS A CA 1
ATOM 2668 C C . LYS A 1 356 ? 21.200 9.621 -20.900 1.00 91.12 356 LYS A C 1
ATOM 2670 O O . LYS A 1 356 ? 22.037 9.289 -21.734 1.00 91.12 356 LYS A O 1
ATOM 2675 N N . HIS A 1 357 ? 21.462 9.631 -19.595 1.00 91.06 357 HIS A N 1
ATOM 2676 C CA . HIS A 1 357 ? 22.737 9.180 -19.042 1.00 91.06 357 HIS A CA 1
ATOM 2677 C C . HIS A 1 357 ? 22.880 7.660 -19.137 1.00 91.06 357 HIS A C 1
ATOM 2679 O O . HIS A 1 357 ? 23.948 7.169 -19.502 1.00 91.06 357 HIS A O 1
ATOM 2685 N N . ARG A 1 358 ? 21.792 6.917 -18.898 1.00 93.88 358 ARG A N 1
ATOM 2686 C CA . ARG A 1 358 ? 21.782 5.455 -19.046 1.00 93.88 358 ARG A CA 1
ATOM 2687 C C . ARG A 1 358 ? 22.155 5.009 -20.461 1.00 93.88 358 ARG A C 1
ATOM 2689 O O . ARG A 1 358 ? 22.952 4.087 -20.598 1.00 93.88 358 ARG A O 1
ATOM 2696 N N . VAL A 1 359 ? 21.634 5.676 -21.498 1.00 94.75 359 VAL A N 1
ATOM 2697 C CA . VAL A 1 359 ? 21.963 5.373 -22.906 1.00 94.75 359 VAL A CA 1
ATOM 2698 C C . VAL A 1 359 ? 23.466 5.497 -23.170 1.00 94.75 359 VAL A C 1
ATOM 2700 O O . VAL A 1 359 ? 24.061 4.568 -23.710 1.00 94.75 359 VAL A O 1
ATOM 2703 N N . ARG A 1 360 ? 24.111 6.573 -22.705 1.00 92.94 360 ARG A N 1
ATOM 2704 C CA . ARG A 1 360 ? 25.562 6.758 -22.888 1.00 92.94 360 ARG A CA 1
ATOM 2705 C C . ARG A 1 360 ? 26.368 5.614 -22.273 1.00 92.94 360 ARG A C 1
ATOM 2707 O O . ARG A 1 360 ? 27.246 5.051 -22.922 1.00 92.94 360 ARG A O 1
ATOM 2714 N N . HIS A 1 361 ? 26.023 5.219 -21.049 1.00 94.12 361 HIS A N 1
ATOM 2715 C CA . HIS A 1 361 ? 26.685 4.102 -20.375 1.00 94.12 361 HIS A CA 1
ATOM 2716 C C . HIS A 1 361 ? 26.411 2.748 -21.042 1.00 94.12 361 HIS A C 1
ATOM 2718 O O . HIS A 1 361 ? 27.285 1.880 -21.045 1.00 94.12 361 HIS A O 1
ATOM 2724 N N . MET A 1 362 ? 25.235 2.552 -21.647 1.00 94.88 362 MET A N 1
ATOM 2725 C CA . MET A 1 362 ? 24.969 1.374 -22.478 1.00 94.88 362 MET A CA 1
ATOM 2726 C C . MET A 1 362 ? 25.901 1.325 -23.691 1.00 94.88 362 MET A C 1
ATOM 2728 O O . MET A 1 362 ? 26.503 0.279 -23.939 1.00 94.88 362 MET A O 1
ATOM 2732 N N . THR A 1 363 ? 26.051 2.441 -24.412 1.00 93.62 363 THR A N 1
ATOM 2733 C CA . THR A 1 363 ? 26.941 2.565 -25.579 1.00 93.62 363 THR A CA 1
ATOM 2734 C C . THR A 1 363 ? 28.397 2.249 -25.207 1.00 93.62 363 THR A C 1
ATOM 2736 O O . THR A 1 363 ? 29.077 1.479 -25.893 1.00 93.62 363 THR A O 1
ATOM 2739 N N . GLU A 1 364 ? 28.874 2.766 -24.073 1.00 93.94 364 GLU A N 1
ATOM 2740 C CA . GLU A 1 364 ? 30.205 2.449 -23.540 1.00 93.94 364 GLU A CA 1
ATOM 2741 C C . GLU A 1 364 ? 30.348 0.949 -23.225 1.00 93.94 364 GLU A C 1
ATOM 2743 O O . GLU A 1 364 ? 31.327 0.314 -23.630 1.00 93.94 364 GLU A O 1
ATOM 2748 N N . ALA A 1 365 ? 29.350 0.355 -22.561 1.00 95.69 365 ALA A N 1
ATOM 2749 C CA . ALA A 1 365 ? 29.395 -1.028 -22.089 1.00 95.69 365 ALA A CA 1
ATOM 2750 C C . ALA A 1 365 ? 29.464 -2.075 -23.215 1.00 95.69 365 ALA A C 1
ATOM 2752 O O . ALA A 1 365 ? 30.055 -3.140 -23.020 1.00 95.69 365 ALA A O 1
ATOM 2753 N N . VAL A 1 366 ? 28.892 -1.798 -24.392 1.00 95.44 366 VAL A N 1
ATOM 2754 C CA . VAL A 1 366 ? 28.884 -2.749 -25.522 1.00 95.44 366 VAL A CA 1
ATOM 2755 C C . VAL A 1 366 ? 30.133 -2.710 -26.392 1.00 95.44 366 VAL A C 1
ATOM 2757 O O . VAL A 1 366 ? 30.364 -3.642 -27.160 1.00 95.44 366 VAL A O 1
ATOM 2760 N N . THR A 1 367 ? 30.981 -1.692 -26.244 1.00 92.62 367 THR A N 1
ATOM 2761 C CA . THR A 1 367 ? 32.161 -1.502 -27.101 1.00 92.62 367 THR A CA 1
ATOM 2762 C C . THR A 1 367 ? 33.113 -2.704 -27.062 1.00 92.62 367 THR A C 1
ATOM 2764 O O . THR A 1 367 ? 33.474 -3.252 -28.104 1.00 92.62 367 THR A O 1
ATOM 2767 N N . THR A 1 368 ? 33.489 -3.159 -25.864 1.00 94.44 368 THR A N 1
ATOM 2768 C CA . THR A 1 368 ? 34.416 -4.290 -25.692 1.00 94.44 368 THR A CA 1
ATOM 2769 C C . THR A 1 368 ? 33.813 -5.631 -26.139 1.00 94.44 368 THR A C 1
ATOM 2771 O O . THR A 1 368 ? 34.492 -6.358 -26.873 1.00 94.44 368 THR A O 1
ATOM 2774 N N . PRO A 1 369 ? 32.563 -5.986 -25.765 1.00 96.25 369 PRO A N 1
ATOM 2775 C CA . PRO A 1 369 ? 31.896 -7.179 -26.289 1.00 96.25 369 PRO A CA 1
ATOM 2776 C C . PRO A 1 369 ? 31.801 -7.220 -27.818 1.00 96.25 369 PRO A C 1
ATOM 2778 O O . PRO A 1 369 ? 32.092 -8.259 -28.406 1.00 96.25 369 PRO A O 1
ATOM 2781 N N . VAL A 1 370 ? 31.463 -6.099 -28.468 1.00 96.06 370 VAL A N 1
ATOM 2782 C CA . VAL A 1 370 ? 31.388 -6.022 -29.937 1.00 96.06 370 VAL A CA 1
ATOM 2783 C C . VAL A 1 370 ? 32.752 -6.258 -30.572 1.00 96.06 370 VAL A C 1
ATOM 2785 O O . VAL A 1 370 ? 32.874 -7.119 -31.440 1.00 96.06 370 VAL A O 1
ATOM 2788 N N . ALA A 1 371 ? 33.794 -5.559 -30.113 1.00 93.31 371 ALA A N 1
ATOM 2789 C CA . ALA A 1 371 ? 35.145 -5.746 -30.641 1.00 93.31 371 ALA A CA 1
ATOM 2790 C C . ALA A 1 371 ? 35.629 -7.200 -30.482 1.00 93.31 371 ALA A C 1
ATOM 2792 O O . ALA A 1 371 ? 36.220 -7.767 -31.400 1.00 93.31 371 ALA A O 1
ATOM 2793 N N . SER A 1 372 ? 35.323 -7.822 -29.339 1.00 95.00 372 SER A N 1
ATOM 2794 C CA . SER A 1 372 ? 35.675 -9.219 -29.060 1.00 95.00 372 SER A CA 1
ATOM 2795 C C . SER A 1 372 ? 34.944 -10.196 -29.984 1.00 95.00 372 SER A C 1
ATOM 2797 O O . SER A 1 372 ? 35.556 -11.138 -30.483 1.00 95.00 372 SER A O 1
ATOM 2799 N N . PHE A 1 373 ? 33.653 -9.966 -30.244 1.00 95.56 373 PHE A N 1
ATOM 2800 C CA . PHE A 1 373 ? 32.855 -10.793 -31.150 1.00 95.56 373 PHE A CA 1
ATOM 2801 C C . PHE A 1 373 ? 33.356 -10.701 -32.595 1.00 95.56 373 PHE A C 1
ATOM 2803 O O . PHE A 1 373 ? 33.585 -11.727 -33.229 1.00 95.56 373 PHE A O 1
ATOM 2810 N N . LEU A 1 374 ? 33.589 -9.483 -33.097 1.00 93.69 374 LEU A N 1
ATOM 2811 C CA . LEU A 1 374 ? 34.097 -9.269 -34.457 1.00 93.69 374 LEU A CA 1
ATOM 2812 C C . LEU A 1 374 ? 35.456 -9.948 -34.661 1.00 93.69 374 LEU A C 1
ATOM 2814 O O . LEU A 1 374 ? 35.667 -10.604 -35.679 1.00 93.69 374 LEU A O 1
ATOM 2818 N N . ALA A 1 375 ? 36.347 -9.852 -33.669 1.00 92.12 375 ALA A N 1
ATOM 2819 C CA . ALA A 1 375 ? 37.641 -10.523 -33.701 1.00 92.12 375 ALA A CA 1
ATOM 2820 C C . ALA A 1 375 ? 37.510 -12.058 -33.712 1.00 92.12 375 ALA A C 1
ATOM 2822 O O . ALA A 1 375 ? 38.220 -12.726 -34.464 1.00 92.12 375 ALA A O 1
ATOM 2823 N N . ALA A 1 376 ? 36.602 -12.623 -32.909 1.00 92.88 376 ALA A N 1
ATOM 2824 C CA . ALA A 1 376 ? 36.378 -14.068 -32.838 1.00 92.88 376 ALA A CA 1
ATOM 2825 C C . ALA A 1 376 ? 35.786 -14.639 -34.139 1.00 92.88 376 ALA A C 1
ATOM 2827 O O . ALA A 1 376 ? 36.218 -15.693 -34.606 1.00 92.88 376 ALA A O 1
ATOM 2828 N N . GLU A 1 377 ? 34.845 -13.919 -34.747 1.00 91.31 377 GLU A N 1
ATOM 2829 C CA . GLU A 1 377 ? 34.170 -14.305 -35.992 1.00 91.31 377 GLU A CA 1
ATOM 2830 C C . GLU A 1 377 ? 34.937 -13.867 -37.256 1.00 91.31 377 GLU A C 1
ATOM 2832 O O . GLU A 1 377 ? 34.503 -14.138 -38.372 1.00 91.31 377 GLU A O 1
ATOM 2837 N N . LYS A 1 378 ? 36.113 -13.239 -37.091 1.00 88.94 378 LYS A N 1
ATOM 2838 C CA . LYS A 1 378 ? 37.003 -12.771 -38.171 1.00 88.94 378 LYS A CA 1
ATOM 2839 C C . LYS A 1 378 ? 36.339 -11.775 -39.132 1.00 88.94 378 LYS A C 1
ATOM 2841 O O . LYS A 1 378 ? 36.653 -11.756 -40.321 1.00 88.94 378 LYS A O 1
ATOM 2846 N N . HIS A 1 379 ? 35.452 -10.931 -38.611 1.00 89.25 379 HIS A N 1
ATOM 2847 C CA . HIS A 1 379 ? 34.869 -9.819 -39.362 1.00 89.25 379 HIS A CA 1
ATOM 2848 C C . HIS A 1 379 ? 35.831 -8.627 -39.370 1.00 89.25 379 HIS A C 1
ATOM 2850 O O . HIS A 1 379 ? 36.274 -8.166 -38.316 1.00 89.25 379 HIS A O 1
ATOM 2856 N N . GLU A 1 380 ? 36.152 -8.105 -40.555 1.00 86.88 380 GLU A N 1
ATOM 2857 C CA . GLU A 1 380 ? 36.974 -6.900 -40.688 1.00 86.88 380 GLU A CA 1
ATOM 2858 C C . GLU A 1 380 ? 36.143 -5.649 -40.374 1.00 86.88 380 GLU A C 1
ATOM 2860 O O . GLU A 1 380 ? 35.183 -5.325 -41.072 1.00 86.88 380 GLU A O 1
ATOM 2865 N N . CYS A 1 381 ? 36.529 -4.923 -39.325 1.00 88.69 381 CYS A N 1
ATOM 2866 C CA . CYS A 1 381 ? 35.923 -3.649 -38.952 1.00 88.69 381 CYS A CA 1
ATOM 2867 C C . CYS A 1 381 ? 37.025 -2.661 -38.570 1.00 88.69 381 CYS A C 1
ATOM 2869 O O . CYS A 1 381 ? 37.788 -2.885 -37.627 1.00 88.69 381 CYS A O 1
ATOM 2871 N N . SER A 1 382 ? 37.141 -1.572 -39.326 1.00 90.75 382 SER A N 1
ATOM 2872 C CA . SER A 1 382 ? 38.125 -0.533 -39.046 1.00 90.75 382 SER A CA 1
ATOM 2873 C C . SER A 1 382 ? 37.754 0.259 -37.788 1.00 90.75 382 SER A C 1
ATOM 2875 O O . SER A 1 382 ? 36.588 0.365 -37.403 1.00 90.75 382 SER A O 1
ATOM 2877 N N . VAL A 1 383 ? 38.745 0.906 -37.171 1.00 89.56 383 VAL A N 1
ATOM 2878 C CA . VAL A 1 383 ? 38.510 1.792 -36.016 1.00 89.56 383 VAL A CA 1
ATOM 2879 C C . VAL A 1 383 ? 37.526 2.919 -36.366 1.00 89.56 383 VAL A C 1
ATOM 2881 O O . VAL A 1 383 ? 36.697 3.296 -35.540 1.00 89.56 383 VAL A O 1
ATOM 2884 N N . SER A 1 384 ? 37.568 3.437 -37.600 1.00 91.81 384 SER A N 1
ATOM 2885 C CA . SER A 1 384 ? 36.639 4.479 -38.049 1.00 91.81 384 SER A CA 1
ATOM 2886 C C . SER A 1 384 ? 35.219 3.952 -38.262 1.00 91.81 384 SER A C 1
ATOM 2888 O O . SER A 1 384 ? 34.265 4.658 -37.931 1.00 91.81 384 SER A O 1
ATOM 2890 N N . GLN A 1 385 ? 35.062 2.718 -38.753 1.00 92.06 385 GLN A N 1
ATOM 2891 C CA . GLN A 1 385 ? 33.760 2.052 -38.849 1.00 92.06 385 GLN A CA 1
ATOM 2892 C C . GLN A 1 385 ? 33.167 1.815 -37.461 1.00 92.06 385 GLN A C 1
ATOM 2894 O O . GLN A 1 385 ? 32.019 2.190 -37.231 1.00 92.06 385 GLN A O 1
ATOM 2899 N N . LEU A 1 386 ? 33.957 1.299 -36.516 1.00 92.44 386 LEU A N 1
ATOM 2900 C CA . LEU A 1 386 ? 33.513 1.073 -35.140 1.00 92.44 386 LEU A CA 1
ATOM 2901 C C . LEU A 1 386 ? 33.080 2.381 -34.457 1.00 92.44 386 LEU A C 1
ATOM 2903 O O . LEU A 1 386 ? 32.010 2.431 -33.857 1.00 92.44 386 LEU A O 1
ATOM 2907 N N . ALA A 1 387 ? 33.850 3.464 -34.613 1.00 93.00 387 ALA A N 1
ATOM 2908 C CA . ALA A 1 387 ? 33.499 4.783 -34.076 1.00 93.00 387 ALA A CA 1
ATOM 2909 C C . ALA A 1 387 ? 32.254 5.397 -34.748 1.00 93.00 387 ALA A C 1
ATOM 2911 O O . ALA A 1 387 ? 31.484 6.130 -34.122 1.00 93.00 387 ALA A O 1
ATOM 2912 N N . SER A 1 388 ? 32.037 5.126 -36.039 1.00 94.31 388 SER A N 1
ATOM 2913 C CA . SER A 1 388 ? 30.809 5.529 -36.733 1.00 94.31 388 SER A CA 1
ATOM 2914 C C . SER A 1 388 ? 29.602 4.731 -36.245 1.00 94.31 388 SER A C 1
ATOM 2916 O O . SER A 1 388 ? 28.536 5.308 -36.038 1.00 94.31 388 SER A O 1
ATOM 2918 N N . TRP A 1 389 ? 29.770 3.424 -36.042 1.00 95.50 389 TRP A N 1
ATOM 2919 C CA . TRP A 1 389 ? 28.734 2.559 -35.495 1.00 95.50 389 TRP A CA 1
ATOM 2920 C C . TRP A 1 389 ? 28.353 2.970 -34.073 1.00 95.50 389 TRP A C 1
ATOM 2922 O O . TRP A 1 389 ? 27.169 3.109 -33.811 1.00 95.50 389 TRP A O 1
ATOM 2932 N N . GLN A 1 390 ? 29.316 3.246 -33.188 1.00 95.12 390 GLN A N 1
ATOM 2933 C CA . GLN A 1 390 ? 29.039 3.679 -31.811 1.00 95.12 390 GLN A CA 1
ATOM 2934 C C . GLN A 1 390 ? 28.149 4.924 -31.753 1.00 95.12 390 GLN A C 1
ATOM 2936 O O . GLN A 1 390 ? 27.194 4.951 -30.985 1.00 95.12 390 GLN A O 1
ATOM 2941 N N . ARG A 1 391 ? 28.426 5.936 -32.590 1.00 94.44 391 ARG A N 1
ATOM 2942 C CA . ARG A 1 391 ? 27.580 7.139 -32.678 1.00 94.44 391 ARG A CA 1
ATOM 2943 C C . ARG A 1 391 ? 26.160 6.794 -33.117 1.00 94.44 391 ARG A C 1
ATOM 2945 O O . ARG A 1 391 ? 25.206 7.197 -32.469 1.00 94.44 391 ARG A O 1
ATOM 2952 N N . ARG A 1 392 ? 26.027 5.975 -34.162 1.00 94.75 392 ARG A N 1
ATOM 2953 C CA . ARG A 1 392 ? 24.718 5.516 -34.641 1.00 94.75 392 ARG A CA 1
ATOM 2954 C C . ARG A 1 392 ? 23.986 4.651 -33.610 1.00 94.75 392 ARG A C 1
ATOM 2956 O O . ARG A 1 392 ? 22.769 4.736 -33.512 1.00 94.75 392 ARG A O 1
ATOM 2963 N N . PHE A 1 393 ? 24.700 3.815 -32.861 1.00 95.88 393 PHE A N 1
ATOM 2964 C CA . PHE A 1 393 ? 24.135 3.010 -31.784 1.00 95.88 393 PHE A CA 1
ATOM 2965 C C . PHE A 1 393 ? 23.557 3.915 -30.691 1.00 95.88 393 PHE A C 1
ATOM 2967 O O . PHE A 1 393 ? 22.416 3.707 -30.291 1.00 95.88 393 PHE A O 1
ATOM 2974 N N . ASP A 1 394 ? 24.301 4.944 -30.274 1.00 95.50 394 ASP A N 1
ATOM 2975 C CA . ASP A 1 394 ? 23.836 5.945 -29.308 1.00 95.50 394 ASP A CA 1
ATOM 2976 C C . ASP A 1 394 ? 22.560 6.649 -29.794 1.00 95.50 394 ASP A C 1
ATOM 2978 O O . ASP A 1 394 ? 21.568 6.681 -29.067 1.00 95.50 394 ASP A O 1
ATOM 2982 N N . ASP A 1 395 ? 22.542 7.105 -31.053 1.00 95.25 395 ASP A N 1
ATOM 2983 C CA . ASP A 1 395 ? 21.378 7.757 -31.667 1.00 95.25 395 ASP A CA 1
ATOM 2984 C C . ASP A 1 395 ? 20.148 6.829 -31.683 1.00 95.25 395 ASP A C 1
ATOM 2986 O O . ASP A 1 395 ? 19.066 7.213 -31.234 1.00 95.25 395 ASP A O 1
ATOM 2990 N N . VAL A 1 396 ? 20.308 5.573 -32.127 1.00 96.00 396 VAL A N 1
ATOM 2991 C CA . VAL A 1 396 ? 19.218 4.578 -32.170 1.00 96.00 396 VAL A CA 1
ATOM 2992 C C . VAL A 1 396 ? 18.686 4.273 -30.765 1.00 96.00 396 VAL A C 1
ATOM 2994 O O . VAL A 1 396 ? 17.470 4.196 -30.565 1.00 96.00 396 VAL A O 1
ATOM 2997 N N . MET A 1 397 ? 19.571 4.117 -29.774 1.00 96.12 397 MET A N 1
ATOM 2998 C CA . MET A 1 397 ? 19.172 3.894 -28.381 1.00 96.12 397 MET A CA 1
ATOM 2999 C C . MET A 1 397 ? 18.455 5.116 -27.797 1.00 96.12 397 MET A C 1
ATOM 3001 O O . MET A 1 397 ? 17.452 4.957 -27.098 1.00 96.12 397 MET A O 1
ATOM 3005 N N . ALA A 1 398 ? 18.925 6.327 -28.100 1.00 95.38 398 ALA A N 1
ATOM 3006 C CA . ALA A 1 398 ? 18.323 7.568 -27.634 1.00 95.38 398 ALA A CA 1
ATOM 3007 C C . ALA A 1 398 ? 16.929 7.792 -28.236 1.00 95.38 398 ALA A C 1
ATOM 3009 O O . ALA A 1 398 ? 15.997 8.131 -27.505 1.00 95.38 398 ALA A O 1
ATOM 3010 N N . GLU A 1 399 ? 16.749 7.547 -29.536 1.00 95.38 399 GLU A N 1
ATOM 3011 C CA . GLU A 1 399 ? 15.443 7.618 -30.199 1.00 95.38 399 GLU A CA 1
ATOM 3012 C C . GLU A 1 399 ? 14.452 6.594 -29.637 1.00 95.38 399 GLU A C 1
ATOM 3014 O O . GLU A 1 399 ? 13.270 6.893 -29.451 1.00 95.38 399 GLU A O 1
ATOM 3019 N N . ALA A 1 400 ? 14.920 5.376 -29.360 1.00 95.00 400 ALA A N 1
ATOM 3020 C CA . ALA A 1 400 ? 14.105 4.331 -28.757 1.00 95.00 400 ALA A CA 1
ATOM 3021 C C . ALA A 1 400 ? 13.698 4.686 -27.320 1.00 95.00 400 ALA A C 1
ATOM 3023 O O . ALA A 1 400 ? 12.522 4.588 -26.970 1.00 95.00 400 ALA A O 1
ATOM 3024 N N . ALA A 1 401 ? 14.643 5.159 -26.504 1.00 94.81 401 ALA A N 1
ATOM 3025 C CA . ALA A 1 401 ? 14.379 5.583 -25.136 1.00 94.81 401 ALA A CA 1
ATOM 3026 C C . ALA A 1 401 ? 13.431 6.795 -25.087 1.00 94.81 401 ALA A C 1
ATOM 3028 O O . ALA A 1 401 ? 12.492 6.798 -24.293 1.00 94.81 401 ALA A O 1
ATOM 3029 N N . ALA A 1 402 ? 13.581 7.771 -25.988 1.00 94.06 402 ALA A N 1
ATOM 3030 C CA . ALA A 1 402 ? 12.694 8.935 -26.077 1.00 94.06 402 ALA A CA 1
ATOM 3031 C C . ALA A 1 402 ? 11.224 8.576 -26.377 1.00 94.06 402 ALA A C 1
ATOM 3033 O O . ALA A 1 402 ? 10.323 9.339 -26.037 1.00 94.06 402 ALA A O 1
ATOM 3034 N N . LYS A 1 403 ? 10.961 7.414 -26.994 1.00 93.19 403 LYS A N 1
ATOM 3035 C CA . LYS A 1 403 ? 9.598 6.889 -27.214 1.00 93.19 403 LYS A CA 1
ATOM 3036 C C . LYS A 1 403 ? 9.018 6.188 -25.984 1.00 93.19 403 LYS A C 1
ATOM 3038 O O . LYS A 1 403 ? 7.809 5.964 -25.935 1.00 93.19 403 LYS A O 1
ATOM 3043 N N . CYS A 1 404 ? 9.864 5.786 -25.037 1.00 93.06 404 CYS A N 1
ATOM 3044 C CA . CYS A 1 404 ? 9.468 5.016 -23.861 1.00 93.06 404 CYS A CA 1
ATOM 3045 C C . CYS A 1 404 ? 9.416 5.844 -22.578 1.00 93.06 404 CYS A C 1
ATOM 3047 O O . CYS A 1 404 ? 8.619 5.500 -21.714 1.00 93.06 404 CYS A O 1
ATOM 3049 N N . PHE A 1 405 ? 10.240 6.887 -22.459 1.00 92.94 405 PHE A N 1
ATOM 3050 C CA . PHE A 1 405 ? 10.401 7.688 -21.245 1.00 92.94 405 PHE A CA 1
ATOM 3051 C C . PHE A 1 405 ? 10.107 9.165 -21.512 1.00 92.94 405 PHE A C 1
ATOM 3053 O O . PHE A 1 405 ? 10.257 9.648 -22.636 1.00 92.94 405 PHE A O 1
ATOM 3060 N N . HIS A 1 406 ? 9.733 9.901 -20.465 1.00 89.44 406 HIS A N 1
ATOM 3061 C CA . HIS A 1 406 ? 9.459 11.336 -20.538 1.00 89.44 406 HIS A CA 1
ATOM 3062 C C . HIS A 1 406 ? 10.621 12.110 -21.216 1.00 89.44 406 HIS A C 1
ATOM 3064 O O . HIS A 1 406 ? 11.795 11.843 -20.915 1.00 89.44 406 HIS A O 1
ATOM 3070 N N . PRO A 1 407 ? 10.343 13.059 -22.138 1.00 88.12 407 PRO A N 1
ATOM 3071 C CA . PRO A 1 407 ? 9.044 13.665 -22.475 1.00 88.12 407 PRO A CA 1
ATOM 3072 C C . PRO A 1 407 ? 8.153 12.862 -23.438 1.00 88.12 407 PRO A C 1
ATOM 3074 O O . PRO A 1 407 ? 7.111 13.361 -23.860 1.00 88.12 407 PRO A O 1
ATOM 3077 N N . GLY A 1 408 ? 8.528 11.630 -23.791 1.00 87.44 408 GLY A N 1
ATOM 3078 C CA . GLY A 1 408 ? 7.635 10.713 -24.493 1.00 87.44 408 GLY A CA 1
ATOM 3079 C C . GLY A 1 408 ? 6.346 10.430 -23.705 1.00 87.44 408 GLY A C 1
ATOM 3080 O O . GLY A 1 408 ? 6.299 10.634 -22.486 1.00 87.44 408 GLY A O 1
ATOM 3081 N N . PRO A 1 409 ? 5.281 9.965 -24.383 1.00 86.25 409 PRO A N 1
ATOM 3082 C CA . PRO A 1 409 ? 4.007 9.694 -23.731 1.00 86.25 409 PRO A CA 1
ATOM 3083 C C . PRO A 1 409 ? 4.149 8.563 -22.699 1.00 86.25 409 PRO A C 1
ATOM 3085 O O . PRO A 1 409 ? 4.807 7.556 -22.987 1.00 86.25 409 PRO A O 1
ATOM 3088 N N . PRO A 1 410 ? 3.510 8.681 -21.519 1.00 88.31 410 PRO A N 1
ATOM 3089 C CA . PRO A 1 410 ? 3.499 7.601 -20.545 1.00 88.31 410 PRO A CA 1
ATOM 3090 C C . PRO A 1 410 ? 2.794 6.368 -21.118 1.00 88.31 410 PRO A C 1
ATOM 3092 O O . PRO A 1 410 ? 1.941 6.460 -22.005 1.00 88.31 410 PRO A O 1
ATOM 3095 N N . MET A 1 411 ? 3.140 5.195 -20.588 1.00 92.88 411 MET A N 1
ATOM 3096 C CA . MET A 1 411 ? 2.432 3.964 -20.926 1.00 92.88 411 MET A CA 1
ATOM 3097 C C . MET A 1 411 ? 0.944 4.087 -20.541 1.00 92.88 411 MET A C 1
ATOM 3099 O O . MET A 1 411 ? 0.654 4.522 -19.423 1.00 92.88 411 MET A O 1
ATOM 3103 N N . PRO A 1 412 ? -0.000 3.694 -21.418 1.00 94.50 412 PRO A N 1
ATOM 3104 C CA . PRO A 1 412 ? -1.420 3.698 -21.086 1.00 94.50 412 PRO A CA 1
ATOM 3105 C C . PRO A 1 412 ? -1.722 2.844 -19.842 1.00 94.50 412 PRO A C 1
ATOM 3107 O O . PRO A 1 412 ? -1.188 1.735 -19.736 1.00 94.50 412 PRO A O 1
ATOM 3110 N N . PRO A 1 413 ? -2.627 3.275 -18.939 1.00 95.44 413 PRO A N 1
ATOM 3111 C CA . PRO A 1 413 ? -2.938 2.521 -17.723 1.00 95.44 413 PRO A CA 1
ATOM 3112 C C . PRO A 1 413 ? -3.370 1.072 -17.970 1.00 95.44 413 PRO A C 1
ATOM 3114 O O . PRO A 1 413 ? -3.014 0.187 -17.200 1.00 95.44 413 PRO A O 1
ATOM 3117 N N . ALA A 1 414 ? -4.069 0.800 -19.076 1.00 95.94 414 ALA A N 1
ATOM 3118 C CA . ALA A 1 414 ? -4.462 -0.557 -19.451 1.00 95.94 414 ALA A CA 1
ATOM 3119 C C . ALA A 1 414 ? -3.257 -1.486 -19.716 1.00 95.94 414 ALA A C 1
ATOM 3121 O O . ALA A 1 414 ? -3.286 -2.658 -19.344 1.00 95.94 414 ALA A O 1
ATOM 3122 N N . GLU A 1 415 ? -2.177 -0.974 -20.315 1.00 96.00 415 GLU A N 1
ATOM 3123 C CA . GLU A 1 415 ? -0.955 -1.750 -20.580 1.00 96.00 415 GLU A CA 1
ATOM 3124 C C . GLU A 1 415 ? -0.150 -2.020 -19.299 1.00 96.00 415 GLU A C 1
ATOM 3126 O O . GLU A 1 415 ? 0.485 -3.071 -19.163 1.00 96.00 415 GLU A O 1
ATOM 3131 N N . VAL A 1 416 ? -0.193 -1.090 -18.341 1.00 97.06 416 VAL A N 1
ATOM 3132 C CA . VAL A 1 416 ? 0.390 -1.281 -17.006 1.00 97.06 416 VAL A CA 1
ATOM 3133 C C . VAL A 1 416 ? -0.429 -2.316 -16.237 1.00 97.06 416 VAL A C 1
ATOM 3135 O O . VAL A 1 416 ? 0.123 -3.297 -15.741 1.00 97.06 416 VAL A O 1
ATOM 3138 N N . ALA A 1 417 ? -1.755 -2.156 -16.217 1.00 96.56 417 ALA A N 1
ATOM 3139 C CA . ALA A 1 417 ? -2.695 -3.061 -15.565 1.00 96.56 417 ALA A CA 1
ATOM 3140 C C . ALA A 1 417 ? -2.563 -4.510 -16.055 1.00 96.56 417 ALA A C 1
ATOM 3142 O O . ALA A 1 417 ? -2.608 -5.432 -15.242 1.00 96.56 417 ALA A O 1
ATOM 3143 N N . ALA A 1 418 ? -2.299 -4.716 -17.351 1.00 95.94 418 ALA A N 1
ATOM 3144 C CA . ALA A 1 418 ? -2.084 -6.039 -17.940 1.00 95.94 418 ALA A CA 1
ATOM 3145 C C . ALA A 1 418 ? -0.894 -6.822 -17.351 1.00 95.94 418 ALA A C 1
ATOM 3147 O O . ALA A 1 418 ? -0.795 -8.046 -17.525 1.00 95.94 418 ALA A O 1
ATOM 3148 N N . GLN A 1 419 ? 0.017 -6.126 -16.667 1.00 96.06 419 GLN A N 1
ATOM 3149 C CA . GLN A 1 419 ? 1.206 -6.697 -16.041 1.00 96.06 419 GLN A CA 1
ATOM 3150 C C . GLN A 1 419 ? 1.045 -6.940 -14.536 1.00 96.06 419 GLN A C 1
ATOM 3152 O O . GLN A 1 419 ? 1.894 -7.623 -13.963 1.00 96.06 419 GLN A O 1
ATOM 3157 N N . LEU A 1 420 ? -0.014 -6.420 -13.914 1.00 96.69 420 LEU A N 1
ATOM 3158 C CA . LEU A 1 420 ? -0.237 -6.506 -12.473 1.00 96.69 420 LEU A CA 1
ATOM 3159 C C . LEU A 1 420 ? -0.981 -7.787 -12.069 1.00 96.69 420 LEU A C 1
ATOM 3161 O O . LEU A 1 420 ? -1.649 -8.439 -12.878 1.00 96.69 420 LEU A O 1
ATOM 3165 N N . GLY A 1 421 ? -0.846 -8.153 -10.797 1.00 95.06 421 GLY A N 1
ATOM 3166 C CA . GLY A 1 421 ? -1.608 -9.214 -10.153 1.00 95.06 421 GLY A CA 1
ATOM 3167 C C . GLY A 1 421 ? -3.094 -8.871 -10.008 1.00 95.06 421 GLY A C 1
ATOM 3168 O O . GLY A 1 421 ? -3.504 -7.710 -10.044 1.00 95.06 421 GLY A O 1
ATOM 3169 N N . SER A 1 422 ? -3.928 -9.897 -9.840 1.00 92.19 422 SER A N 1
ATOM 3170 C CA . SER A 1 422 ? -5.392 -9.763 -9.797 1.00 92.19 422 SER A CA 1
ATOM 3171 C C . SER A 1 422 ? -5.916 -8.880 -8.658 1.00 92.19 422 SER A C 1
ATOM 3173 O O . SER A 1 422 ? -6.966 -8.252 -8.806 1.00 92.19 422 SER A O 1
ATOM 3175 N N . GLY A 1 423 ? -5.196 -8.803 -7.536 1.00 94.12 423 GLY A N 1
ATOM 3176 C CA . GLY A 1 423 ? -5.523 -7.896 -6.434 1.00 94.12 423 GLY A CA 1
ATOM 3177 C C . GLY A 1 423 ? -4.951 -6.499 -6.639 1.00 94.12 423 GLY A C 1
ATOM 3178 O O . GLY A 1 423 ? -5.664 -5.501 -6.541 1.00 94.12 423 GLY A O 1
ATOM 3179 N N . THR A 1 424 ? -3.661 -6.420 -6.952 1.00 96.94 424 THR A N 1
ATOM 3180 C CA . THR A 1 424 ? -2.924 -5.152 -7.049 1.00 96.94 424 THR A CA 1
ATOM 3181 C C . THR A 1 424 ? -3.401 -4.279 -8.209 1.00 96.94 424 THR A C 1
ATOM 3183 O O . THR A 1 424 ? -3.431 -3.055 -8.079 1.00 96.94 424 THR A O 1
ATOM 3186 N N . VAL A 1 425 ? -3.887 -4.883 -9.299 1.00 96.94 425 VAL A N 1
ATOM 3187 C CA . VAL A 1 425 ? -4.499 -4.154 -10.419 1.00 96.94 425 VAL A CA 1
ATOM 3188 C C . VAL A 1 425 ? -5.745 -3.369 -10.014 1.00 96.94 425 VAL A C 1
ATOM 3190 O O . VAL A 1 425 ? -5.993 -2.301 -10.567 1.00 96.94 425 VAL A O 1
ATOM 3193 N N . ARG A 1 426 ? -6.517 -3.848 -9.030 1.00 95.38 426 ARG A N 1
ATOM 3194 C CA . ARG A 1 426 ? -7.702 -3.131 -8.538 1.00 95.38 426 ARG A CA 1
ATOM 3195 C C . ARG A 1 426 ? -7.301 -1.866 -7.791 1.00 95.38 426 ARG A C 1
ATOM 3197 O O . ARG A 1 426 ? -7.905 -0.821 -8.002 1.00 95.38 426 ARG A O 1
ATOM 3204 N N . LEU A 1 427 ? -6.245 -1.948 -6.979 1.00 96.44 427 LEU A N 1
ATOM 3205 C CA . LEU A 1 427 ? -5.686 -0.797 -6.271 1.00 96.44 427 LEU A CA 1
ATOM 3206 C C . LEU A 1 427 ? -5.106 0.236 -7.251 1.00 96.44 427 LEU A C 1
ATOM 3208 O O . LEU A 1 427 ? -5.342 1.435 -7.110 1.00 96.44 427 LEU A O 1
ATOM 3212 N N . TYR A 1 428 ? -4.409 -0.237 -8.287 1.00 98.00 428 TYR A N 1
ATOM 3213 C CA . TYR A 1 428 ? -3.901 0.607 -9.368 1.00 98.00 428 TYR A CA 1
ATOM 3214 C C . TYR A 1 428 ? -5.032 1.297 -10.149 1.00 98.00 428 TYR A C 1
ATOM 3216 O O . TYR A 1 428 ? -5.006 2.515 -10.329 1.00 98.00 428 TYR A O 1
ATOM 3224 N N . ALA A 1 429 ? -6.056 0.543 -10.565 1.00 96.94 429 ALA A N 1
ATOM 3225 C CA . ALA A 1 429 ? -7.226 1.068 -11.270 1.00 96.94 429 ALA A CA 1
ATOM 3226 C C . ALA A 1 429 ? -8.024 2.056 -10.405 1.00 96.94 429 ALA A C 1
ATOM 3228 O O . ALA A 1 429 ? -8.495 3.078 -10.902 1.00 96.94 429 ALA A O 1
ATOM 3229 N N . TRP A 1 430 ? -8.122 1.804 -9.097 1.00 97.00 430 TRP A N 1
ATOM 3230 C CA . TRP A 1 430 ? -8.723 2.743 -8.156 1.00 97.00 430 TRP A CA 1
ATOM 3231 C C . TRP A 1 430 ? -7.999 4.092 -8.186 1.00 97.00 430 TRP A C 1
ATOM 3233 O O . TRP A 1 430 ? -8.611 5.140 -8.384 1.00 97.00 430 TRP A O 1
ATOM 3243 N N . LEU A 1 431 ? -6.672 4.077 -8.070 1.00 97.44 431 LEU A N 1
ATOM 3244 C CA . LEU A 1 431 ? -5.882 5.301 -8.042 1.00 97.44 431 LEU A CA 1
ATOM 3245 C C . LEU A 1 431 ? -5.889 6.037 -9.397 1.00 97.44 431 LEU A C 1
ATOM 3247 O O . LEU A 1 431 ? -6.127 7.245 -9.435 1.00 97.44 431 LEU A O 1
ATOM 3251 N N . ARG A 1 432 ? -5.650 5.330 -10.510 1.00 95.75 432 ARG A N 1
ATOM 3252 C CA . ARG A 1 432 ? -5.518 5.944 -11.846 1.00 95.75 432 ARG A CA 1
ATOM 3253 C C . ARG A 1 432 ? -6.846 6.283 -12.509 1.00 95.75 432 ARG A C 1
ATOM 3255 O O . ARG A 1 432 ? -6.929 7.307 -13.179 1.00 95.75 432 ARG A O 1
ATOM 3262 N N . SER A 1 433 ? -7.869 5.452 -12.338 1.00 94.12 433 SER A N 1
ATOM 3263 C CA . SER A 1 433 ? -9.145 5.605 -13.045 1.00 94.12 433 SER A CA 1
ATOM 3264 C C . SER A 1 433 ? -10.247 6.150 -12.144 1.00 94.12 433 SER A C 1
ATOM 3266 O O . SER A 1 433 ? -10.885 7.129 -12.517 1.00 94.12 433 SER A O 1
ATOM 3268 N N . ARG A 1 434 ? -10.449 5.587 -10.943 1.00 95.25 434 ARG A N 1
ATOM 3269 C CA . ARG A 1 434 ? -11.532 6.032 -10.040 1.00 95.25 434 ARG A CA 1
ATOM 3270 C C . ARG A 1 434 ? -11.242 7.385 -9.385 1.00 95.25 434 ARG A C 1
ATOM 3272 O O . ARG A 1 434 ? -12.157 8.198 -9.258 1.00 95.25 434 ARG A O 1
ATOM 3279 N N . LEU A 1 435 ? -9.996 7.619 -8.967 1.00 95.56 435 LEU A N 1
ATOM 3280 C CA . LEU A 1 435 ? -9.552 8.884 -8.361 1.00 95.56 435 LEU A CA 1
ATOM 3281 C C . LEU A 1 435 ? -8.901 9.847 -9.366 1.00 95.56 435 LEU A C 1
ATOM 3283 O O . LEU A 1 435 ? -8.719 11.021 -9.049 1.00 95.56 435 LEU A O 1
ATOM 3287 N N . GLY A 1 436 ? -8.543 9.368 -10.562 1.00 94.38 436 GLY A N 1
ATOM 3288 C CA . GLY A 1 436 ? -7.943 10.194 -11.614 1.00 94.38 436 GLY A CA 1
ATOM 3289 C C . GLY A 1 436 ? -6.554 10.741 -11.270 1.00 94.38 436 GLY A C 1
ATOM 3290 O O . GLY A 1 436 ? -6.161 11.778 -11.798 1.00 94.38 436 GLY A O 1
ATOM 3291 N N . VAL A 1 437 ? -5.811 10.086 -10.370 1.00 95.25 437 VAL A N 1
ATOM 3292 C CA . VAL A 1 437 ? -4.471 10.535 -9.971 1.00 95.25 437 VAL A CA 1
ATOM 3293 C C . VAL A 1 437 ? -3.480 10.199 -11.094 1.00 95.25 437 VAL A C 1
ATOM 3295 O O . VAL A 1 437 ? -3.290 9.016 -11.379 1.00 95.25 437 VAL A O 1
ATOM 3298 N N . PRO A 1 438 ? -2.800 11.171 -11.724 1.00 92.62 438 PRO A N 1
ATOM 3299 C CA . PRO A 1 438 ? -1.906 10.902 -12.851 1.00 92.62 438 PRO A CA 1
ATOM 3300 C C . PRO A 1 438 ? -0.538 10.351 -12.409 1.00 92.62 438 PRO A C 1
ATOM 3302 O O . PRO A 1 438 ? -0.148 10.467 -11.243 1.00 92.62 438 PRO A O 1
ATOM 3305 N N . LEU A 1 439 ? 0.222 9.785 -13.355 1.00 92.44 439 LEU A N 1
ATOM 3306 C CA . LEU A 1 439 ? 1.673 9.605 -13.205 1.00 92.44 439 LEU A CA 1
ATOM 3307 C C . LEU A 1 439 ? 2.314 10.984 -12.988 1.00 92.44 439 LEU A C 1
ATOM 3309 O O . LEU A 1 439 ? 1.980 11.938 -13.686 1.00 92.44 439 LEU A O 1
ATOM 3313 N N . HIS A 1 440 ? 3.237 11.118 -12.041 1.00 91.81 440 HIS A N 1
ATOM 3314 C CA . HIS A 1 440 ? 3.924 12.387 -11.818 1.00 91.81 440 HIS A CA 1
ATOM 3315 C C . HIS A 1 440 ? 5.166 12.509 -12.709 1.00 91.81 440 HIS A C 1
ATOM 3317 O O . HIS A 1 440 ? 6.090 11.706 -12.586 1.00 91.81 440 HIS A O 1
ATOM 3323 N N . CYS A 1 441 ? 5.206 13.536 -13.564 1.00 87.75 441 CYS A N 1
ATOM 3324 C CA . CYS A 1 441 ? 6.286 13.781 -14.528 1.00 87.75 441 CYS A CA 1
ATOM 3325 C C . CYS A 1 441 ? 7.155 15.005 -14.172 1.00 87.75 441 CYS A C 1
ATOM 3327 O O . CYS A 1 441 ? 7.792 15.589 -15.040 1.00 87.75 441 CYS A O 1
ATOM 3329 N N . GLY A 1 442 ? 7.202 15.401 -12.896 1.00 84.19 442 GLY A N 1
ATOM 3330 C CA . GLY A 1 442 ? 7.985 16.552 -12.441 1.00 84.19 442 GLY A CA 1
ATOM 3331 C C . GLY A 1 442 ? 7.258 17.883 -12.641 1.00 84.19 442 GLY A C 1
ATOM 3332 O O . GLY A 1 442 ? 6.066 17.993 -12.346 1.00 84.19 442 GLY A O 1
ATOM 3333 N N . LEU A 1 443 ? 7.992 18.901 -13.106 1.00 81.44 443 LEU A N 1
ATOM 3334 C CA . LEU A 1 443 ? 7.527 20.295 -13.167 1.00 81.44 443 LEU A CA 1
ATOM 3335 C C . LEU A 1 443 ? 6.291 20.506 -14.044 1.00 81.44 443 LEU A C 1
ATOM 3337 O O . LEU A 1 443 ? 5.505 21.401 -13.750 1.00 81.44 443 LEU A O 1
ATOM 3341 N N . ASP A 1 444 ? 6.073 19.658 -15.048 1.00 81.56 444 ASP A N 1
ATOM 3342 C CA . ASP A 1 444 ? 4.898 19.724 -15.925 1.00 81.56 444 ASP A CA 1
ATOM 3343 C C . ASP A 1 444 ? 3.576 19.618 -15.153 1.00 81.56 444 ASP A C 1
ATOM 3345 O O . ASP A 1 444 ? 2.540 20.106 -15.607 1.00 81.56 444 ASP A O 1
ATOM 3349 N N . HIS A 1 445 ? 3.600 18.987 -13.975 1.00 82.50 445 HIS A N 1
ATOM 3350 C CA . HIS A 1 445 ? 2.434 18.812 -13.111 1.00 82.50 445 HIS A CA 1
ATOM 3351 C C . HIS A 1 445 ? 2.442 19.753 -11.896 1.00 82.50 445 HIS A C 1
ATOM 3353 O O . HIS A 1 445 ? 1.562 19.636 -11.038 1.00 82.50 445 HIS A O 1
ATOM 3359 N N . ASP A 1 446 ? 3.401 20.682 -11.801 1.00 85.81 446 ASP A N 1
ATOM 3360 C CA . ASP A 1 446 ? 3.446 21.665 -10.721 1.00 85.81 446 ASP A CA 1
ATOM 3361 C C . ASP A 1 446 ? 2.530 22.867 -11.042 1.00 85.81 446 ASP A C 1
ATOM 3363 O O . ASP A 1 446 ? 2.785 23.624 -11.985 1.00 85.81 446 ASP A O 1
ATOM 3367 N N . PRO A 1 447 ? 1.457 23.087 -10.256 1.00 87.12 447 PRO A N 1
ATOM 3368 C CA . PRO A 1 447 ? 0.475 24.121 -10.565 1.00 87.12 447 PRO A CA 1
ATOM 3369 C C . PRO A 1 447 ? 1.049 25.541 -10.445 1.00 87.12 447 PRO A C 1
ATOM 3371 O O . PRO A 1 447 ? 0.621 26.438 -11.170 1.00 87.12 447 PRO A O 1
ATOM 3374 N N . LEU A 1 448 ? 2.016 25.772 -9.551 1.00 87.81 448 LEU A N 1
ATOM 3375 C CA . LEU A 1 448 ? 2.592 27.099 -9.333 1.00 87.81 448 LEU A CA 1
ATOM 3376 C C . LEU A 1 448 ? 3.626 27.438 -10.410 1.00 87.81 448 LEU A C 1
ATOM 3378 O O . LEU A 1 448 ? 3.670 28.574 -10.889 1.00 87.81 448 LEU A O 1
ATOM 3382 N N . TYR A 1 449 ? 4.451 26.466 -10.791 1.00 87.00 449 TYR A N 1
ATOM 3383 C CA . TYR A 1 449 ? 5.385 26.570 -11.902 1.00 87.00 449 TYR A CA 1
ATOM 3384 C C . TYR A 1 449 ? 4.637 26.875 -13.201 1.00 87.00 449 TYR A C 1
ATOM 3386 O O . TYR A 1 449 ? 4.971 27.853 -13.878 1.00 87.00 449 TYR A O 1
ATOM 3394 N N . ASN A 1 450 ? 3.580 26.108 -13.492 1.00 88.56 450 ASN A N 1
ATOM 3395 C CA . ASN A 1 450 ? 2.764 26.301 -14.685 1.00 88.56 450 ASN A CA 1
ATOM 3396 C C . ASN A 1 450 ? 2.095 27.679 -14.687 1.00 88.56 450 ASN A C 1
ATOM 3398 O O . ASN A 1 450 ? 2.255 28.427 -15.654 1.00 88.56 450 ASN A O 1
ATOM 3402 N N . ALA A 1 451 ? 1.462 28.080 -13.577 1.00 90.38 451 ALA A N 1
ATOM 3403 C CA . ALA A 1 451 ? 0.842 29.400 -13.448 1.00 90.38 451 ALA A CA 1
ATOM 3404 C C . ALA A 1 451 ? 1.831 30.546 -13.720 1.00 90.38 451 ALA A C 1
ATOM 3406 O O . ALA A 1 451 ? 1.519 31.483 -14.454 1.00 90.38 451 ALA A O 1
ATOM 3407 N N . ARG A 1 452 ? 3.054 30.468 -13.174 1.00 92.38 452 ARG A N 1
ATOM 3408 C CA . ARG A 1 452 ? 4.096 31.496 -13.363 1.00 92.38 452 ARG A CA 1
ATOM 3409 C C . ARG A 1 452 ? 4.610 31.590 -14.800 1.00 92.38 452 ARG A C 1
ATOM 3411 O O . ARG A 1 452 ? 5.163 32.623 -15.168 1.00 92.38 452 ARG A O 1
ATOM 3418 N N . ARG A 1 453 ? 4.456 30.530 -15.594 1.00 89.88 453 ARG A N 1
ATOM 3419 C CA . ARG A 1 453 ? 4.881 30.466 -17.000 1.00 89.88 453 ARG A CA 1
ATOM 3420 C C . ARG A 1 453 ? 3.730 30.602 -17.998 1.00 89.88 453 ARG A C 1
ATOM 3422 O O . ARG A 1 453 ? 3.979 30.528 -19.197 1.00 89.88 453 ARG A O 1
ATOM 3429 N N . GLY A 1 454 ? 2.500 30.808 -17.525 1.00 89.50 454 GLY A N 1
ATOM 3430 C CA . GLY A 1 454 ? 1.313 30.852 -18.383 1.00 89.50 454 GLY A CA 1
ATOM 3431 C C . GLY A 1 454 ? 0.985 29.505 -19.038 1.00 89.50 454 GLY A C 1
ATOM 3432 O O . GLY A 1 454 ? 0.393 29.484 -20.114 1.00 89.50 454 GLY A O 1
ATOM 3433 N N . LEU A 1 455 ? 1.398 28.393 -18.422 1.00 88.94 455 LEU A N 1
ATOM 3434 C CA . LEU A 1 455 ? 1.073 27.033 -18.856 1.00 88.94 455 LEU A CA 1
ATOM 3435 C C . LEU A 1 455 ? -0.240 26.561 -18.197 1.00 88.94 455 LEU A C 1
ATOM 3437 O O . LEU A 1 455 ? -0.607 27.091 -17.144 1.00 88.94 455 LEU A O 1
ATOM 3441 N N . PRO A 1 456 ? -0.944 25.563 -18.768 1.00 86.06 456 PRO A N 1
ATOM 3442 C CA . PRO A 1 456 ? -2.179 25.035 -18.191 1.00 86.06 456 PRO A CA 1
ATOM 3443 C C . PRO A 1 456 ? -2.000 24.526 -16.754 1.00 86.06 456 PRO A C 1
ATOM 3445 O O . PRO A 1 456 ? -1.044 23.815 -16.444 1.00 86.06 456 PRO A O 1
ATOM 3448 N N . THR A 1 457 ? -2.945 24.876 -15.881 1.00 87.19 457 THR A N 1
ATOM 3449 C CA . THR A 1 457 ? -2.988 24.438 -14.473 1.00 87.19 457 THR A CA 1
ATOM 3450 C C . THR A 1 457 ? -4.208 23.582 -14.150 1.00 87.19 457 THR A C 1
ATOM 3452 O O . THR A 1 457 ? -4.307 23.051 -13.042 1.00 87.19 457 THR A O 1
ATOM 3455 N N . ASP A 1 458 ? -5.143 23.444 -15.091 1.00 83.88 458 ASP A N 1
ATOM 3456 C CA . ASP A 1 458 ? -6.363 22.667 -14.901 1.00 83.88 458 ASP A CA 1
ATOM 3457 C C . ASP A 1 458 ? -6.021 21.198 -14.645 1.00 83.88 458 ASP A C 1
ATOM 3459 O O . ASP A 1 458 ? -5.328 20.547 -15.423 1.00 83.88 458 ASP A O 1
ATOM 3463 N N . GLY A 1 459 ? -6.482 20.678 -13.507 1.00 81.88 459 GLY A N 1
ATOM 3464 C CA . GLY A 1 459 ? -6.178 19.314 -13.074 1.00 81.88 459 GLY A CA 1
ATOM 3465 C C . GLY A 1 459 ? -4.782 19.119 -12.467 1.00 81.88 459 GLY A C 1
ATOM 3466 O O . GLY A 1 459 ? -4.536 18.062 -11.888 1.00 81.88 459 GLY A O 1
ATOM 3467 N N . CYS A 1 460 ? -3.890 20.115 -12.498 1.00 88.12 460 CYS A N 1
ATOM 3468 C CA . CYS A 1 460 ? -2.599 20.033 -11.814 1.00 88.12 460 CYS A CA 1
ATOM 3469 C C . CYS A 1 460 ? -2.790 20.157 -10.297 1.00 88.12 460 CYS A C 1
ATOM 3471 O O . CYS A 1 460 ? -3.400 21.103 -9.794 1.00 88.12 460 CYS A O 1
ATOM 3473 N N . LYS A 1 461 ? -2.228 19.211 -9.543 1.00 91.62 461 LYS A N 1
ATOM 3474 C CA . LYS A 1 461 ? -2.181 19.266 -8.080 1.00 91.62 461 LYS A CA 1
ATOM 3475 C C . LYS A 1 461 ? -0.801 18.860 -7.591 1.00 91.62 461 LYS A C 1
ATOM 3477 O O . LYS A 1 461 ? -0.106 18.073 -8.231 1.00 91.62 461 LYS A O 1
ATOM 3482 N N . THR A 1 462 ? -0.433 19.372 -6.420 1.00 92.69 462 THR A N 1
ATOM 3483 C CA . THR A 1 462 ? 0.786 18.930 -5.737 1.00 92.69 462 THR A CA 1
ATOM 3484 C C . THR A 1 462 ? 0.686 17.450 -5.360 1.00 92.69 462 THR A C 1
ATOM 3486 O O . THR A 1 462 ? -0.412 16.917 -5.182 1.00 92.69 462 THR A O 1
ATOM 3489 N N . ILE A 1 463 ? 1.834 16.797 -5.166 1.00 94.38 463 ILE A N 1
ATOM 3490 C CA . ILE A 1 463 ? 1.897 15.411 -4.677 1.00 94.38 463 ILE A CA 1
ATOM 3491 C C . ILE A 1 463 ? 1.120 15.261 -3.360 1.00 94.38 463 ILE A C 1
ATOM 3493 O O . ILE A 1 463 ? 0.337 14.328 -3.213 1.00 94.38 463 ILE A O 1
ATOM 3497 N N . GLY A 1 464 ? 1.275 16.214 -2.433 1.00 95.31 464 GLY A N 1
ATOM 3498 C CA . GLY A 1 464 ? 0.549 16.209 -1.161 1.00 95.31 464 GLY A CA 1
ATOM 3499 C C . GLY A 1 464 ? -0.967 16.240 -1.352 1.00 95.31 464 GLY A C 1
ATOM 3500 O O . GLY A 1 464 ? -1.670 15.445 -0.743 1.00 95.31 464 GLY A O 1
ATOM 3501 N N . SER A 1 465 ? -1.470 17.081 -2.260 1.00 95.62 465 SER A N 1
ATOM 3502 C CA . SER A 1 465 ? -2.902 17.141 -2.578 1.00 95.62 465 SER A CA 1
ATOM 3503 C C . SER A 1 465 ? -3.432 15.830 -3.167 1.00 95.62 465 SER A C 1
ATOM 3505 O O . SER A 1 465 ? -4.540 15.421 -2.831 1.00 95.62 465 SER A O 1
ATOM 3507 N N . TRP A 1 466 ? -2.662 15.155 -4.027 1.00 96.88 466 TRP A N 1
ATOM 3508 C CA . TRP A 1 466 ? -3.056 13.844 -4.550 1.00 96.88 466 TRP A CA 1
ATOM 3509 C C . TRP A 1 466 ? -3.067 12.763 -3.470 1.00 96.88 466 TRP A C 1
ATOM 3511 O O . TRP A 1 466 ? -3.999 11.963 -3.418 1.00 96.88 466 TRP A O 1
ATOM 3521 N N . ILE A 1 467 ? -2.081 12.769 -2.573 1.00 97.69 467 ILE A N 1
ATOM 3522 C CA . ILE A 1 467 ? -2.053 11.866 -1.418 1.00 97.69 467 ILE A CA 1
ATOM 3523 C C . ILE A 1 467 ? -3.246 12.135 -0.489 1.00 97.69 467 ILE A C 1
ATOM 3525 O O . ILE A 1 467 ? -3.844 11.181 -0.002 1.00 97.69 467 ILE A O 1
ATOM 3529 N N . SER A 1 468 ? -3.657 13.394 -0.293 1.00 97.56 468 SER A N 1
ATOM 3530 C CA . SER A 1 468 ? -4.869 13.723 0.470 1.00 97.56 468 SER A CA 1
ATOM 3531 C C . SER A 1 468 ? -6.133 13.133 -0.159 1.00 97.56 468 SER A C 1
ATOM 3533 O O . SER A 1 468 ? -6.931 12.546 0.560 1.00 97.56 468 SER A O 1
ATOM 3535 N N . VAL A 1 469 ? -6.286 13.194 -1.488 1.00 97.12 469 VAL A N 1
ATOM 3536 C CA . VAL A 1 469 ? -7.419 12.556 -2.193 1.00 97.12 469 VAL A CA 1
ATOM 3537 C C . VAL A 1 469 ? -7.431 11.040 -1.966 1.00 97.12 469 VAL A C 1
ATOM 3539 O O . VAL A 1 469 ? -8.480 10.449 -1.711 1.00 97.12 469 VAL A O 1
ATOM 3542 N N . VAL A 1 470 ? -6.258 10.401 -2.017 1.00 97.62 470 VAL A N 1
ATOM 3543 C CA . VAL A 1 470 ? -6.121 8.970 -1.715 1.00 97.62 470 VAL A CA 1
ATOM 3544 C C . VAL A 1 470 ? -6.503 8.670 -0.262 1.00 97.62 470 VAL A C 1
ATOM 3546 O O . VAL A 1 470 ? -7.244 7.721 -0.005 1.00 97.62 470 VAL A O 1
ATOM 3549 N N . TYR A 1 471 ? -6.021 9.474 0.684 1.00 97.94 471 TYR A N 1
ATOM 3550 C CA . TYR A 1 471 ? -6.323 9.331 2.105 1.00 97.94 471 TYR A CA 1
ATOM 3551 C C . TYR A 1 471 ? -7.821 9.495 2.396 1.00 97.94 471 TYR A C 1
ATOM 3553 O O . TYR A 1 471 ? -8.405 8.664 3.086 1.00 97.94 471 TYR A O 1
ATOM 3561 N N . GLU A 1 472 ? -8.473 10.512 1.832 1.00 97.00 472 GLU A N 1
ATOM 3562 C CA . GLU A 1 472 ? -9.918 10.720 1.980 1.00 97.00 472 GLU A CA 1
ATOM 3563 C C . GLU A 1 472 ? -10.714 9.538 1.416 1.00 97.00 472 GLU A C 1
ATOM 3565 O O . GLU A 1 472 ? -11.637 9.047 2.064 1.00 97.00 472 GLU A O 1
ATOM 3570 N N . SER A 1 473 ? -10.310 9.012 0.255 1.00 95.38 473 SER A N 1
ATOM 3571 C CA . SER A 1 473 ? -10.926 7.819 -0.333 1.00 95.38 473 SER A CA 1
ATOM 3572 C C . SER A 1 473 ? -10.763 6.572 0.541 1.00 95.38 473 SER A C 1
ATOM 3574 O O . SER A 1 473 ? -11.689 5.764 0.621 1.00 95.38 473 SER A O 1
ATOM 3576 N N . LEU A 1 474 ? -9.610 6.411 1.192 1.00 95.06 474 LEU A N 1
ATOM 3577 C CA . LEU A 1 474 ? -9.363 5.334 2.147 1.00 95.06 474 LEU A CA 1
ATOM 3578 C C . LEU A 1 474 ? -10.278 5.469 3.376 1.00 95.06 474 LEU A C 1
ATOM 3580 O O . LEU A 1 474 ? -10.909 4.490 3.778 1.00 95.06 474 LEU A O 1
ATOM 3584 N N . ARG A 1 475 ? -10.375 6.671 3.963 1.00 94.00 475 ARG A N 1
ATOM 3585 C CA . ARG A 1 475 ? -11.212 6.931 5.151 1.00 94.00 475 ARG A CA 1
ATOM 3586 C C . ARG A 1 475 ? -12.709 6.857 4.850 1.00 94.00 475 ARG A C 1
ATOM 3588 O O . ARG A 1 475 ? -13.477 6.521 5.743 1.00 94.00 475 ARG A O 1
ATOM 3595 N N . GLY A 1 476 ? -13.117 7.105 3.605 1.00 91.69 476 GLY A N 1
ATOM 3596 C CA . GLY A 1 476 ? -14.505 6.983 3.152 1.00 91.69 476 GLY A CA 1
ATOM 3597 C C . GLY A 1 476 ? -15.042 5.548 3.060 1.00 91.69 476 GLY A C 1
ATOM 3598 O O . GLY A 1 476 ? -16.231 5.370 2.825 1.00 91.69 476 GLY A O 1
ATOM 3599 N N . GLY A 1 477 ? -14.203 4.519 3.226 1.00 90.12 477 GLY A N 1
ATOM 3600 C CA . GLY A 1 477 ? -14.626 3.112 3.280 1.00 90.12 477 GLY A CA 1
ATOM 3601 C C . GLY A 1 477 ? -14.710 2.407 1.922 1.00 90.12 477 GLY A C 1
ATOM 3602 O O . GLY A 1 477 ? -14.246 1.272 1.827 1.00 90.12 477 GLY A O 1
ATOM 3603 N N . ALA A 1 478 ? -15.163 3.098 0.871 1.00 91.69 478 ALA A N 1
ATOM 3604 C CA . ALA A 1 478 ? -15.400 2.543 -0.469 1.00 91.69 478 ALA A CA 1
ATOM 3605 C C . ALA A 1 478 ? -14.205 1.767 -1.064 1.00 91.69 478 ALA A C 1
ATOM 3607 O O . ALA A 1 478 ? -14.374 0.695 -1.644 1.00 91.69 478 ALA A O 1
ATOM 3608 N N . LEU A 1 479 ? -12.976 2.266 -0.868 1.00 93.94 479 LEU A N 1
ATOM 3609 C CA . LEU A 1 479 ? -11.754 1.582 -1.317 1.00 93.94 479 LEU A CA 1
ATOM 3610 C C . LEU A 1 479 ? -11.632 0.192 -0.689 1.00 93.94 479 LEU A C 1
ATOM 3612 O O . LEU A 1 479 ? -11.284 -0.776 -1.358 1.00 93.94 479 LEU A O 1
ATOM 3616 N N . MET A 1 480 ? -11.893 0.089 0.608 1.00 94.50 480 MET A N 1
ATOM 3617 C CA . MET A 1 480 ? -11.721 -1.160 1.335 1.00 94.50 480 MET A CA 1
ATOM 3618 C C . MET A 1 480 ? -12.881 -2.132 1.095 1.00 94.50 480 MET A C 1
ATOM 3620 O O . MET A 1 480 ? -12.643 -3.336 1.104 1.00 94.50 480 MET A O 1
ATOM 3624 N N . ASP A 1 481 ? -14.082 -1.641 0.790 1.00 92.88 481 ASP A N 1
ATOM 3625 C CA . ASP A 1 481 ? -15.194 -2.494 0.343 1.00 92.88 481 ASP A CA 1
ATOM 3626 C C . ASP A 1 481 ? -14.847 -3.151 -1.002 1.00 92.88 481 ASP A C 1
ATOM 3628 O O . ASP A 1 481 ? -14.954 -4.364 -1.156 1.00 92.88 481 ASP A O 1
ATOM 3632 N N . MET A 1 482 ? -14.257 -2.385 -1.926 1.00 93.19 482 MET A N 1
ATOM 3633 C CA . MET A 1 482 ? -13.713 -2.916 -3.179 1.00 93.19 482 MET A CA 1
ATOM 3634 C C . MET A 1 482 ? -12.635 -3.991 -2.963 1.00 93.19 482 MET A C 1
ATOM 3636 O O . MET A 1 482 ? -12.591 -4.988 -3.694 1.00 93.19 482 MET A O 1
ATOM 3640 N N . VAL A 1 483 ? -11.748 -3.800 -1.980 1.00 91.50 483 VAL A N 1
ATOM 3641 C CA . VAL A 1 483 ? -10.696 -4.779 -1.657 1.00 91.50 483 VAL A CA 1
ATOM 3642 C C . VAL A 1 483 ? -11.306 -6.083 -1.135 1.00 91.50 483 VAL A C 1
ATOM 3644 O O . VAL A 1 483 ? -10.874 -7.159 -1.558 1.00 91.50 483 VAL A O 1
ATOM 3647 N N . LEU A 1 484 ? -12.308 -5.996 -0.256 1.00 90.50 484 LEU A N 1
ATOM 3648 C CA . LEU A 1 484 ? -12.997 -7.154 0.320 1.00 90.50 484 LEU A CA 1
ATOM 3649 C C . LEU A 1 484 ? -13.774 -7.937 -0.748 1.00 90.50 484 LEU A C 1
ATOM 3651 O O . LEU A 1 484 ? -13.548 -9.137 -0.899 1.00 90.50 484 LEU A O 1
ATOM 3655 N N . ASP A 1 485 ? -14.553 -7.263 -1.594 1.00 88.06 485 ASP A N 1
ATOM 3656 C CA . ASP A 1 485 ? -15.259 -7.890 -2.721 1.00 88.06 485 ASP A CA 1
ATOM 3657 C C . ASP A 1 485 ? -14.279 -8.567 -3.705 1.00 88.06 485 ASP A C 1
ATOM 3659 O O . ASP A 1 485 ? -14.541 -9.622 -4.300 1.00 88.06 485 ASP A O 1
ATOM 3663 N N . GLY A 1 486 ? -13.083 -7.991 -3.866 1.00 83.19 486 GLY A N 1
ATOM 3664 C CA . GLY A 1 486 ? -11.988 -8.583 -4.635 1.00 83.19 486 GLY A CA 1
ATOM 3665 C C . GLY A 1 486 ? -11.482 -9.921 -4.076 1.00 83.19 486 GLY A C 1
ATOM 3666 O O . GLY A 1 486 ? -11.075 -10.790 -4.852 1.00 83.19 486 GLY A O 1
ATOM 3667 N N . LEU A 1 487 ? -11.529 -10.110 -2.755 1.00 81.50 487 LEU A N 1
ATOM 3668 C CA . LEU A 1 487 ? -11.176 -11.362 -2.076 1.00 81.50 487 LEU A CA 1
ATOM 3669 C C . LEU A 1 487 ? -12.312 -12.385 -2.065 1.00 81.50 487 LEU A C 1
ATOM 3671 O O . LEU A 1 487 ? -12.060 -13.573 -1.885 1.00 81.50 487 LEU A O 1
ATOM 3675 N N . GLU A 1 488 ? -13.552 -11.996 -2.300 1.00 77.62 488 GLU A N 1
ATOM 3676 C CA . GLU A 1 488 ? -14.642 -12.968 -2.439 1.00 77.62 488 GLU A CA 1
ATOM 3677 C C . GLU A 1 488 ? -14.758 -13.467 -3.882 1.00 77.62 488 GLU A C 1
ATOM 3679 O O . GLU A 1 488 ? -15.024 -14.642 -4.139 1.00 77.62 488 GLU A O 1
ATOM 3684 N N . THR A 1 489 ? -14.448 -12.605 -4.851 1.00 66.38 489 THR A N 1
ATOM 3685 C CA . THR A 1 489 ? -14.552 -12.939 -6.275 1.00 66.38 489 THR A CA 1
ATOM 3686 C C . THR A 1 489 ? -13.424 -13.865 -6.758 1.00 66.38 489 THR A C 1
ATOM 3688 O O . THR A 1 489 ? -12.233 -13.583 -6.626 1.00 66.38 489 THR A O 1
ATOM 3691 N N . THR A 1 490 ? -13.794 -14.989 -7.380 1.00 53.94 490 THR A N 1
ATOM 3692 C CA . THR A 1 490 ? -12.909 -16.068 -7.873 1.00 53.94 490 THR A CA 1
ATOM 3693 C C . THR A 1 490 ? -12.097 -15.720 -9.129 1.00 53.94 490 THR A C 1
ATOM 3695 O O . THR A 1 490 ? -11.614 -16.621 -9.812 1.00 53.94 490 THR A O 1
ATOM 3698 N N . ARG A 1 491 ? -11.917 -14.437 -9.484 1.00 59.34 491 ARG A N 1
ATOM 3699 C CA . ARG A 1 491 ? -11.095 -14.087 -10.656 1.00 59.34 491 ARG A CA 1
ATOM 3700 C C . ARG A 1 491 ? -9.640 -14.482 -10.395 1.00 59.34 491 ARG A C 1
ATOM 3702 O O . ARG A 1 491 ? -8.931 -13.832 -9.632 1.00 59.34 491 ARG A O 1
ATOM 3709 N N . GLU A 1 492 ? -9.200 -15.544 -11.063 1.00 60.34 492 GLU A N 1
ATOM 3710 C CA . GLU A 1 492 ? -7.837 -16.072 -10.945 1.00 60.34 492 GLU A CA 1
ATOM 3711 C C . GLU A 1 492 ? -6.783 -15.120 -11.536 1.00 60.34 492 GLU A C 1
ATOM 3713 O O . GLU A 1 492 ? -5.607 -15.214 -11.182 1.00 60.34 492 GLU A O 1
ATOM 3718 N N . GLN A 1 493 ? -7.185 -14.181 -12.407 1.00 66.88 493 GLN A N 1
ATOM 3719 C CA . GLN A 1 493 ? -6.282 -13.267 -13.112 1.00 66.88 493 GLN A CA 1
ATOM 3720 C C . GLN A 1 493 ? -6.838 -11.838 -13.218 1.00 66.88 493 GLN A C 1
ATOM 3722 O O . GLN A 1 493 ? -8.051 -11.629 -13.279 1.00 66.88 493 GLN A O 1
ATOM 3727 N N . GLY A 1 494 ? -5.928 -10.857 -13.243 1.00 77.38 494 GLY A N 1
ATOM 3728 C CA . GLY A 1 494 ? -6.230 -9.464 -13.591 1.00 77.38 494 GLY A CA 1
ATOM 3729 C C . GLY A 1 494 ? -6.538 -9.275 -15.088 1.00 77.38 494 GLY A C 1
ATOM 3730 O O . GLY A 1 494 ? -6.351 -10.215 -15.866 1.00 77.38 494 GLY A O 1
ATOM 3731 N N . PRO A 1 495 ? -6.997 -8.078 -15.502 1.00 85.56 495 PRO A N 1
ATOM 3732 C CA . PRO A 1 495 ? -7.281 -7.771 -16.903 1.00 85.56 495 PRO A CA 1
ATOM 3733 C C . PRO A 1 495 ? -6.020 -7.931 -17.759 1.00 85.56 495 PRO A C 1
ATOM 3735 O O . PRO A 1 495 ? -4.924 -7.605 -17.319 1.00 85.56 495 PRO A O 1
ATOM 3738 N N . ARG A 1 496 ? -6.167 -8.436 -18.982 1.00 89.44 496 ARG A N 1
ATOM 3739 C CA . ARG A 1 496 ? -5.101 -8.666 -19.972 1.00 89.44 496 ARG A CA 1
ATOM 3740 C C . ARG A 1 496 ? -5.254 -7.817 -21.224 1.00 89.44 496 ARG A C 1
ATOM 3742 O O . ARG A 1 496 ? -4.288 -7.671 -21.970 1.00 89.44 496 ARG A O 1
ATOM 3749 N N . THR A 1 497 ? -6.445 -7.278 -21.454 1.00 89.88 497 THR A N 1
ATOM 3750 C CA . THR A 1 497 ? -6.777 -6.429 -22.601 1.00 89.88 497 THR A CA 1
ATOM 3751 C C . THR A 1 497 ? -7.322 -5.076 -22.140 1.00 89.88 497 THR A C 1
ATOM 3753 O O . THR A 1 497 ? -7.729 -4.919 -20.986 1.00 89.88 497 THR A O 1
ATOM 3756 N N . GLY A 1 498 ? -7.348 -4.095 -23.049 1.00 90.31 498 GLY A N 1
ATOM 3757 C CA . GLY A 1 498 ? -7.967 -2.790 -22.792 1.00 90.31 498 GLY A CA 1
ATOM 3758 C C . GLY A 1 498 ? -9.435 -2.915 -22.380 1.00 90.31 498 GLY A C 1
ATOM 3759 O O . GLY A 1 498 ? -9.824 -2.378 -21.349 1.00 90.31 498 GLY A O 1
ATOM 3760 N N . ASP A 1 499 ? -10.213 -3.720 -23.103 1.00 92.69 499 ASP A N 1
ATOM 3761 C CA . ASP A 1 499 ? -11.639 -3.943 -22.828 1.00 92.69 499 ASP A CA 1
ATOM 3762 C C . ASP A 1 499 ? -11.896 -4.548 -21.438 1.00 92.69 499 ASP A C 1
ATOM 3764 O O . ASP A 1 499 ? -12.874 -4.210 -20.761 1.00 92.69 499 ASP A O 1
ATOM 3768 N N . GLU A 1 500 ? -11.028 -5.465 -20.998 1.00 92.31 500 GLU A N 1
ATOM 3769 C CA . GLU A 1 500 ? -11.099 -6.050 -19.657 1.00 92.31 500 GLU A CA 1
ATOM 3770 C C . GLU A 1 500 ? -10.764 -5.018 -18.578 1.00 92.31 500 GLU A C 1
ATOM 3772 O O . GLU A 1 500 ? -11.431 -4.982 -17.541 1.00 92.31 500 GLU A O 1
ATOM 3777 N N . PHE A 1 501 ? -9.775 -4.155 -18.825 1.00 93.69 501 PHE A N 1
ATOM 3778 C CA . PHE A 1 501 ? -9.432 -3.064 -17.917 1.00 93.69 501 PHE A CA 1
ATOM 3779 C C . PHE A 1 501 ? -10.562 -2.033 -17.818 1.00 93.69 501 PHE A C 1
ATOM 3781 O O . PHE A 1 501 ? -10.954 -1.660 -16.717 1.00 93.69 501 PHE A O 1
ATOM 3788 N N . GLU A 1 502 ? -11.170 -1.633 -18.933 1.00 93.31 502 GLU A N 1
ATOM 3789 C CA . GLU A 1 502 ? -12.326 -0.734 -18.912 1.00 93.31 502 GLU A CA 1
ATOM 3790 C C . GLU A 1 502 ? -13.526 -1.337 -18.178 1.00 93.31 502 GLU A C 1
ATOM 3792 O O . GLU A 1 502 ? -14.255 -0.634 -17.476 1.00 93.31 502 GLU A O 1
ATOM 3797 N N . ARG A 1 503 ? -13.746 -2.650 -18.320 1.00 92.38 503 ARG A N 1
ATOM 3798 C CA . ARG A 1 503 ? -14.785 -3.354 -17.563 1.00 92.38 503 ARG A CA 1
ATOM 3799 C C . ARG A 1 503 ? -14.505 -3.297 -16.068 1.00 92.38 503 ARG A C 1
ATOM 3801 O O . ARG A 1 503 ? -15.433 -3.023 -15.315 1.00 92.38 503 ARG A O 1
ATOM 3808 N N . LEU A 1 504 ? -13.254 -3.512 -15.659 1.00 91.50 504 LEU A N 1
ATOM 3809 C CA . LEU A 1 504 ? -12.846 -3.335 -14.270 1.00 91.50 504 LEU A CA 1
ATOM 3810 C C . LEU A 1 504 ? -13.129 -1.899 -13.806 1.00 91.50 504 LEU A C 1
ATOM 3812 O O . LEU A 1 504 ? -13.767 -1.727 -12.777 1.00 91.50 504 LEU A O 1
ATOM 3816 N N . CYS A 1 505 ? -12.750 -0.876 -14.573 1.00 93.38 505 CYS A N 1
ATOM 3817 C CA . CYS A 1 505 ? -13.019 0.519 -14.213 1.00 93.38 505 CYS A CA 1
ATOM 3818 C C . CYS A 1 505 ? -14.517 0.800 -14.011 1.00 93.38 505 CYS A C 1
ATOM 3820 O O . CYS A 1 505 ? -14.886 1.387 -13.000 1.00 93.38 505 CYS A O 1
ATOM 3822 N N . ARG A 1 506 ? -15.389 0.303 -14.899 1.00 92.88 506 ARG A N 1
ATOM 3823 C CA . ARG A 1 506 ? -16.853 0.406 -14.735 1.00 92.88 506 ARG A CA 1
ATOM 3824 C C . ARG A 1 506 ? -17.377 -0.365 -13.521 1.00 92.88 506 ARG A C 1
ATOM 3826 O O . ARG A 1 506 ? -18.344 0.047 -12.893 1.00 92.88 506 ARG A O 1
ATOM 3833 N N . GLU A 1 507 ? -16.768 -1.501 -13.178 1.00 90.00 507 GLU A N 1
ATOM 3834 C CA . GLU A 1 507 ? -17.100 -2.227 -11.944 1.00 90.00 507 GLU A CA 1
ATOM 3835 C C . GLU A 1 507 ? -16.744 -1.401 -10.697 1.00 90.00 507 GLU A C 1
ATOM 3837 O O . GLU A 1 507 ? -17.488 -1.448 -9.719 1.00 90.00 507 GLU A O 1
ATOM 3842 N N . LEU A 1 508 ? -15.656 -0.624 -10.745 1.00 89.50 508 LEU A N 1
ATOM 3843 C CA . LEU A 1 508 ? -15.205 0.233 -9.645 1.00 89.50 508 LEU A CA 1
ATOM 3844 C C . LEU A 1 508 ? -16.077 1.478 -9.425 1.00 89.50 508 LEU A C 1
ATOM 3846 O O . LEU A 1 508 ? -16.076 2.007 -8.321 1.00 89.50 508 LEU A O 1
ATOM 3850 N N . GLU A 1 509 ? -16.842 1.931 -10.421 1.00 88.94 509 GLU A N 1
ATOM 3851 C CA . GLU A 1 509 ? -17.785 3.059 -10.281 1.00 88.94 509 GLU A CA 1
ATOM 3852 C C . GLU A 1 509 ? -18.954 2.764 -9.326 1.00 88.94 509 GLU A C 1
ATOM 3854 O O . GLU A 1 509 ? -19.668 3.678 -8.921 1.00 88.94 509 GLU A O 1
ATOM 3859 N N . LYS A 1 510 ? -19.165 1.491 -8.968 1.00 86.50 510 LYS A N 1
ATOM 3860 C CA . LYS A 1 510 ? -20.210 1.067 -8.024 1.00 86.50 510 LYS A CA 1
ATOM 3861 C C . LYS A 1 510 ? -19.894 1.420 -6.567 1.00 86.50 510 LYS A C 1
ATOM 3863 O O . LYS A 1 510 ? -20.805 1.362 -5.744 1.00 86.50 510 LYS A O 1
ATOM 3868 N N . TYR A 1 511 ? -18.635 1.747 -6.278 1.00 85.56 511 TYR A N 1
ATOM 3869 C CA . TYR A 1 511 ? -18.134 2.192 -4.977 1.00 85.56 511 TYR A CA 1
ATOM 3870 C C . TYR A 1 511 ? -17.802 3.687 -5.050 1.00 85.56 511 TYR A C 1
ATOM 3872 O O . TYR A 1 511 ? -18.044 4.404 -4.059 1.00 85.56 511 TYR A O 1
#

Radius of gyration: 30.23 Å; chains: 1; bounding box: 79×57×98 Å

Sequence (511 aa):
MPAPEALQRSGLSPSGLGPKEALGLINGTAPSTAVACLVLHDAQRLALLTQLLTSLAAEALGGNVEWALPFVHATRPHAGQVEAAANMRRFLSGSRLVVGLEAVRRRTGHGLWQDRYSTRTAPQWIGPYLEDLMLAQRQLETELNSTSDNPLVDSEAEVAGGSFGDVFSGGNFQATAVTSAMDKTRLALQMLGRIIFSQVTEIISPFTNNGLEANLNAGADDSFTMKGVDVNMAAYMAELAALAHPVSSHVMPAEMHNQGVNSLALLSARRTAEAADLVALMSACHMYVSCQAVELRAQHRRFMHLLRDGLLPDPTCHGALHGLGLAAAADVTRLADVLFPVLERAWYRENGSTWKHRVRHMTEAVTTPVASFLAAEKHECSVSQLASWQRRFDDVMAEAAAKCFHPGPPMPPAEVAAQLGSGTVRLYAWLRSRLGVPLHCGLDHDPLYNARRGLPTDGCKTIGSWISVVYESLRGGALMDMVLDGLETTREQGPRTGDEFERLCRELEKY

Organism: Ophiocordyceps unilateralis (NCBI:txid268505)

Foldseek 3Di:
DDPCVVCVVVVHHDDDDDPCRVQLVPQACVLLLVLLVVLLVLLLLLLLLLLLLLLLLCLLLLFALLLLDQVNCVVVPQPQLNVSSVSSLQQFFLFQSYHNSDDDGCPDDDDDNHADCLNNVVSVLSRVLNVLSVQLVVLSVDRVVDSLGPFDKFQQDQDPPRHGIDTHGDGSRFSQSLLSSLLSSLLSLLSSLVSLLVSLVQCQDLVRSQQAAHRLALAAPPFNNCPVVNVLSVVLSVVSVVLSDRPLVVFPQDDVNPCVGGRCSNVSSVSSSVSSLSSLLSSLSSLLSSLSSLLRSLLVVVLLCCLLVNQQLDADPLHLCPLQQDPDSVLSNVLSVQLSSQLNVLNRVPRHHDVLVSLLSSLVSCLVSSVVSCVVVVPDDDPVSSVVSSVSSSVSSVVSSPCRGPVHDGDPLLSSQLNGWLLNSLSSLCLCQVLVPDNDNGPLLAQVSCVVVVHDNVPRDDPVVSSVSSSVVSVVCLSSVSNVVSVVDPPSGTDNDPVSSVVSNVVSVVD